Protein AF-A0A1M3D3Q3-F1 (afdb_monomer_lite)

pLDDT: mean 92.06, std 8.74, range [41.97, 98.81]

Secondary structure (DSSP, 8-state):
---HHHHHHHHHHHHTT--EEE--SSS-EEEEETT-HHHHHHHHHHHT--TTS--EEE-SSGGGHHHHBSS--HHHHHHHHHH-SSSEEEEEEBPTTS-HHHHTT-SEEEEE--S-HHHHHHHHHHTS-EE--BSS-TTBPPPSSHHHHHHH-TT-SEE----S-SS-SPPEEEEE-SSSEEEEE--SS-HHHHTTTS-B-------S---TT-SSS-SB-SSEEEETTS--TT--GGGEEEEESSSSS-TT-SEEEES-SS--HHHHHHHHHHHHHHHHH-TT-SEEEEPP--SSTHHHHHHHHHHHHHHHHHHHHS-GGGGSBHHHHHHHHHHHHHTTT--HHHHHHHHHHHH---HHHHHHHHHTT-BHHHHHHS-S---GGGGG--SEETTEEGGG---HHHHHHHHHHHHHHHHHTT--HHHHTT-

Structure (mmCIF, N/CA/C/O backbone):
data_AF-A0A1M3D3Q3-F1
#
_entry.id   AF-A0A1M3D3Q3-F1
#
loop_
_atom_site.group_PDB
_atom_site.id
_atom_site.type_symbol
_atom_site.label_atom_id
_atom_site.label_alt_id
_atom_site.label_comp_id
_atom_site.label_asym_id
_atom_site.label_entity_id
_atom_site.label_seq_id
_atom_site.pdbx_PDB_ins_code
_atom_site.Cartn_x
_atom_site.Cartn_y
_atom_site.Cartn_z
_atom_site.occupancy
_atom_site.B_iso_or_equiv
_atom_site.auth_seq_id
_atom_site.auth_comp_id
_atom_site.auth_asym_id
_atom_site.auth_atom_id
_atom_site.pdbx_PDB_model_num
ATOM 1 N N . MET A 1 1 ? -12.744 25.791 7.537 1.00 41.97 1 MET A N 1
ATOM 2 C CA . MET A 1 1 ? -13.840 25.163 8.299 1.00 41.97 1 MET A CA 1
ATOM 3 C C . MET A 1 1 ? -14.185 23.881 7.572 1.00 41.97 1 MET A C 1
ATOM 5 O O . MET A 1 1 ? -14.686 23.959 6.459 1.00 41.97 1 MET A O 1
ATOM 9 N N . GLN A 1 2 ? -13.777 22.735 8.120 1.00 51.78 2 GLN A N 1
ATOM 10 C CA . GLN A 1 2 ? -14.192 21.430 7.602 1.00 51.78 2 GLN A CA 1
ATOM 11 C C . GLN A 1 2 ? -15.706 21.309 7.778 1.00 51.78 2 GLN A C 1
ATOM 13 O O . GLN A 1 2 ? -16.252 21.734 8.795 1.00 51.78 2 GLN A O 1
ATOM 18 N N . ASN A 1 3 ? -16.390 20.820 6.752 1.00 68.62 3 ASN A N 1
ATOM 19 C CA . ASN A 1 3 ? -17.842 20.810 6.710 1.00 68.62 3 ASN A CA 1
ATOM 20 C C . ASN A 1 3 ? -18.329 19.594 7.519 1.00 68.62 3 ASN A C 1
ATOM 22 O O . ASN A 1 3 ? -18.394 18.490 6.990 1.00 68.62 3 ASN A O 1
ATOM 26 N N . THR A 1 4 ? -18.637 19.763 8.808 1.00 75.81 4 THR A N 1
ATOM 27 C CA . THR A 1 4 ? -19.152 18.692 9.695 1.00 75.81 4 THR A CA 1
ATOM 28 C C . THR A 1 4 ? -20.324 17.918 9.067 1.00 75.81 4 THR A C 1
ATOM 30 O O . THR A 1 4 ? -20.455 16.712 9.269 1.00 75.81 4 THR A O 1
ATOM 33 N N . ASN A 1 5 ? -21.110 18.587 8.217 1.00 86.56 5 ASN A N 1
ATOM 34 C CA . ASN A 1 5 ? -22.187 17.991 7.424 1.00 86.56 5 ASN A CA 1
ATOM 35 C C . ASN A 1 5 ? -21.713 16.862 6.485 1.00 86.56 5 ASN A C 1
ATOM 37 O O . ASN A 1 5 ? -22.430 15.879 6.309 1.00 86.56 5 ASN A O 1
ATOM 41 N N . ASP A 1 6 ? -20.517 16.976 5.900 1.00 94.75 6 ASP A N 1
ATOM 42 C CA . ASP A 1 6 ? -19.972 15.971 4.977 1.00 94.75 6 ASP A CA 1
ATOM 43 C C . ASP A 1 6 ? -19.587 14.689 5.729 1.00 94.75 6 ASP A C 1
ATOM 45 O O . ASP A 1 6 ? -19.833 13.581 5.251 1.00 94.75 6 ASP A O 1
ATOM 49 N N . ILE A 1 7 ? -19.046 14.827 6.946 1.00 97.00 7 ILE A N 1
ATOM 50 C CA . ILE A 1 7 ? -18.685 13.689 7.805 1.00 97.00 7 ILE A CA 1
ATOM 51 C C . ILE A 1 7 ? -19.946 12.991 8.323 1.00 97.00 7 ILE A C 1
ATOM 53 O O . ILE A 1 7 ? -20.007 11.764 8.342 1.00 97.00 7 ILE A O 1
ATOM 57 N N . GLU A 1 8 ? -20.979 13.745 8.704 1.00 97.19 8 GLU A N 1
ATOM 58 C CA . GLU A 1 8 ? -22.270 13.177 9.113 1.00 97.19 8 GLU A CA 1
ATOM 59 C C . GLU A 1 8 ? -22.953 12.413 7.981 1.00 97.19 8 GLU A C 1
ATOM 61 O O . GLU A 1 8 ? -23.456 11.305 8.188 1.00 97.19 8 GLU A O 1
ATOM 66 N N . PHE A 1 9 ? -22.926 12.965 6.767 1.00 97.94 9 PHE A N 1
ATOM 67 C CA . PHE A 1 9 ? -23.439 12.275 5.591 1.00 97.94 9 PHE A CA 1
ATOM 68 C C . PHE A 1 9 ? -22.643 10.996 5.294 1.00 97.94 9 PHE A C 1
ATOM 70 O O . PHE A 1 9 ? -23.236 9.933 5.107 1.00 97.94 9 PHE A O 1
ATOM 77 N N . ALA A 1 10 ? -21.311 11.070 5.324 1.00 98.25 10 ALA A N 1
ATOM 78 C CA . ALA A 1 10 ? -20.435 9.915 5.156 1.00 98.25 10 ALA A CA 1
ATOM 79 C C . ALA A 1 10 ? -20.693 8.824 6.213 1.00 98.25 10 ALA A C 1
ATOM 81 O O . ALA A 1 10 ? -20.793 7.643 5.878 1.00 98.25 10 ALA A O 1
ATOM 82 N N . ALA A 1 11 ? -20.869 9.203 7.479 1.00 98.56 11 ALA A N 1
ATOM 83 C CA . ALA A 1 11 ? -21.197 8.270 8.553 1.00 98.56 11 ALA A CA 1
ATOM 84 C C . ALA A 1 11 ? -22.536 7.561 8.306 1.00 98.56 11 ALA A C 1
ATOM 86 O O . ALA A 1 11 ? -22.639 6.342 8.460 1.00 98.56 11 ALA A O 1
ATOM 87 N N . LYS A 1 12 ? -23.547 8.300 7.834 1.00 98.38 12 LYS A N 1
ATOM 88 C CA . LYS A 1 12 ? -24.833 7.721 7.432 1.00 98.38 12 LYS A CA 1
ATOM 89 C C . LYS A 1 12 ? -24.676 6.737 6.269 1.00 98.38 12 LYS A C 1
ATOM 91 O O . LYS A 1 12 ? -25.270 5.663 6.301 1.00 98.38 12 LYS A O 1
ATOM 96 N N . CYS A 1 13 ? -23.841 7.047 5.274 1.00 98.56 13 CYS A N 1
ATOM 97 C CA . CYS A 1 13 ? -23.518 6.110 4.195 1.00 98.56 13 CYS A CA 1
ATOM 98 C C . CYS A 1 13 ? -22.936 4.793 4.739 1.00 98.56 13 CYS A C 1
ATOM 100 O O . CYS A 1 13 ? -23.405 3.721 4.355 1.00 98.56 13 CYS A O 1
ATOM 102 N N . ILE A 1 14 ? -21.973 4.854 5.666 1.00 98.75 14 ILE A N 1
ATOM 103 C CA . ILE A 1 14 ? -21.399 3.657 6.306 1.00 98.75 14 ILE A CA 1
ATOM 104 C C . ILE A 1 14 ? -22.479 2.841 7.036 1.00 98.75 14 ILE A C 1
ATOM 106 O O . ILE A 1 14 ? -22.537 1.618 6.880 1.00 98.75 14 ILE A O 1
ATOM 110 N N . GLN A 1 15 ? -23.364 3.504 7.785 1.00 98.50 15 GLN A N 1
ATOM 111 C CA . GLN A 1 15 ? -24.478 2.862 8.498 1.00 98.50 15 GLN A CA 1
ATOM 112 C C . GLN A 1 15 ? -25.476 2.183 7.548 1.00 98.50 15 GLN A C 1
ATOM 114 O O . GLN A 1 15 ? -25.971 1.097 7.842 1.00 98.50 15 GLN A O 1
ATOM 119 N N . GLU A 1 16 ? -25.722 2.775 6.378 1.00 98.25 16 GLU A N 1
ATOM 120 C CA . GLU A 1 16 ? -26.559 2.215 5.308 1.00 98.25 16 GLU A CA 1
ATOM 121 C C . GLU A 1 16 ? -25.864 1.085 4.514 1.00 98.25 16 GLU A C 1
ATOM 123 O O . GLU A 1 16 ? -26.431 0.550 3.560 1.00 98.25 16 GLU A O 1
ATOM 128 N N . GLY A 1 17 ? -24.634 0.702 4.880 1.00 98.19 17 GLY A N 1
ATOM 129 C CA . GLY A 1 17 ? -23.867 -0.340 4.192 1.00 98.19 17 GLY A CA 1
ATOM 130 C C . GLY A 1 17 ? -23.341 0.086 2.817 1.00 98.19 17 GLY A C 1
ATOM 131 O O . GLY A 1 17 ? -23.173 -0.761 1.930 1.00 98.19 17 GLY A O 1
ATOM 132 N N . LYS A 1 18 ? -23.129 1.391 2.616 1.00 98.69 18 LYS A N 1
ATOM 133 C CA . LYS A 1 18 ? -22.458 1.980 1.448 1.00 98.69 18 LYS A CA 1
ATOM 134 C C . LYS A 1 18 ? -20.954 2.116 1.694 1.00 98.69 18 LYS A C 1
ATOM 136 O O . LYS A 1 18 ? -20.482 1.979 2.824 1.00 98.69 18 LYS A O 1
ATOM 141 N N . LEU A 1 19 ? -20.213 2.375 0.623 1.00 98.75 19 LEU A N 1
ATOM 142 C CA . LEU A 1 19 ? -18.771 2.565 0.640 1.00 98.75 19 LEU A CA 1
ATOM 143 C C . LEU A 1 19 ? -18.404 4.044 0.720 1.00 98.75 19 LEU A C 1
ATOM 145 O O . LEU A 1 19 ? -18.843 4.855 -0.092 1.00 98.75 19 LEU A O 1
ATOM 149 N N . VAL A 1 20 ? -17.523 4.386 1.651 1.00 98.81 20 VAL A N 1
ATOM 150 C CA . VAL A 1 20 ? -16.983 5.742 1.763 1.00 98.81 20 VAL A CA 1
ATOM 151 C C . VAL A 1 20 ? -15.482 5.693 1.582 1.00 98.81 20 VAL A C 1
ATOM 153 O O . VAL A 1 20 ? -14.789 5.026 2.343 1.00 98.81 20 VAL A O 1
ATOM 156 N N . ALA A 1 21 ? -14.954 6.434 0.614 1.00 98.69 21 ALA A N 1
ATOM 157 C CA . ALA A 1 21 ? -13.533 6.725 0.589 1.00 98.69 21 ALA A CA 1
ATOM 158 C C . ALA A 1 21 ? -13.222 7.912 1.507 1.00 98.69 21 ALA A C 1
ATOM 160 O O . ALA A 1 21 ? -13.862 8.956 1.394 1.00 98.69 21 ALA A O 1
ATOM 161 N N . PHE A 1 22 ? -12.243 7.766 2.396 1.00 98.50 22 PHE A N 1
ATOM 162 C CA . PHE A 1 22 ? -11.903 8.779 3.398 1.00 98.50 22 PHE A CA 1
ATOM 163 C C . PHE A 1 22 ? -10.381 8.928 3.557 1.00 98.50 22 PHE A C 1
ATOM 165 O O . PHE A 1 22 ? -9.640 7.967 3.315 1.00 98.50 22 PHE A O 1
ATOM 172 N N . PRO A 1 23 ? -9.890 10.123 3.927 1.00 97.88 23 PRO A N 1
ATOM 173 C CA . PRO A 1 23 ? -8.467 10.366 4.132 1.00 97.88 23 PRO A CA 1
ATOM 174 C C . PRO A 1 23 ? -7.971 9.700 5.420 1.00 97.88 23 PRO A C 1
ATOM 176 O O . PRO A 1 23 ? -8.701 9.581 6.397 1.00 97.88 23 PRO A O 1
ATOM 179 N N . THR A 1 24 ? -6.693 9.336 5.440 1.00 98.19 24 THR A N 1
ATOM 180 C CA . THR A 1 24 ? -5.926 9.080 6.671 1.00 98.19 24 THR A CA 1
ATOM 181 C C . THR A 1 24 ? -4.615 9.867 6.589 1.00 98.19 24 THR A C 1
ATOM 183 O O . THR A 1 24 ? -4.335 10.495 5.567 1.00 98.19 24 THR A O 1
ATOM 186 N N . GLU A 1 25 ? -3.771 9.825 7.617 1.00 96.88 25 GLU A N 1
ATOM 187 C CA . GLU A 1 25 ? -2.388 10.303 7.522 1.00 96.88 25 GLU A CA 1
ATOM 188 C C . GLU A 1 25 ? -1.586 9.514 6.475 1.00 96.88 25 GLU A C 1
ATOM 190 O O . GLU A 1 25 ? -0.757 10.086 5.777 1.00 96.88 25 GLU A O 1
ATOM 195 N N . THR A 1 26 ? -1.875 8.220 6.291 1.00 97.56 26 THR A N 1
ATOM 196 C CA . THR A 1 26 ? -1.153 7.333 5.353 1.00 97.56 26 THR A CA 1
ATOM 197 C C . THR A 1 26 ? -1.577 7.486 3.895 1.00 97.56 26 THR A C 1
ATOM 199 O O . THR A 1 26 ? -0.893 8.129 3.108 1.00 97.56 26 THR A O 1
ATOM 202 N N . VAL A 1 27 ? -2.697 6.870 3.526 1.00 98.00 27 VAL A N 1
ATOM 203 C CA . VAL A 1 27 ? -3.311 6.877 2.193 1.00 98.00 27 VAL A CA 1
ATOM 204 C C . VAL A 1 27 ? -4.830 6.947 2.376 1.00 98.00 27 VAL A C 1
ATOM 206 O O . VAL A 1 27 ? -5.338 6.647 3.459 1.00 98.00 27 VAL A O 1
ATOM 209 N N . TYR A 1 28 ? -5.583 7.314 1.343 1.00 98.62 28 TYR A N 1
ATOM 210 C CA . TYR A 1 28 ? -7.044 7.232 1.407 1.00 98.62 28 TYR A CA 1
ATOM 211 C C . TYR A 1 28 ? -7.486 5.771 1.540 1.00 98.62 28 TYR A C 1
ATOM 213 O O . TYR A 1 28 ? -6.978 4.901 0.826 1.00 98.62 28 TYR A O 1
ATOM 221 N N . GLY A 1 29 ? -8.436 5.510 2.436 1.00 98.38 29 GLY A N 1
ATOM 222 C CA . GLY A 1 29 ? -9.042 4.198 2.661 1.00 98.38 29 GLY A CA 1
ATOM 223 C C . GLY A 1 29 ? -10.423 4.092 2.015 1.00 98.38 29 GLY A C 1
ATOM 224 O O . GLY A 1 29 ? -11.132 5.089 1.940 1.00 98.38 29 GLY A O 1
ATOM 225 N N . LEU A 1 30 ? -10.805 2.905 1.535 1.00 98.75 30 LEU A N 1
ATOM 226 C CA . LEU A 1 30 ? -12.163 2.596 1.066 1.00 98.75 30 LEU A CA 1
ATOM 227 C C . LEU A 1 30 ? -12.916 1.855 2.172 1.00 98.75 30 LEU A C 1
ATOM 229 O O . LEU A 1 30 ? -12.751 0.650 2.331 1.00 98.75 30 LEU A O 1
ATOM 233 N N . GLY A 1 31 ? -13.700 2.589 2.949 1.00 98.62 31 GLY A N 1
ATOM 234 C CA . GLY A 1 31 ? -14.368 2.115 4.151 1.00 98.62 31 GLY A CA 1
ATOM 235 C C . GLY A 1 31 ? -15.741 1.506 3.921 1.00 98.62 31 GLY A C 1
ATOM 236 O O . GLY A 1 31 ? -16.542 2.019 3.142 1.00 98.62 31 GLY A O 1
ATOM 237 N N . ALA A 1 32 ? -16.027 0.463 4.693 1.00 98.75 32 ALA A N 1
ATOM 238 C CA . ALA A 1 32 ? -17.362 -0.056 4.960 1.00 98.75 32 ALA A CA 1
ATOM 239 C C . ALA A 1 32 ? -17.476 -0.430 6.445 1.00 98.75 32 ALA A C 1
ATOM 241 O O . ALA A 1 32 ? -16.462 -0.643 7.115 1.00 98.75 32 ALA A O 1
ATOM 242 N N . ASN A 1 33 ? -18.701 -0.563 6.957 1.00 98.69 33 ASN A N 1
ATOM 243 C CA . ASN A 1 33 ? -18.927 -1.095 8.302 1.00 98.69 33 ASN A CA 1
ATOM 244 C C . ASN A 1 33 ? -18.310 -2.503 8.419 1.00 98.69 33 ASN A C 1
ATOM 246 O O . ASN A 1 33 ? -18.761 -3.432 7.745 1.00 98.69 33 ASN A O 1
ATOM 250 N N . ALA A 1 34 ? -17.304 -2.661 9.287 1.00 98.44 34 ALA A N 1
ATOM 251 C CA . ALA A 1 34 ? -16.553 -3.907 9.440 1.00 98.44 34 ALA A CA 1
ATOM 252 C C . ALA A 1 34 ? -17.420 -5.077 9.928 1.00 98.44 34 ALA A C 1
ATOM 254 O O . ALA A 1 34 ? -17.077 -6.230 9.696 1.00 98.44 34 ALA A O 1
ATOM 255 N N . LEU A 1 35 ? -18.543 -4.792 10.591 1.00 98.06 35 LEU A N 1
ATOM 256 C CA . LEU A 1 35 ? -19.449 -5.800 11.145 1.00 98.06 35 LEU A CA 1
ATOM 257 C C . LEU A 1 35 ? -20.557 -6.203 10.158 1.00 98.06 35 LEU A C 1
ATOM 259 O O . LEU A 1 35 ? -21.334 -7.112 10.438 1.00 98.06 35 LEU A O 1
ATOM 263 N N . ASN A 1 36 ? -20.639 -5.546 8.995 1.00 98.31 36 ASN A N 1
ATOM 264 C CA . ASN A 1 36 ? -21.609 -5.858 7.952 1.00 98.31 36 ASN A CA 1
ATOM 265 C C . ASN A 1 36 ? -20.922 -6.598 6.785 1.00 98.31 36 ASN A C 1
ATOM 267 O O . ASN A 1 36 ? -20.307 -5.952 5.931 1.00 98.31 36 ASN A O 1
ATOM 271 N N . PRO A 1 37 ? -21.054 -7.934 6.679 1.00 97.19 37 PRO A N 1
ATOM 272 C CA . PRO A 1 37 ? -20.362 -8.708 5.648 1.00 97.19 37 PRO A CA 1
ATOM 273 C C . PRO A 1 37 ? -20.764 -8.321 4.218 1.00 97.19 37 PRO A C 1
ATOM 275 O O . PRO A 1 37 ? -19.928 -8.386 3.320 1.00 97.19 37 PRO A O 1
ATOM 278 N N . LEU A 1 38 ? -22.007 -7.874 3.992 1.00 97.25 38 LEU A N 1
ATOM 279 C CA . LEU A 1 38 ? -22.459 -7.432 2.668 1.00 97.25 38 LEU A CA 1
ATOM 280 C C . LEU A 1 38 ? -21.819 -6.100 2.269 1.00 97.25 38 LEU A C 1
ATOM 282 O O . LEU A 1 38 ? -21.460 -5.915 1.110 1.00 97.25 38 LEU A O 1
ATOM 286 N N . ALA A 1 39 ? -21.643 -5.181 3.220 1.00 98.00 39 ALA A N 1
ATOM 287 C CA . ALA A 1 39 ? -20.949 -3.922 2.965 1.00 98.00 39 ALA A CA 1
ATOM 288 C C . ALA A 1 39 ? -19.456 -4.164 2.684 1.00 98.00 39 ALA A C 1
ATOM 290 O O . ALA A 1 39 ? -18.897 -3.588 1.754 1.00 98.00 39 ALA A O 1
ATOM 291 N N . VAL A 1 40 ? -18.826 -5.079 3.429 1.00 97.56 40 VAL A N 1
ATOM 292 C CA . VAL A 1 40 ? -17.432 -5.481 3.196 1.00 97.56 40 VAL A CA 1
ATOM 293 C C . VAL A 1 40 ? -17.262 -6.172 1.838 1.00 97.56 40 VAL A C 1
ATOM 295 O O . VAL A 1 40 ? -16.285 -5.902 1.145 1.00 97.56 40 VAL A O 1
ATOM 298 N N . ALA A 1 41 ? -18.215 -6.998 1.397 1.00 92.94 41 ALA A N 1
ATOM 299 C CA . ALA A 1 41 ? -18.161 -7.634 0.076 1.00 92.94 41 ALA A CA 1
ATOM 300 C C . ALA A 1 41 ? -18.060 -6.610 -1.069 1.00 92.94 41 ALA A C 1
ATOM 302 O O . ALA A 1 41 ? -17.276 -6.807 -2.000 1.00 92.94 41 ALA A O 1
ATOM 303 N N . LYS A 1 42 ? -18.759 -5.471 -0.952 1.00 97.25 42 LYS A N 1
ATOM 304 C CA . LYS A 1 42 ? -18.682 -4.377 -1.932 1.00 97.25 42 LYS A CA 1
ATOM 305 C C . LYS A 1 42 ? -17.273 -3.785 -2.052 1.00 97.25 42 LYS A C 1
ATOM 307 O O . LYS A 1 42 ? -16.891 -3.364 -3.139 1.00 97.25 42 LYS A O 1
ATOM 312 N N . ILE A 1 43 ? -16.471 -3.775 -0.976 1.00 95.81 43 ILE A N 1
ATOM 313 C CA . ILE A 1 43 ? -15.059 -3.343 -1.035 1.00 95.81 43 ILE A CA 1
ATOM 314 C C . ILE A 1 43 ? -14.280 -4.242 -1.997 1.00 95.81 43 ILE A C 1
ATOM 316 O O . ILE A 1 43 ? -13.529 -3.742 -2.838 1.00 95.81 43 ILE A O 1
ATOM 320 N N . PHE A 1 44 ? -14.430 -5.563 -1.859 1.00 88.50 44 PHE A N 1
ATOM 321 C CA . PHE A 1 44 ? -13.723 -6.528 -2.700 1.00 88.50 44 PHE A CA 1
ATOM 322 C C . PHE A 1 44 ? -14.160 -6.424 -4.160 1.00 88.50 44 PHE A C 1
ATOM 324 O O . PHE A 1 44 ? -13.302 -6.380 -5.042 1.00 88.50 44 PHE A O 1
ATOM 331 N N . GLU A 1 45 ? -15.468 -6.309 -4.394 1.00 90.19 45 GLU A N 1
ATOM 332 C CA . GLU A 1 45 ? -16.058 -6.135 -5.721 1.00 90.19 45 GLU A CA 1
ATOM 333 C C . GLU A 1 45 ? -15.554 -4.856 -6.401 1.00 90.19 45 GLU A C 1
ATOM 335 O O . GLU A 1 45 ? -14.919 -4.925 -7.454 1.00 90.19 45 GLU A O 1
ATOM 340 N N . LEU A 1 46 ? -15.741 -3.691 -5.770 1.00 92.69 46 LEU A N 1
ATOM 341 C CA . LEU A 1 46 ? -15.387 -2.403 -6.366 1.00 92.69 46 LEU A CA 1
ATOM 342 C C . LEU A 1 46 ? -13.881 -2.298 -6.656 1.00 92.69 46 LEU A C 1
ATOM 344 O O . LEU A 1 46 ? -13.473 -1.729 -7.674 1.00 92.69 46 LEU A O 1
ATOM 348 N N . LYS A 1 47 ? -13.037 -2.867 -5.788 1.00 90.19 47 LYS A N 1
ATOM 349 C CA . LYS A 1 47 ? -11.578 -2.862 -5.970 1.00 90.19 47 LYS A CA 1
ATOM 350 C C . LYS A 1 47 ? -11.066 -3.948 -6.910 1.00 90.19 47 LYS A C 1
ATOM 352 O O . LYS A 1 47 ? -9.885 -3.879 -7.243 1.00 90.19 47 LYS A O 1
ATOM 357 N N . GLU A 1 48 ? -11.887 -4.930 -7.284 1.00 87.81 48 GLU A N 1
ATOM 358 C CA . GLU A 1 48 ? -11.437 -6.177 -7.925 1.00 87.81 48 GLU A CA 1
ATOM 359 C C . GLU A 1 48 ? -10.332 -6.863 -7.096 1.00 87.81 48 GLU A C 1
ATOM 361 O O . GLU A 1 48 ? -9.306 -7.322 -7.600 1.00 87.81 48 GLU A O 1
ATOM 366 N N . ARG A 1 49 ? -10.506 -6.857 -5.769 1.00 84.88 49 ARG A N 1
ATOM 367 C CA . ARG A 1 49 ? -9.536 -7.389 -4.806 1.00 84.88 49 ARG A CA 1
ATOM 368 C C . ARG A 1 49 ? -9.766 -8.894 -4.607 1.00 84.88 49 ARG A C 1
ATOM 370 O O . ARG A 1 49 ? -10.906 -9.296 -4.389 1.00 84.88 49 ARG A O 1
ATOM 377 N N . PRO A 1 50 ? -8.712 -9.729 -4.594 1.00 77.31 50 PRO A N 1
ATOM 378 C CA . PRO A 1 50 ? -8.833 -11.134 -4.229 1.00 77.31 50 PRO A CA 1
ATOM 379 C C . PRO A 1 50 ? -9.299 -11.314 -2.782 1.00 77.31 50 PRO A C 1
ATOM 381 O O . PRO A 1 50 ? -8.797 -10.653 -1.875 1.00 77.31 50 PRO A O 1
ATOM 384 N N . THR A 1 51 ? -10.203 -12.263 -2.555 1.00 78.06 51 THR A N 1
ATOM 385 C CA . THR A 1 51 ? -10.812 -12.535 -1.240 1.00 78.06 51 THR A CA 1
ATOM 386 C C . THR A 1 51 ? -9.861 -13.160 -0.221 1.00 78.06 51 THR A C 1
ATOM 388 O O . THR A 1 51 ? -10.234 -13.301 0.935 1.00 78.06 51 THR A O 1
ATOM 391 N N . PHE A 1 52 ? -8.650 -13.551 -0.631 1.00 76.62 52 PHE A N 1
ATOM 392 C CA . PHE A 1 52 ? -7.624 -14.063 0.278 1.00 76.62 52 PHE A CA 1
ATOM 393 C C . PHE A 1 52 ? -6.800 -12.948 0.942 1.00 76.62 52 PHE A C 1
ATOM 395 O O . PHE A 1 52 ? -6.055 -13.228 1.874 1.00 76.62 52 PHE A O 1
ATOM 402 N N . ASP A 1 53 ? -6.897 -11.694 0.481 1.00 80.06 53 ASP A N 1
ATOM 403 C CA . ASP A 1 53 ? -6.097 -10.576 0.998 1.00 80.06 53 ASP A CA 1
ATOM 404 C C . ASP A 1 53 ? -6.912 -9.773 2.039 1.00 80.06 53 ASP A C 1
ATOM 406 O O . ASP A 1 53 ? -7.820 -9.026 1.643 1.00 80.06 53 ASP A O 1
ATOM 410 N N . PRO A 1 54 ? -6.630 -9.929 3.352 1.00 92.00 54 PRO A N 1
ATOM 411 C CA . PRO A 1 54 ? -7.489 -9.430 4.431 1.00 92.00 54 PRO A CA 1
ATOM 412 C C . PRO A 1 54 ? -7.593 -7.900 4.450 1.00 92.00 54 PRO A C 1
ATOM 414 O O . PRO A 1 54 ? -6.903 -7.195 3.712 1.00 92.00 54 PRO A O 1
ATOM 417 N N . LEU A 1 55 ? -8.477 -7.353 5.281 1.00 96.81 55 LEU A N 1
ATOM 418 C CA . LEU A 1 55 ? -8.663 -5.911 5.459 1.00 96.81 55 LEU A CA 1
ATOM 419 C C . LEU A 1 55 ? -8.165 -5.455 6.836 1.00 96.81 55 LEU A C 1
ATOM 421 O O . LEU A 1 55 ? -8.104 -6.234 7.785 1.00 96.81 55 LEU A O 1
ATOM 425 N N . ILE A 1 56 ? -7.828 -4.168 6.943 1.00 98.44 56 ILE A N 1
ATOM 426 C CA . ILE A 1 56 ? -7.524 -3.524 8.225 1.00 98.44 56 ILE A CA 1
ATOM 427 C C . ILE A 1 56 ? -8.799 -2.869 8.746 1.00 98.44 56 ILE A C 1
ATOM 429 O O . ILE A 1 56 ? -9.453 -2.104 8.031 1.00 98.44 56 ILE A O 1
ATOM 433 N N . VAL A 1 57 ? -9.135 -3.163 9.995 1.00 98.69 57 VAL A N 1
ATOM 434 C CA . VAL A 1 57 ? -10.235 -2.546 10.725 1.00 98.69 57 VAL A CA 1
ATOM 435 C C . VAL A 1 57 ? -9.726 -1.299 11.438 1.00 98.69 57 VAL A C 1
ATOM 437 O O . VAL A 1 57 ? -8.744 -1.343 12.179 1.00 98.69 57 VAL A O 1
ATOM 440 N N . HIS A 1 58 ? -10.398 -0.183 11.193 1.00 98.81 58 HIS A N 1
ATOM 441 C CA . HIS A 1 58 ? -10.096 1.111 11.775 1.00 98.81 58 HIS A CA 1
ATOM 442 C C . HIS A 1 58 ? -11.043 1.395 12.940 1.00 98.81 58 HIS A C 1
ATOM 444 O O . HIS A 1 58 ? -12.259 1.214 12.818 1.00 98.81 58 HIS A O 1
ATOM 450 N N . ILE A 1 59 ? -10.465 1.851 14.047 1.00 98.69 59 ILE A N 1
ATOM 451 C CA . ILE A 1 59 ? -11.154 2.230 15.285 1.00 98.69 59 ILE A CA 1
ATOM 452 C C . ILE A 1 59 ? -10.868 3.698 15.620 1.00 98.69 59 ILE A C 1
ATOM 454 O O . ILE A 1 59 ? -9.865 4.248 15.165 1.00 98.69 59 ILE A O 1
ATOM 458 N N . SER A 1 60 ? -11.738 4.335 16.404 1.00 98.12 60 SER A N 1
ATOM 459 C CA . SER A 1 60 ? -11.556 5.714 16.879 1.00 98.12 60 SER A CA 1
ATOM 460 C C . SER A 1 60 ? -11.271 5.838 18.370 1.00 98.12 60 SER A C 1
ATOM 462 O O . SER A 1 60 ? -10.844 6.902 18.810 1.00 98.12 60 SER A O 1
ATOM 464 N N . THR A 1 61 ? -11.474 4.774 19.146 1.00 96.69 61 THR A N 1
ATOM 465 C CA . THR A 1 61 ? -11.133 4.716 20.571 1.00 96.69 61 THR A CA 1
ATOM 466 C C . THR A 1 61 ? -10.523 3.364 20.907 1.00 96.69 61 THR A C 1
ATOM 468 O O . THR A 1 61 ? -10.797 2.369 20.233 1.00 96.69 61 THR A O 1
ATOM 471 N N . ILE A 1 62 ? -9.713 3.315 21.967 1.00 95.06 62 ILE A N 1
ATOM 472 C CA . ILE A 1 62 ? -9.106 2.060 22.422 1.00 95.06 62 ILE A CA 1
ATOM 473 C C . ILE A 1 62 ? -10.165 1.043 22.872 1.00 95.06 62 ILE A C 1
ATOM 475 O O . ILE A 1 62 ? -10.007 -0.142 22.610 1.00 95.06 62 ILE A O 1
ATOM 479 N N . ASP A 1 63 ? -11.292 1.497 23.426 1.00 92.75 63 ASP A N 1
ATOM 480 C CA . ASP A 1 63 ? -12.393 0.633 23.879 1.00 92.75 63 ASP A CA 1
ATOM 481 C C . ASP A 1 63 ? -13.000 -0.207 22.740 1.00 92.75 63 ASP A C 1
ATOM 483 O O . ASP A 1 63 ? -13.456 -1.333 22.945 1.00 92.75 63 ASP A O 1
ATOM 487 N N . GLN A 1 64 ? -12.977 0.299 21.500 1.00 95.31 64 GLN A N 1
ATOM 488 C CA . GLN A 1 64 ? -13.450 -0.461 20.337 1.00 95.31 64 GLN A CA 1
ATOM 489 C C . GLN A 1 64 ? -12.565 -1.675 20.023 1.00 95.31 64 GLN A C 1
ATOM 491 O O . GLN A 1 64 ? -13.039 -2.615 19.381 1.00 95.31 64 GLN A O 1
ATOM 496 N N . LEU A 1 65 ? -11.305 -1.686 20.473 1.00 95.50 65 LEU A N 1
ATOM 497 C CA . LEU A 1 65 ? -10.377 -2.797 20.270 1.00 95.50 65 LEU A CA 1
ATOM 498 C C . LEU A 1 65 ? -10.931 -4.101 20.855 1.00 95.50 65 LEU A C 1
ATOM 500 O O . LEU A 1 65 ? -10.926 -5.125 20.175 1.00 95.50 65 LEU A O 1
ATOM 504 N N . GLU A 1 66 ? -11.479 -4.042 22.070 1.00 93.06 66 GLU A N 1
ATOM 505 C CA . GLU A 1 66 ? -12.044 -5.197 22.786 1.00 93.06 66 GLU A CA 1
ATOM 506 C C . GLU A 1 66 ? -13.311 -5.747 22.122 1.00 93.06 66 GLU A C 1
ATOM 508 O O . GLU A 1 66 ? -13.694 -6.894 22.337 1.00 93.06 66 GLU A O 1
ATOM 513 N N . THR A 1 67 ? -13.952 -4.953 21.260 1.00 93.75 67 THR A N 1
ATOM 514 C CA . THR A 1 67 ? -15.094 -5.423 20.471 1.00 93.75 67 THR A CA 1
ATOM 515 C C . THR A 1 67 ? -14.640 -6.326 19.322 1.00 93.75 67 THR A C 1
ATOM 517 O O . THR A 1 67 ? -15.302 -7.316 19.012 1.00 93.75 67 THR A O 1
ATOM 520 N N . ILE A 1 68 ? -13.515 -6.011 18.672 1.00 96.81 68 ILE A N 1
ATOM 521 C CA . ILE A 1 68 ? -13.079 -6.664 17.421 1.00 96.81 68 ILE A CA 1
ATOM 522 C C . ILE A 1 68 ? -11.924 -7.658 17.598 1.00 96.81 68 ILE A C 1
ATOM 524 O O . ILE A 1 68 ? -11.707 -8.502 16.727 1.00 96.81 68 ILE A O 1
ATOM 528 N N . ALA A 1 69 ? -11.198 -7.592 18.711 1.00 97.56 69 ALA A N 1
ATOM 529 C CA . ALA A 1 69 ? -10.105 -8.497 19.040 1.00 97.56 69 ALA A CA 1
ATOM 530 C C . ALA A 1 69 ? -10.418 -9.314 20.303 1.00 97.56 69 ALA A C 1
ATOM 532 O O . ALA A 1 69 ? -11.198 -8.900 21.156 1.00 97.56 69 ALA A O 1
ATOM 533 N N . ALA A 1 70 ? -9.813 -10.493 20.413 1.00 95.62 70 ALA A N 1
ATOM 534 C CA . ALA A 1 70 ? -9.934 -11.393 21.556 1.00 95.62 70 ALA A CA 1
ATOM 535 C C . ALA A 1 70 ? -8.548 -11.722 22.126 1.00 95.62 70 ALA A C 1
ATOM 537 O O . ALA A 1 70 ? -7.555 -11.662 21.405 1.00 95.62 70 ALA A O 1
ATOM 538 N N . ASN A 1 71 ? -8.487 -12.110 23.406 1.00 94.19 71 ASN A N 1
ATOM 539 C CA . ASN A 1 71 ? -7.247 -12.522 24.085 1.00 94.19 71 ASN A CA 1
ATOM 540 C C . ASN A 1 71 ? -6.096 -11.515 23.884 1.00 94.19 71 ASN A C 1
ATOM 542 O O . ASN A 1 71 ? -4.993 -11.887 23.485 1.00 94.19 71 ASN A O 1
ATOM 546 N N . ILE A 1 72 ? -6.388 -10.228 24.090 1.00 95.44 72 ILE A N 1
ATOM 547 C CA . ILE A 1 72 ? -5.459 -9.132 23.813 1.00 95.44 72 ILE A CA 1
ATOM 548 C C . ILE A 1 72 ? -4.304 -9.180 24.823 1.00 95.44 72 ILE A C 1
ATOM 550 O O . ILE A 1 72 ? -4.518 -9.172 26.031 1.00 95.44 72 ILE A O 1
ATOM 554 N N . ASP A 1 73 ? -3.076 -9.233 24.314 1.00 95.38 73 ASP A N 1
ATOM 555 C CA . ASP A 1 73 ? -1.850 -9.173 25.114 1.00 95.38 73 ASP A CA 1
ATOM 556 C C . ASP A 1 73 ? -1.652 -7.760 25.693 1.00 95.38 73 ASP A C 1
ATOM 558 O O . ASP A 1 73 ? -1.828 -6.774 24.979 1.00 95.38 73 ASP A O 1
ATOM 562 N N . GLU A 1 74 ? -1.238 -7.632 26.958 1.00 95.31 74 GLU A N 1
ATOM 563 C CA . GLU A 1 74 ? -1.016 -6.326 27.608 1.00 95.31 74 GLU A CA 1
ATOM 564 C C . GLU A 1 74 ? -0.032 -5.426 26.835 1.00 95.31 74 GLU A C 1
ATOM 566 O O . GLU A 1 74 ? -0.167 -4.199 26.819 1.00 95.31 74 GLU A O 1
ATOM 571 N N . ARG A 1 75 ? 0.933 -6.023 26.121 1.00 97.31 75 ARG A N 1
ATOM 572 C CA . ARG A 1 75 ? 1.888 -5.292 25.274 1.00 97.31 75 ARG A CA 1
ATOM 573 C C . ARG A 1 75 ? 1.202 -4.527 24.143 1.00 97.31 75 ARG A C 1
ATOM 575 O O . ARG A 1 75 ? 1.760 -3.533 23.686 1.00 97.31 75 ARG A O 1
ATOM 582 N N . VAL A 1 76 ? 0.010 -4.944 23.708 1.00 97.88 76 VAL A N 1
ATOM 583 C CA . VAL A 1 76 ? -0.793 -4.236 22.696 1.00 97.88 76 VAL A CA 1
ATOM 584 C C . VAL A 1 76 ? -1.156 -2.840 23.186 1.00 97.88 76 VAL A C 1
ATOM 586 O O . VAL A 1 76 ? -0.975 -1.881 22.441 1.00 97.88 76 VAL A O 1
ATOM 589 N N . TYR A 1 77 ? -1.594 -2.704 24.440 1.00 97.69 77 TYR A N 1
ATOM 590 C CA . TYR A 1 77 ? -1.934 -1.403 25.022 1.00 97.69 77 TYR A CA 1
ATOM 591 C C . TYR A 1 77 ? -0.691 -0.522 25.167 1.00 97.69 77 TYR A C 1
ATOM 593 O O . TYR A 1 77 ? -0.716 0.636 24.764 1.00 97.69 77 TYR A O 1
ATOM 601 N N . LYS A 1 78 ? 0.440 -1.092 25.606 1.00 97.44 78 LYS A N 1
ATOM 602 C CA . LYS A 1 78 ? 1.718 -0.364 25.686 1.00 97.44 78 LYS A CA 1
ATOM 603 C C . LYS A 1 78 ? 2.175 0.173 24.322 1.00 97.44 78 LYS A C 1
ATOM 605 O O . LYS A 1 78 ? 2.675 1.290 24.223 1.00 97.44 78 LYS A O 1
ATOM 610 N N . ILE A 1 79 ? 2.023 -0.621 23.262 1.00 98.25 79 ILE A N 1
ATOM 611 C CA . ILE A 1 79 ? 2.323 -0.189 21.891 1.00 98.25 79 ILE A CA 1
ATOM 612 C C . ILE A 1 79 ? 1.316 0.881 21.445 1.00 98.25 79 ILE A C 1
ATOM 614 O O . ILE A 1 79 ? 1.727 1.910 20.913 1.00 98.25 79 ILE A O 1
ATOM 618 N N . ALA A 1 80 ? 0.019 0.677 21.689 1.00 98.00 80 ALA A N 1
ATOM 619 C CA . ALA A 1 80 ? -1.026 1.635 21.337 1.00 98.00 80 ALA A CA 1
ATOM 620 C C . ALA A 1 80 ? -0.792 3.009 21.987 1.00 98.00 80 ALA A C 1
ATOM 622 O O . ALA A 1 80 ? -0.852 4.012 21.292 1.00 98.00 80 ALA A O 1
ATOM 623 N N . GLU A 1 81 ? -0.422 3.073 23.266 1.00 97.44 81 GLU A N 1
ATOM 624 C CA . GLU A 1 81 ? -0.110 4.333 23.963 1.00 97.44 81 GLU A CA 1
ATOM 625 C C . GLU A 1 81 ? 1.012 5.151 23.302 1.00 97.44 81 GLU A C 1
ATOM 627 O O . GLU A 1 81 ? 1.050 6.370 23.444 1.00 97.44 81 GLU A O 1
ATOM 632 N N . ASN A 1 82 ? 1.935 4.493 22.593 1.00 98.12 82 ASN A N 1
ATOM 633 C CA . ASN A 1 82 ? 3.083 5.146 21.958 1.00 98.12 82 ASN A CA 1
ATOM 634 C C . ASN A 1 82 ? 2.858 5.460 20.473 1.00 98.12 82 ASN A C 1
ATOM 636 O O . ASN A 1 82 ? 3.497 6.368 19.945 1.00 98.12 82 ASN A O 1
ATOM 640 N N . PHE A 1 83 ? 2.002 4.696 19.788 1.00 98.25 83 PHE A N 1
ATOM 641 C CA . PHE A 1 83 ? 1.885 4.734 18.326 1.00 98.25 83 PHE A CA 1
ATOM 642 C C . PHE A 1 83 ? 0.451 4.906 17.804 1.00 98.25 83 PHE A C 1
ATOM 644 O O . PHE A 1 83 ? 0.275 4.976 16.587 1.00 98.25 83 PHE A O 1
ATOM 651 N N . TRP A 1 84 ? -0.564 4.943 18.675 1.00 98.25 84 TRP A N 1
ATOM 652 C CA . TRP A 1 84 ? -1.958 5.223 18.328 1.00 98.25 84 TRP A CA 1
ATOM 653 C C . TRP A 1 84 ? -2.471 6.510 18.996 1.00 98.25 84 TRP A C 1
ATOM 655 O O . TRP A 1 84 ? -2.244 6.706 20.189 1.00 98.25 84 TRP A O 1
ATOM 665 N N . PRO A 1 85 ? -3.239 7.348 18.273 1.00 98.50 85 PRO A N 1
ATOM 666 C CA . PRO A 1 85 ? -3.487 7.306 16.826 1.00 98.50 85 PRO A CA 1
ATOM 667 C C . PRO A 1 85 ? -2.196 7.385 16.001 1.00 98.50 85 PRO A C 1
ATOM 669 O O . PRO A 1 85 ? -1.285 8.118 16.364 1.00 98.50 85 PRO A O 1
ATOM 672 N N . GLY A 1 86 ? -2.102 6.623 14.908 1.00 98.19 86 GLY A N 1
ATOM 673 C CA . GLY A 1 86 ? -0.901 6.637 14.075 1.00 98.19 86 GLY A CA 1
ATOM 674 C C . GLY A 1 86 ? -0.796 5.550 13.005 1.00 98.19 86 GLY A C 1
ATOM 675 O O . GLY A 1 86 ? -1.657 4.663 12.871 1.00 98.19 86 GLY A O 1
ATOM 676 N N . PRO A 1 87 ? 0.301 5.584 12.223 1.00 97.94 87 PRO A N 1
ATOM 677 C CA . PRO A 1 87 ? 0.525 4.720 11.069 1.00 97.94 87 PRO A CA 1
ATOM 678 C C . PRO A 1 87 ? 1.054 3.330 11.462 1.00 97.94 87 PRO A C 1
ATOM 680 O O . PRO A 1 87 ? 1.897 2.757 10.765 1.00 97.94 87 PRO A O 1
ATOM 683 N N . LEU A 1 88 ? 0.527 2.756 12.547 1.00 98.62 88 LEU A N 1
ATOM 684 C CA . LEU A 1 88 ? 0.821 1.402 13.008 1.00 98.62 88 LEU A CA 1
ATOM 685 C C . LEU A 1 88 ? -0.438 0.531 12.962 1.00 98.62 88 LEU A C 1
ATOM 687 O O . LEU A 1 88 ? -1.516 0.926 13.398 1.00 98.62 88 LEU A O 1
ATOM 691 N N . THR A 1 89 ? -0.299 -0.682 12.448 1.00 98.75 89 THR A N 1
ATOM 692 C CA . THR A 1 89 ? -1.338 -1.709 12.439 1.00 98.75 89 THR A CA 1
ATOM 693 C C . THR A 1 89 ? -0.850 -2.918 13.221 1.00 98.75 89 THR A C 1
ATOM 695 O O . THR A 1 89 ? 0.252 -3.410 12.981 1.00 98.75 89 THR A O 1
ATOM 698 N N . MET A 1 90 ? -1.690 -3.428 14.117 1.00 98.25 90 MET A N 1
ATOM 699 C CA . MET A 1 90 ? -1.405 -4.629 14.900 1.00 98.25 90 MET A CA 1
ATOM 700 C C . MET A 1 90 ? -2.309 -5.771 14.443 1.00 98.25 90 MET A C 1
ATOM 702 O O . MET A 1 90 ? -3.522 -5.596 14.335 1.00 98.25 90 MET A O 1
ATOM 706 N N . VAL A 1 91 ? -1.721 -6.931 14.150 1.00 97.56 91 VAL A N 1
ATOM 707 C CA . VAL A 1 91 ? -2.456 -8.168 13.865 1.00 97.56 91 VAL A CA 1
ATOM 708 C C . VAL A 1 91 ? -2.717 -8.892 15.179 1.00 97.56 91 VAL A C 1
ATOM 710 O O . VAL A 1 91 ? -1.775 -9.285 15.868 1.00 97.56 91 VAL A O 1
ATOM 713 N N . LEU A 1 92 ? -3.994 -9.048 15.520 1.00 97.00 92 LEU A N 1
ATOM 714 C CA . LEU A 1 92 ? -4.469 -9.563 16.805 1.00 97.00 92 LEU A CA 1
ATOM 715 C C . LEU A 1 92 ? -5.429 -10.738 16.588 1.00 97.00 92 LEU A C 1
ATOM 717 O O . LEU A 1 92 ? -6.045 -10.809 15.522 1.00 97.00 92 LEU A O 1
ATOM 721 N N . PRO A 1 93 ? -5.615 -11.648 17.561 1.00 96.50 93 PRO A N 1
ATOM 722 C CA . PRO A 1 93 ? -6.670 -12.654 17.473 1.00 96.50 93 PRO A CA 1
ATOM 723 C C . PRO A 1 93 ? -8.035 -11.974 17.310 1.00 96.50 93 PRO A C 1
ATOM 725 O O . PRO A 1 93 ? -8.342 -11.020 18.026 1.00 96.50 93 PRO A O 1
ATOM 728 N N . LYS A 1 94 ? -8.849 -12.426 16.352 1.00 97.00 94 LYS A N 1
ATOM 729 C CA . LYS A 1 94 ? -10.152 -11.804 16.075 1.00 97.00 94 LYS A CA 1
ATOM 730 C C . LYS A 1 94 ? -11.208 -12.275 17.068 1.00 97.00 94 LYS A C 1
ATOM 732 O O . LYS A 1 94 ? -11.232 -13.445 17.450 1.00 97.00 94 LYS A O 1
ATOM 737 N N . SER A 1 95 ? -12.123 -11.387 17.436 1.00 97.44 95 SER A N 1
ATOM 738 C CA . SER A 1 95 ? -13.352 -11.784 18.121 1.00 97.44 95 SER A CA 1
ATOM 739 C C . SER A 1 95 ? -14.360 -12.392 17.131 1.00 97.44 95 SER A C 1
ATOM 741 O O . SER A 1 95 ? -14.245 -12.252 15.909 1.00 97.44 95 SER A O 1
ATOM 743 N N . SER A 1 96 ? -15.378 -13.082 17.646 1.00 96.69 96 SER A N 1
ATOM 744 C CA . SER A 1 96 ? -16.393 -13.753 16.821 1.00 96.69 96 SER A CA 1
ATOM 745 C C . SER A 1 96 ? -17.334 -12.797 16.081 1.00 96.69 96 SER A C 1
ATOM 747 O O . SER A 1 96 ? -17.966 -13.213 15.113 1.00 96.69 96 SER A O 1
ATOM 749 N N . ILE A 1 97 ? -17.428 -11.529 16.502 1.00 97.38 97 ILE A N 1
ATOM 750 C CA . ILE A 1 97 ? -18.264 -10.522 15.830 1.00 97.38 97 ILE A CA 1
ATOM 751 C C . ILE A 1 97 ? -17.642 -10.037 14.513 1.00 97.38 97 ILE A C 1
ATOM 753 O O . ILE A 1 97 ? -18.364 -9.515 13.668 1.00 97.38 97 ILE A O 1
ATOM 757 N N . VAL A 1 98 ? -16.327 -10.216 14.311 1.00 98.19 98 VAL A N 1
ATOM 758 C CA . VAL 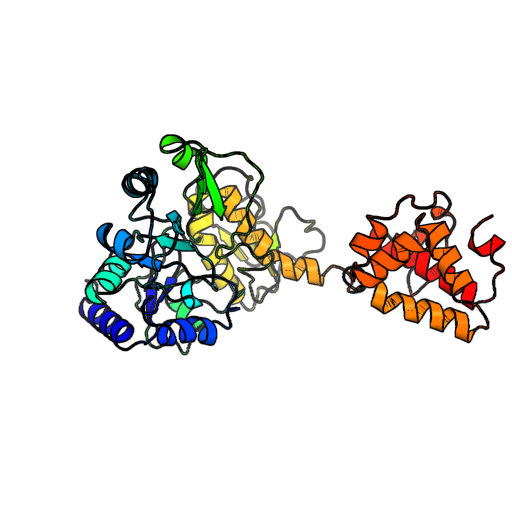A 1 98 ? -15.647 -9.849 13.060 1.00 98.19 98 VAL A CA 1
ATOM 759 C C . VAL A 1 98 ? -15.943 -10.902 11.981 1.00 98.19 98 VAL A C 1
ATOM 761 O O . VAL A 1 98 ? -15.474 -12.044 12.102 1.00 98.19 98 VAL A O 1
ATOM 764 N N . PRO A 1 99 ? -16.669 -10.543 10.903 1.00 97.50 99 PRO A N 1
ATOM 765 C CA . PRO A 1 99 ? -17.000 -11.476 9.833 1.00 97.50 99 PRO A CA 1
ATOM 766 C C . PRO A 1 99 ? -15.753 -11.985 9.104 1.00 97.50 99 PRO A C 1
ATOM 768 O O . PRO A 1 99 ? -14.821 -11.223 8.849 1.00 97.50 99 PRO A O 1
ATOM 771 N N . ASP A 1 100 ? -15.766 -13.247 8.673 1.00 95.75 100 ASP A N 1
ATOM 772 C CA . ASP A 1 100 ? -14.608 -13.880 8.019 1.00 95.75 100 ASP A CA 1
ATOM 773 C C . ASP A 1 100 ? -14.178 -13.186 6.723 1.00 95.75 100 ASP A C 1
ATOM 775 O O . ASP A 1 100 ? -13.004 -13.216 6.373 1.00 95.75 100 ASP A O 1
ATOM 779 N N . ILE A 1 101 ? -15.093 -12.503 6.028 1.00 95.00 101 ILE A N 1
ATOM 780 C CA . ILE A 1 101 ? -14.758 -11.726 4.828 1.00 95.00 101 ILE A CA 1
ATOM 781 C C . ILE A 1 101 ? -13.795 -10.561 5.125 1.00 95.00 101 ILE A C 1
ATOM 783 O O . ILE A 1 101 ? -13.046 -10.147 4.247 1.00 95.00 101 ILE A O 1
ATOM 787 N N . VAL A 1 102 ? -13.766 -10.049 6.361 1.00 96.62 102 VAL A N 1
ATOM 788 C CA . VAL A 1 102 ? -12.805 -9.016 6.782 1.00 96.62 102 VAL A CA 1
ATOM 789 C C . VAL A 1 102 ? -11.405 -9.609 6.924 1.00 96.62 102 VAL A C 1
ATOM 791 O O . VAL A 1 102 ? -10.424 -8.965 6.559 1.00 96.62 102 VAL A O 1
ATOM 794 N N . THR A 1 103 ? -11.306 -10.832 7.444 1.00 95.12 103 THR A N 1
ATOM 795 C CA . THR A 1 103 ? -10.031 -11.486 7.771 1.00 95.12 103 THR A CA 1
ATOM 796 C C . THR A 1 103 ? -9.604 -12.524 6.742 1.00 95.12 103 THR A C 1
ATOM 798 O O . THR A 1 103 ? -8.619 -13.220 6.960 1.00 95.12 103 THR A O 1
ATOM 801 N N . SER A 1 104 ? -10.326 -12.656 5.628 1.00 90.00 104 SER A N 1
ATOM 802 C CA . SER A 1 104 ? -10.121 -13.722 4.639 1.00 90.00 104 SER A CA 1
ATOM 803 C C . SER A 1 104 ? -10.178 -15.132 5.251 1.00 90.00 104 SER A C 1
ATOM 805 O O . SER A 1 104 ? -9.453 -16.030 4.828 1.00 90.00 104 SER A O 1
ATOM 807 N N . GLY A 1 105 ? -11.003 -15.320 6.286 1.00 90.06 105 GLY A N 1
ATOM 808 C CA . GLY A 1 105 ? -11.115 -16.572 7.045 1.00 90.06 105 GLY A CA 1
ATOM 809 C C . GLY A 1 105 ? -9.990 -16.824 8.055 1.00 90.06 105 GLY A C 1
ATOM 810 O O . GLY A 1 105 ? -9.998 -17.855 8.724 1.00 90.06 105 GLY A O 1
ATOM 811 N N . LEU A 1 106 ? -9.033 -15.903 8.205 1.00 92.50 106 LEU A N 1
ATOM 812 C CA . LEU A 1 106 ? -7.957 -16.033 9.189 1.00 92.50 106 LEU A CA 1
ATOM 813 C C . LEU A 1 106 ? -8.494 -15.860 10.619 1.00 92.50 106 LEU A C 1
ATOM 815 O O . LEU A 1 106 ? -9.440 -15.090 10.826 1.00 92.50 106 LEU A O 1
ATOM 819 N N . PRO A 1 107 ? -7.852 -16.488 11.624 1.00 94.56 107 PRO A N 1
ATOM 820 C CA . PRO A 1 107 ? -8.210 -16.325 13.036 1.00 94.56 107 PRO A CA 1
ATOM 821 C C . PRO A 1 107 ? -7.781 -14.967 13.617 1.00 94.56 107 PRO A C 1
ATOM 823 O O . PRO A 1 107 ? -8.003 -14.700 14.796 1.00 94.56 107 PRO A O 1
ATOM 826 N N . THR A 1 108 ? -7.161 -14.105 12.812 1.00 96.31 108 THR A N 1
ATOM 827 C CA . THR A 1 108 ? -6.612 -12.814 13.231 1.00 96.31 108 THR A CA 1
ATOM 828 C C . THR A 1 108 ? -7.198 -11.653 12.435 1.00 96.31 108 THR A C 1
ATOM 830 O O . THR A 1 108 ? -7.508 -11.800 11.255 1.00 96.31 108 THR A O 1
ATOM 833 N N . VAL A 1 109 ? -7.277 -10.478 13.055 1.00 97.69 109 VAL A N 1
ATOM 834 C CA . VAL A 1 109 ? -7.715 -9.212 12.459 1.00 97.69 109 VAL A CA 1
ATOM 835 C C . VAL A 1 109 ? -6.598 -8.171 12.555 1.00 97.69 109 VAL A C 1
ATOM 837 O O . VAL A 1 109 ? -5.930 -8.054 13.581 1.00 97.69 109 VAL A O 1
ATOM 840 N N . GLY A 1 110 ? -6.373 -7.415 11.479 1.00 98.00 110 GLY A N 1
ATOM 841 C CA . GLY A 1 110 ? -5.498 -6.244 11.513 1.00 98.00 110 GLY A CA 1
ATOM 842 C C . GLY A 1 110 ? -6.266 -5.034 12.030 1.00 98.00 110 GLY A C 1
ATOM 843 O O . GLY A 1 110 ? -7.293 -4.688 11.452 1.00 98.00 110 GLY A O 1
ATOM 844 N N . VAL A 1 111 ? -5.775 -4.379 13.080 1.00 98.62 111 VAL A N 1
ATOM 845 C CA . VAL A 1 111 ? -6.427 -3.215 13.702 1.00 98.62 111 VAL A CA 1
ATOM 846 C C . VAL A 1 111 ? -5.525 -1.991 13.633 1.00 98.62 111 VAL A C 1
ATOM 848 O O . VAL A 1 111 ? -4.303 -2.112 13.738 1.00 98.62 111 VAL A O 1
ATOM 851 N N . ARG A 1 112 ? -6.117 -0.808 13.447 1.00 98.62 112 ARG A N 1
ATOM 852 C CA . ARG A 1 112 ? -5.423 0.483 13.477 1.00 98.62 112 ARG A CA 1
ATOM 853 C C . ARG A 1 112 ? -6.325 1.602 13.994 1.00 98.62 112 ARG A C 1
ATOM 855 O O . ARG A 1 112 ? -7.488 1.675 13.616 1.00 98.62 112 ARG A O 1
ATOM 862 N N . MET A 1 113 ? -5.757 2.531 14.754 1.00 98.69 113 MET A N 1
ATOM 863 C CA . MET A 1 113 ? -6.380 3.820 15.062 1.00 98.69 113 MET A CA 1
ATOM 864 C C . MET A 1 113 ? -5.679 4.910 14.232 1.00 98.69 113 MET A C 1
ATOM 866 O O . MET A 1 113 ? -4.513 5.188 14.501 1.00 98.69 113 MET A O 1
ATOM 870 N N . PRO A 1 114 ? -6.300 5.466 13.174 1.00 98.38 114 PRO A N 1
ATOM 871 C CA . PRO A 1 114 ? -5.625 6.394 12.262 1.00 98.38 114 PRO A CA 1
ATOM 872 C C . PRO A 1 114 ? -5.404 7.774 12.901 1.00 98.38 114 PRO A C 1
ATOM 874 O O . PRO A 1 114 ? -6.316 8.317 13.520 1.00 98.38 114 PRO A O 1
ATOM 877 N N . GLU A 1 115 ? -4.233 8.381 12.694 1.00 97.75 115 GLU A N 1
ATOM 878 C CA . GLU A 1 115 ? -3.936 9.764 13.116 1.00 97.75 115 GLU A CA 1
ATOM 879 C C . GLU A 1 115 ? -4.514 10.782 12.125 1.00 97.75 115 GLU A C 1
ATOM 881 O O . GLU A 1 115 ? -3.815 11.505 11.418 1.00 97.75 115 GLU A O 1
ATOM 886 N N . ASN A 1 116 ? -5.839 10.807 12.013 1.00 97.62 116 ASN A N 1
ATOM 887 C CA . ASN A 1 116 ? -6.533 11.755 11.157 1.00 97.62 116 ASN A CA 1
ATOM 888 C C . ASN A 1 116 ? -7.884 12.120 11.770 1.00 97.62 116 ASN A C 1
ATOM 890 O O . ASN A 1 116 ? -8.750 11.259 11.908 1.00 97.62 116 ASN A O 1
ATOM 894 N N . GLU A 1 117 ? -8.070 13.399 12.107 1.00 96.88 117 GLU A N 1
ATOM 895 C CA . GLU A 1 117 ? -9.280 13.895 12.781 1.00 96.88 117 GLU A CA 1
ATOM 896 C C . GLU A 1 117 ? -10.559 13.513 12.026 1.00 96.88 117 GLU A C 1
ATOM 898 O O . GLU A 1 117 ? -11.508 13.011 12.621 1.00 96.88 117 GLU A O 1
ATOM 903 N N . MET A 1 118 ? -10.553 13.653 10.699 1.00 96.81 118 MET A N 1
ATOM 904 C CA . MET A 1 118 ? -11.698 13.335 9.849 1.00 96.81 118 MET A CA 1
ATOM 905 C C . MET A 1 118 ? -11.997 11.828 9.811 1.00 96.81 118 MET A C 1
ATOM 907 O O . MET A 1 118 ? -13.163 11.436 9.828 1.00 96.81 118 MET A O 1
ATOM 911 N N . ALA A 1 119 ? -10.970 10.972 9.805 1.00 98.12 119 ALA A N 1
ATOM 912 C CA . ALA A 1 119 ? -11.145 9.523 9.912 1.00 98.12 119 ALA A CA 1
ATOM 913 C C . ALA A 1 119 ? -11.704 9.114 11.284 1.00 98.12 119 ALA A C 1
ATOM 915 O O . ALA A 1 119 ? -12.643 8.321 11.356 1.00 98.12 119 ALA A O 1
ATOM 916 N N . LEU A 1 120 ? -11.155 9.668 12.370 1.00 98.44 120 LEU A N 1
ATOM 917 C CA . LEU A 1 120 ? -11.605 9.395 13.738 1.00 98.44 120 LEU A CA 1
ATOM 918 C C . LEU A 1 120 ? -13.052 9.858 13.954 1.00 98.44 120 LEU A C 1
ATOM 920 O O . LEU A 1 120 ? -13.855 9.123 14.536 1.00 98.44 120 LEU A O 1
ATOM 924 N N . GLU A 1 121 ? -13.408 11.043 13.453 1.00 98.00 121 GLU A N 1
ATOM 925 C CA . GLU A 1 121 ? -14.768 11.574 13.531 1.00 98.00 121 GLU A CA 1
ATOM 926 C C . GLU A 1 121 ? -15.744 10.744 12.687 1.00 98.00 121 GLU A C 1
ATOM 928 O O . GLU A 1 121 ? -16.834 10.424 13.165 1.00 98.00 121 GLU A O 1
ATOM 933 N N . LEU A 1 122 ? -15.342 10.311 11.484 1.00 98.50 122 LEU A N 1
ATOM 934 C CA . LEU A 1 122 ? -16.137 9.408 10.648 1.00 98.50 122 LEU A CA 1
ATOM 935 C C . LEU A 1 122 ? -16.444 8.094 11.376 1.00 98.50 122 LEU A C 1
ATOM 937 O O . LEU A 1 122 ? -17.606 7.694 11.433 1.00 98.50 122 LEU A O 1
ATOM 941 N N . ILE A 1 123 ? -15.433 7.427 11.941 1.00 98.56 123 ILE A N 1
ATOM 942 C CA . ILE A 1 123 ? -15.606 6.157 12.669 1.00 98.56 123 ILE A CA 1
ATOM 943 C C . ILE A 1 123 ? -16.517 6.363 13.888 1.00 98.56 123 ILE A C 1
ATOM 945 O O . ILE A 1 123 ? -17.456 5.593 14.103 1.00 98.56 123 ILE A O 1
ATOM 949 N N . THR A 1 124 ? -16.296 7.443 14.641 1.00 98.25 124 THR A N 1
ATOM 950 C CA . THR A 1 124 ? -17.097 7.785 15.826 1.00 98.25 124 THR A CA 1
ATOM 951 C C . THR A 1 124 ? -18.562 8.031 15.464 1.00 98.25 124 THR A C 1
ATOM 953 O O . THR A 1 124 ? -19.448 7.408 16.045 1.00 98.25 124 THR A O 1
ATOM 956 N N . LYS A 1 125 ? -18.841 8.877 14.462 1.00 98.12 125 LYS A N 1
ATOM 957 C CA . LYS A 1 125 ? -20.212 9.179 14.013 1.00 98.12 125 LYS A CA 1
ATOM 958 C C . LYS A 1 125 ? -20.887 7.991 13.325 1.00 98.12 125 LYS A C 1
ATOM 960 O O . LYS A 1 125 ? -22.107 7.866 13.396 1.00 98.12 125 LYS A O 1
ATOM 965 N N . SER A 1 126 ? -20.117 7.105 12.690 1.00 98.12 126 SER A N 1
ATOM 966 C CA . SER A 1 126 ? -20.646 5.867 12.100 1.00 98.12 126 SER A CA 1
ATOM 967 C C . SER A 1 126 ? -21.129 4.886 13.167 1.00 98.12 126 SER A C 1
ATOM 969 O O . SER A 1 126 ? -21.986 4.055 12.872 1.00 98.12 126 SER A O 1
ATOM 971 N N . ASN A 1 127 ? -20.638 5.008 14.407 1.00 96.69 127 ASN A N 1
ATOM 972 C CA . ASN A 1 127 ? -20.935 4.111 15.525 1.00 96.69 127 ASN A CA 1
ATOM 973 C C . ASN A 1 127 ? -20.620 2.635 15.208 1.00 96.69 127 ASN A C 1
ATOM 975 O O . ASN A 1 127 ? -21.325 1.717 15.625 1.00 96.69 127 ASN A O 1
ATOM 979 N N . CYS A 1 128 ? -19.569 2.404 14.420 1.00 96.88 128 CYS A N 1
ATOM 980 C CA . CYS A 1 128 ? -19.058 1.076 14.108 1.00 96.88 128 CYS A CA 1
ATOM 981 C C . CYS A 1 128 ? -17.583 1.151 13.685 1.00 96.88 128 CYS A C 1
ATOM 983 O O . CYS A 1 128 ? -17.179 2.146 13.076 1.00 96.88 128 CYS A O 1
ATOM 985 N N . PRO A 1 129 ? -16.789 0.095 13.926 1.00 98.31 129 PRO A N 1
ATOM 986 C CA . PRO A 1 129 ? -15.460 -0.017 13.338 1.00 98.31 129 PRO A CA 1
ATOM 987 C C . PRO A 1 129 ? -15.548 -0.096 11.803 1.00 98.31 129 PRO A C 1
ATOM 989 O O . PRO A 1 129 ? -16.480 -0.691 11.251 1.00 98.31 129 PRO A O 1
ATOM 992 N N . ILE A 1 130 ? -14.574 0.487 11.099 1.00 98.81 130 ILE A N 1
ATOM 993 C CA . ILE A 1 130 ? -14.587 0.596 9.630 1.00 98.81 130 ILE A CA 1
ATOM 994 C C . ILE A 1 130 ? -13.486 -0.276 9.023 1.00 98.81 130 ILE A C 1
ATOM 996 O O . ILE A 1 130 ? -12.299 -0.026 9.221 1.00 98.81 130 ILE A O 1
ATOM 1000 N N . ALA A 1 131 ? -13.854 -1.285 8.237 1.00 98.69 131 ALA A N 1
ATOM 1001 C CA . ALA A 1 131 ? -12.889 -2.057 7.459 1.00 98.69 131 ALA A CA 1
ATOM 1002 C C . ALA A 1 131 ? -12.499 -1.246 6.220 1.00 98.69 131 ALA A C 1
ATOM 1004 O O . ALA A 1 131 ? -13.377 -0.852 5.454 1.00 98.69 131 ALA A O 1
ATOM 1005 N N . ALA A 1 132 ? -11.204 -0.988 6.024 1.00 98.31 132 ALA A N 1
ATOM 1006 C CA . ALA A 1 132 ? -10.732 -0.178 4.906 1.00 98.31 132 ALA A CA 1
ATOM 1007 C C . ALA A 1 132 ? -9.338 -0.609 4.407 1.00 98.31 132 ALA A C 1
ATOM 1009 O O . ALA A 1 132 ? -8.345 -0.448 5.117 1.00 98.31 132 ALA A O 1
ATOM 1010 N N . PRO A 1 133 ? -9.210 -1.130 3.174 1.00 97.00 133 PRO A N 1
ATOM 1011 C CA . PRO A 1 133 ? -7.948 -1.121 2.438 1.00 97.00 133 PRO A CA 1
ATOM 1012 C C . PRO A 1 133 ? -7.741 0.248 1.766 1.00 97.00 133 PRO A C 1
ATOM 1014 O O . PRO A 1 133 ? -8.622 1.104 1.799 1.00 97.00 133 PRO A O 1
ATOM 1017 N N . SER A 1 134 ? -6.614 0.447 1.080 1.00 97.00 134 SER A N 1
ATOM 1018 C CA . SER A 1 134 ? -6.376 1.650 0.267 1.00 97.00 134 SER A CA 1
ATOM 1019 C C . SER A 1 134 ? -7.456 1.855 -0.815 1.00 97.00 134 SER A C 1
ATOM 1021 O O . SER A 1 134 ? -7.968 0.891 -1.384 1.00 97.00 134 SER A O 1
ATOM 1023 N N . ALA A 1 135 ? -7.829 3.095 -1.134 1.00 97.75 135 ALA A N 1
ATOM 1024 C CA . ALA A 1 135 ? -8.950 3.430 -2.027 1.00 97.75 135 ALA A CA 1
ATOM 1025 C C . ALA A 1 135 ? -8.591 3.443 -3.532 1.00 97.75 135 ALA A C 1
ATOM 1027 O O . ALA A 1 135 ? -8.900 4.380 -4.265 1.00 97.75 135 ALA A O 1
ATOM 1028 N N . ASN A 1 136 ? -7.914 2.397 -4.000 1.00 95.94 136 ASN A N 1
ATOM 1029 C CA . ASN A 1 136 ? -7.550 2.178 -5.404 1.00 95.94 136 ASN A CA 1
ATOM 1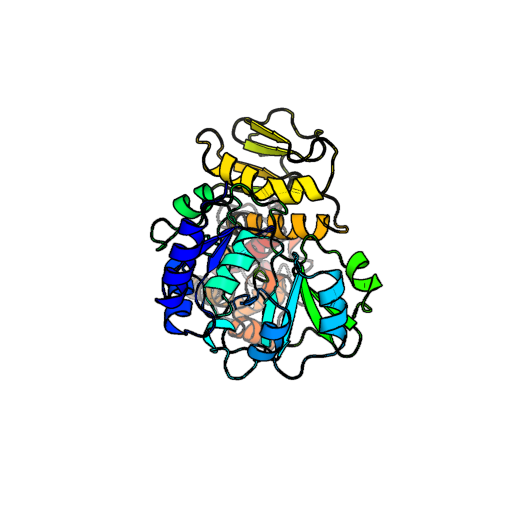030 C C . ASN A 1 136 ? -8.023 0.817 -5.916 1.00 95.94 136 ASN A C 1
ATOM 1032 O O . ASN A 1 136 ? -8.263 -0.103 -5.130 1.00 95.94 136 ASN A O 1
ATOM 1036 N N . LYS A 1 137 ? -8.063 0.644 -7.241 1.00 92.56 137 LYS A N 1
ATOM 1037 C CA . LYS A 1 137 ? -8.161 -0.693 -7.844 1.00 92.56 137 LYS A CA 1
ATOM 1038 C C . LYS A 1 137 ? -6.989 -1.557 -7.382 1.00 92.56 137 LYS A C 1
ATOM 1040 O O . LYS A 1 137 ? -5.869 -1.067 -7.196 1.00 92.56 137 LYS A O 1
ATOM 1045 N N . PHE A 1 138 ? -7.248 -2.836 -7.151 1.00 88.31 138 PHE A N 1
ATOM 1046 C CA . PHE A 1 138 ? -6.248 -3.769 -6.655 1.00 88.31 138 PHE A CA 1
ATOM 1047 C C . PHE A 1 138 ? -5.006 -3.800 -7.563 1.00 88.31 138 PHE A C 1
ATOM 1049 O O . PHE A 1 138 ? -5.101 -3.655 -8.778 1.00 88.31 138 PHE A O 1
ATOM 1056 N N . GLY A 1 139 ? -3.815 -3.908 -6.968 1.00 88.06 139 GLY A N 1
ATOM 1057 C CA . GLY A 1 139 ? -2.549 -3.862 -7.711 1.00 88.06 139 GLY A CA 1
ATOM 1058 C C . GLY A 1 139 ? -2.057 -2.460 -8.107 1.00 88.06 139 GLY A C 1
ATOM 1059 O O . GLY A 1 139 ? -0.863 -2.301 -8.328 1.00 88.06 139 GLY A O 1
ATOM 1060 N N . ARG A 1 140 ? -2.922 -1.438 -8.146 1.00 94.12 140 ARG A N 1
ATOM 1061 C CA . ARG A 1 140 ? -2.595 -0.084 -8.641 1.00 94.12 140 ARG A CA 1
ATOM 1062 C C . ARG A 1 140 ? -1.970 0.829 -7.575 1.00 94.12 140 ARG A C 1
ATOM 1064 O O . ARG A 1 140 ? -1.952 0.473 -6.399 1.00 94.12 140 ARG A O 1
ATOM 1071 N N . ILE A 1 141 ? -1.467 1.997 -7.995 1.00 96.75 141 ILE A N 1
ATOM 1072 C CA . ILE A 1 141 ? -0.875 3.025 -7.115 1.00 96.75 141 ILE A CA 1
ATOM 1073 C C . ILE A 1 141 ? -1.892 3.453 -6.046 1.00 96.75 141 ILE A C 1
ATOM 1075 O O . ILE A 1 141 ? -3.036 3.791 -6.369 1.00 96.75 141 ILE A O 1
ATOM 1079 N N . SER A 1 142 ? -1.471 3.491 -4.784 1.00 97.31 142 SER A N 1
ATOM 1080 C CA . SER A 1 142 ? -2.329 3.939 -3.688 1.00 97.31 142 SER A CA 1
ATOM 1081 C C . SER A 1 142 ? -2.679 5.434 -3.797 1.00 97.31 142 SER A C 1
ATOM 1083 O O . SER A 1 142 ? -1.890 6.231 -4.312 1.00 97.31 142 SER A O 1
ATOM 1085 N N . PRO A 1 143 ? -3.883 5.847 -3.370 1.00 97.69 143 PRO A N 1
ATOM 1086 C CA . PRO A 1 143 ? -4.334 7.231 -3.471 1.00 97.69 143 PRO A CA 1
ATOM 1087 C C . PRO A 1 143 ? -3.906 8.070 -2.259 1.00 97.69 143 PRO A C 1
ATOM 1089 O O . PRO A 1 143 ? -4.240 7.757 -1.120 1.00 97.69 143 PRO A O 1
ATOM 1092 N N . THR A 1 144 ? -3.234 9.189 -2.512 1.00 97.62 144 THR A N 1
ATOM 1093 C CA . THR A 1 144 ? -2.862 10.194 -1.491 1.00 97.62 144 THR A CA 1
ATOM 1094 C C . THR A 1 144 ? -3.727 11.462 -1.517 1.00 97.62 144 THR A C 1
ATOM 1096 O O . THR A 1 144 ? -3.514 12.377 -0.727 1.00 97.62 144 THR A O 1
ATOM 1099 N N . THR A 1 145 ? -4.711 11.532 -2.420 1.00 97.88 145 THR A N 1
ATOM 1100 C CA . THR A 1 145 ? -5.673 12.639 -2.551 1.00 97.88 145 THR A CA 1
ATOM 1101 C C . THR A 1 145 ? -7.038 12.088 -2.966 1.00 97.88 145 THR A C 1
ATOM 1103 O O . THR A 1 145 ? -7.122 11.020 -3.583 1.00 97.88 145 THR A O 1
ATOM 1106 N N . ALA A 1 146 ? -8.114 12.835 -2.713 1.00 97.75 146 ALA A N 1
ATOM 1107 C CA . ALA A 1 146 ? -9.452 12.471 -3.179 1.00 97.75 146 ALA A CA 1
ATOM 1108 C C . ALA A 1 146 ? -9.555 12.413 -4.716 1.00 97.75 146 ALA A C 1
ATOM 1110 O O . ALA A 1 146 ? -10.310 11.610 -5.263 1.00 97.75 146 ALA A O 1
ATOM 1111 N N . ALA A 1 147 ? -8.765 13.217 -5.439 1.00 97.75 147 ALA A N 1
ATOM 1112 C CA . ALA A 1 147 ? -8.689 13.152 -6.899 1.00 97.75 147 ALA A CA 1
ATOM 1113 C C . ALA A 1 147 ? -8.150 11.793 -7.384 1.00 97.75 147 ALA A C 1
ATOM 1115 O O . ALA A 1 147 ? -8.714 11.206 -8.310 1.00 97.75 147 ALA A O 1
ATOM 1116 N N . HIS A 1 148 ? -7.125 11.246 -6.717 1.00 98.00 148 HIS A N 1
ATOM 1117 C CA . HIS A 1 148 ? -6.612 9.904 -7.013 1.00 98.00 148 HIS A CA 1
ATOM 1118 C C . HIS A 1 148 ? -7.675 8.818 -6.792 1.00 98.00 148 HIS A C 1
ATOM 1120 O O . HIS A 1 148 ? -7.744 7.869 -7.575 1.00 98.00 148 HIS A O 1
ATOM 1126 N N . VAL A 1 149 ? -8.515 8.967 -5.759 1.00 98.06 149 VAL A N 1
ATOM 1127 C CA . VAL A 1 149 ? -9.643 8.059 -5.502 1.00 98.06 149 VAL A CA 1
ATOM 1128 C C . VAL A 1 149 ? -10.654 8.125 -6.640 1.00 98.06 149 VAL A C 1
ATOM 1130 O O . VAL A 1 149 ? -10.906 7.105 -7.272 1.00 98.06 149 VAL A O 1
ATOM 1133 N N . ARG A 1 150 ? -11.188 9.316 -6.949 1.00 97.12 150 ARG A N 1
ATOM 1134 C CA . ARG A 1 150 ? -12.227 9.503 -7.984 1.00 97.12 150 ARG A CA 1
ATOM 1135 C C . ARG A 1 150 ? -11.783 8.983 -9.355 1.00 97.12 150 ARG A C 1
ATOM 1137 O O . ARG A 1 150 ? -12.586 8.429 -10.095 1.00 97.12 150 ARG A O 1
ATOM 1144 N N . LYS A 1 151 ? -10.492 9.116 -9.676 1.00 95.50 151 LYS A N 1
ATOM 1145 C CA . LYS A 1 151 ? -9.893 8.589 -10.911 1.00 95.50 151 LYS A CA 1
ATOM 1146 C C . LYS A 1 151 ? -9.900 7.057 -10.974 1.00 95.50 151 LYS A C 1
ATOM 1148 O O . LYS A 1 151 ? -10.092 6.492 -12.047 1.00 95.50 151 LYS A O 1
ATOM 1153 N N . GLN A 1 152 ? -9.613 6.383 -9.860 1.00 94.38 152 GLN A N 1
ATOM 1154 C CA . GLN A 1 152 ? -9.459 4.924 -9.832 1.00 94.38 152 GLN A CA 1
ATOM 1155 C C . GLN A 1 152 ? -10.749 4.181 -9.481 1.00 94.38 152 GLN A C 1
ATOM 1157 O O . GLN A 1 152 ? -10.937 3.058 -9.944 1.00 94.38 152 GLN A O 1
ATOM 1162 N N . LEU A 1 153 ? -11.608 4.793 -8.671 1.00 96.50 153 LEU A N 1
ATOM 1163 C CA . LEU A 1 153 ? -12.866 4.252 -8.169 1.00 96.50 153 LEU A CA 1
ATOM 1164 C C . LEU A 1 153 ? -14.002 5.260 -8.441 1.00 96.50 153 LEU A C 1
ATOM 1166 O O . LEU A 1 153 ? -14.505 5.872 -7.500 1.00 96.50 153 LEU A O 1
ATOM 1170 N N . PRO A 1 154 ? -14.393 5.476 -9.711 1.00 94.69 154 PRO A N 1
ATOM 1171 C CA . PRO A 1 154 ? -15.443 6.439 -10.055 1.00 94.69 154 PRO A CA 1
ATOM 1172 C C . PRO A 1 154 ? -16.819 6.068 -9.478 1.00 94.69 154 PRO A C 1
ATOM 1174 O O . PRO A 1 154 ? -17.636 6.955 -9.260 1.00 94.69 154 PRO A O 1
ATOM 1177 N N . ASP A 1 155 ? -17.045 4.783 -9.189 1.00 94.94 155 ASP A N 1
ATOM 1178 C CA . ASP A 1 155 ? -18.330 4.235 -8.732 1.00 94.94 155 ASP A CA 1
ATOM 1179 C C . ASP A 1 155 ? -18.440 4.099 -7.198 1.00 94.94 155 ASP A C 1
ATOM 1181 O O . ASP A 1 155 ? -19.303 3.383 -6.694 1.00 94.94 155 ASP A O 1
ATOM 1185 N N . VAL A 1 156 ? -17.547 4.732 -6.428 1.00 97.31 156 VAL A N 1
ATOM 1186 C CA . VAL A 1 156 ? -17.653 4.750 -4.957 1.00 97.31 156 VAL A CA 1
ATOM 1187 C C . VAL A 1 156 ? -18.840 5.611 -4.510 1.00 97.31 156 VAL A C 1
ATOM 1189 O O . VAL A 1 156 ? -19.041 6.701 -5.042 1.00 97.31 156 VAL A O 1
ATOM 1192 N N . ASP A 1 157 ? -19.606 5.158 -3.509 1.00 98.12 157 ASP A N 1
ATOM 1193 C CA . ASP A 1 157 ? -20.833 5.857 -3.092 1.00 98.12 157 ASP A CA 1
ATOM 1194 C C . ASP A 1 157 ? -20.559 7.277 -2.566 1.00 98.12 157 ASP A C 1
ATOM 1196 O O . ASP A 1 157 ? -21.368 8.185 -2.772 1.00 98.12 157 ASP A O 1
ATOM 1200 N N . TYR A 1 158 ? -19.430 7.485 -1.878 1.00 98.31 158 TYR A N 1
ATOM 1201 C CA . TYR A 1 158 ? -19.023 8.806 -1.403 1.00 98.31 158 TYR A CA 1
ATOM 1202 C C . TYR A 1 158 ? -17.501 8.939 -1.260 1.00 98.31 158 TYR A C 1
ATOM 1204 O O . TYR A 1 158 ? -16.816 7.996 -0.859 1.00 98.31 158 TYR A O 1
ATOM 1212 N N . VAL A 1 159 ? -16.969 10.132 -1.544 1.00 98.38 159 VAL A N 1
ATOM 1213 C CA . VAL A 1 159 ? -15.561 10.489 -1.304 1.00 98.38 159 VAL A CA 1
ATOM 1214 C C . VAL A 1 159 ? -15.512 11.695 -0.386 1.00 98.38 159 VAL A C 1
ATOM 1216 O O . VAL A 1 159 ? -15.841 12.808 -0.800 1.00 98.38 159 VAL A O 1
ATOM 1219 N N . LEU A 1 160 ? -15.053 11.468 0.838 1.00 97.31 160 LEU A N 1
ATOM 1220 C CA . LEU A 1 160 ? -14.791 12.509 1.812 1.00 97.31 160 LEU A CA 1
ATOM 1221 C C . LEU A 1 160 ? -13.420 13.132 1.510 1.00 97.31 160 LEU A C 1
ATOM 1223 O O . LEU A 1 160 ? -12.405 12.438 1.503 1.00 97.31 160 LEU A O 1
ATOM 1227 N N . ASP A 1 161 ? -13.394 14.425 1.189 1.00 96.81 161 ASP A N 1
ATOM 1228 C CA . ASP A 1 161 ? -12.192 15.120 0.717 1.00 96.81 161 ASP A CA 1
ATOM 1229 C C . ASP A 1 161 ? -11.485 15.845 1.870 1.00 96.81 161 ASP A C 1
ATOM 1231 O O . ASP A 1 161 ? -11.928 16.899 2.323 1.00 96.81 161 ASP A O 1
ATOM 1235 N N . GLY A 1 162 ? -10.383 15.268 2.355 1.00 94.81 162 GLY A N 1
ATOM 1236 C CA . GLY A 1 162 ? -9.540 15.874 3.393 1.00 94.81 162 GLY A CA 1
ATOM 1237 C C . GLY A 1 162 ? -8.208 16.399 2.875 1.00 94.81 162 GLY A C 1
ATOM 1238 O O . GLY A 1 162 ? -7.285 16.578 3.664 1.00 94.81 162 GLY A O 1
ATOM 1239 N N . GLY A 1 163 ? -8.073 16.611 1.562 1.00 95.62 163 GLY A N 1
ATOM 1240 C CA . GLY A 1 163 ? -6.822 17.065 0.959 1.00 95.62 163 GLY A CA 1
ATOM 1241 C C . GLY A 1 163 ? -5.757 15.968 0.853 1.00 95.62 163 GLY A C 1
ATOM 1242 O O . GLY A 1 163 ? -6.070 14.789 0.668 1.00 95.62 163 GLY A O 1
ATOM 1243 N N . LYS A 1 164 ? -4.484 16.369 0.887 1.00 96.12 164 LYS A N 1
ATOM 1244 C CA . LYS A 1 164 ? -3.333 15.475 0.701 1.00 96.12 164 LYS A CA 1
ATOM 1245 C C . LYS A 1 164 ? -2.955 14.775 2.012 1.00 96.12 164 LYS A C 1
ATOM 1247 O O . LYS A 1 164 ? -2.924 15.405 3.063 1.00 96.12 164 LYS A O 1
ATOM 1252 N N . THR A 1 165 ? -2.628 13.487 1.933 1.00 95.75 165 THR A N 1
ATOM 1253 C CA . THR A 1 165 ? -2.122 12.695 3.068 1.00 95.75 165 THR A CA 1
ATOM 1254 C C . THR A 1 165 ? -0.713 13.120 3.496 1.00 95.75 165 THR A C 1
ATOM 1256 O O . THR A 1 165 ? 0.089 13.540 2.661 1.00 95.75 165 THR A O 1
ATOM 1259 N N . THR A 1 166 ? -0.381 12.962 4.777 1.00 94.31 166 THR A N 1
ATOM 1260 C CA . THR A 1 166 ? 0.848 13.499 5.395 1.00 94.31 166 THR A CA 1
ATOM 1261 C C . THR A 1 166 ? 1.989 12.493 5.561 1.00 94.31 166 THR A C 1
ATOM 1263 O O . THR A 1 166 ? 3.108 12.919 5.817 1.00 94.31 166 THR A O 1
ATOM 1266 N N . VAL A 1 167 ? 1.738 11.188 5.403 1.00 93.25 167 VAL A N 1
ATOM 1267 C CA . VAL A 1 167 ? 2.728 10.089 5.462 1.00 93.25 167 VAL A CA 1
ATOM 1268 C C . VAL A 1 167 ? 2.944 9.452 4.082 1.00 93.25 167 VAL A C 1
ATOM 1270 O O . VAL A 1 167 ? 4.061 9.070 3.748 1.00 93.25 167 VAL A O 1
ATOM 1273 N N . GLY A 1 168 ? 1.893 9.341 3.261 1.00 89.19 168 GLY A N 1
ATOM 1274 C CA . GLY A 1 168 ? 1.948 8.968 1.837 1.00 89.19 168 GLY A CA 1
ATOM 1275 C C . GLY A 1 168 ? 2.254 7.505 1.502 1.00 89.19 168 GLY A C 1
ATOM 1276 O O . GLY A 1 168 ? 2.016 7.100 0.369 1.00 89.19 168 GLY A O 1
ATOM 1277 N N . ILE A 1 169 ? 2.688 6.686 2.462 1.00 95.94 169 ILE A N 1
ATOM 1278 C CA . ILE A 1 169 ? 2.745 5.218 2.349 1.00 95.94 169 ILE A CA 1
ATOM 1279 C C . ILE A 1 169 ? 1.870 4.562 3.416 1.00 95.94 169 ILE A C 1
ATOM 1281 O O . ILE A 1 169 ? 1.544 5.173 4.429 1.00 95.94 169 ILE A O 1
ATOM 1285 N N . GLU A 1 170 ? 1.477 3.307 3.206 1.00 96.94 170 GLU A N 1
ATOM 1286 C CA . GLU A 1 170 ? 0.644 2.575 4.161 1.00 96.94 170 GLU A CA 1
ATOM 1287 C C . GLU A 1 170 ? 1.376 2.272 5.479 1.00 96.94 170 GLU A C 1
ATOM 1289 O O . GLU A 1 170 ? 2.606 2.206 5.530 1.00 96.94 170 GLU A O 1
ATOM 1294 N N . SER A 1 171 ? 0.588 2.009 6.527 1.00 97.69 171 SER A N 1
ATOM 1295 C CA . SER A 1 171 ? 1.054 1.726 7.888 1.00 97.69 171 SER A CA 1
ATOM 1296 C C . SER A 1 171 ? 2.072 0.586 7.983 1.00 97.69 171 SER A C 1
ATOM 1298 O O . SER A 1 171 ? 2.018 -0.388 7.218 1.00 97.69 171 SER A O 1
ATOM 1300 N N . THR A 1 172 ? 2.944 0.668 8.987 1.00 98.31 172 THR A N 1
ATOM 1301 C CA . THR A 1 172 ? 3.722 -0.486 9.451 1.00 98.31 172 THR A CA 1
ATOM 1302 C C . THR A 1 172 ? 2.751 -1.527 10.007 1.00 98.31 172 THR A C 1
ATOM 1304 O O . THR A 1 172 ? 1.825 -1.172 10.732 1.00 98.31 172 THR A O 1
ATOM 1307 N N . ILE A 1 173 ? 2.924 -2.803 9.659 1.00 98.12 173 ILE A N 1
ATOM 1308 C CA . ILE A 1 173 ? 2.114 -3.904 10.195 1.00 98.12 173 ILE A CA 1
ATOM 1309 C C . ILE A 1 173 ? 3.007 -4.785 11.053 1.00 98.12 173 ILE A C 1
ATOM 1311 O O . ILE A 1 173 ? 4.030 -5.269 10.566 1.00 98.12 173 ILE A O 1
ATOM 1315 N N . ILE A 1 174 ? 2.584 -5.038 12.289 1.00 97.31 174 ILE A N 1
ATOM 1316 C CA . ILE A 1 174 ? 3.267 -5.945 13.207 1.00 97.31 174 ILE A CA 1
ATOM 1317 C C . ILE A 1 174 ? 2.350 -7.064 13.698 1.00 97.31 174 ILE A C 1
ATOM 1319 O O . ILE A 1 174 ? 1.125 -6.927 13.714 1.00 97.31 174 ILE A O 1
ATOM 1323 N N . ARG A 1 175 ? 2.967 -8.152 14.155 1.00 95.12 175 ARG A N 1
ATOM 1324 C CA . ARG A 1 175 ? 2.345 -9.150 15.034 1.00 95.12 175 ARG A CA 1
ATOM 1325 C C . ARG A 1 175 ? 3.138 -9.263 16.330 1.00 95.12 175 ARG A C 1
ATOM 1327 O O . ARG A 1 175 ? 4.335 -8.974 16.339 1.00 95.12 175 ARG A O 1
ATOM 1334 N N . LEU A 1 176 ? 2.485 -9.725 17.391 1.00 94.81 176 LEU A N 1
ATOM 1335 C CA . LEU A 1 176 ? 3.159 -10.113 18.627 1.00 94.81 176 LEU A CA 1
ATOM 1336 C C . LEU A 1 176 ? 3.416 -11.618 18.650 1.00 94.81 176 LEU A C 1
ATOM 1338 O O . LEU A 1 176 ? 2.596 -12.412 18.195 1.00 94.81 176 LEU A O 1
ATOM 1342 N N . THR A 1 177 ? 4.560 -11.992 19.206 1.00 92.88 177 THR A N 1
ATOM 1343 C CA . THR A 1 177 ? 4.959 -13.368 19.499 1.00 92.88 177 THR A CA 1
ATOM 1344 C C . THR A 1 177 ? 5.271 -13.496 20.989 1.00 92.88 177 THR A C 1
ATOM 1346 O O . THR A 1 177 ? 5.264 -12.513 21.741 1.00 92.88 177 THR A O 1
ATOM 1349 N N . SER A 1 178 ? 5.594 -14.703 21.448 1.00 91.56 178 SER A N 1
ATOM 1350 C CA . SER A 1 178 ? 6.054 -14.921 22.824 1.00 91.56 178 SER A CA 1
ATOM 1351 C C . SER A 1 178 ? 7.358 -14.181 23.156 1.00 91.56 178 SER A C 1
ATOM 1353 O O . SER A 1 178 ? 7.596 -13.872 24.320 1.00 91.56 178 SER A O 1
ATOM 1355 N N . LYS A 1 179 ? 8.189 -13.861 22.153 1.00 93.38 179 LYS A N 1
ATOM 1356 C CA . LYS A 1 179 ? 9.494 -13.203 22.332 1.00 93.38 179 LYS A CA 1
ATOM 1357 C C . LYS A 1 179 ? 9.452 -11.689 22.154 1.00 93.38 179 LYS A C 1
ATOM 1359 O O . LYS A 1 179 ? 10.332 -11.008 22.669 1.00 93.38 179 LYS A O 1
ATOM 1364 N N . GLY A 1 180 ? 8.461 -11.157 21.441 1.00 95.44 180 GLY A N 1
ATOM 1365 C CA . GLY A 1 180 ? 8.495 -9.754 21.051 1.00 95.44 180 GLY A CA 1
ATOM 1366 C C . GLY A 1 180 ? 7.477 -9.383 19.984 1.00 95.44 180 GLY A C 1
ATOM 1367 O O . GLY A 1 180 ? 6.393 -9.961 19.929 1.00 95.44 180 GLY A O 1
ATOM 1368 N N . PHE A 1 181 ? 7.833 -8.418 19.141 1.00 96.19 181 PHE A N 1
ATOM 1369 C CA . PHE A 1 181 ? 7.100 -8.101 17.918 1.00 96.19 181 PHE A CA 1
ATOM 1370 C C . PHE A 1 181 ? 7.874 -8.554 16.676 1.00 96.19 181 PHE A C 1
ATOM 1372 O O . PHE A 1 181 ? 9.103 -8.587 16.666 1.00 96.19 181 PHE A O 1
ATOM 1379 N N . GLN A 1 182 ? 7.139 -8.834 15.604 1.00 95.25 182 GLN A N 1
ATOM 1380 C CA . GLN A 1 182 ? 7.683 -9.029 14.262 1.00 95.25 182 GLN A CA 1
ATOM 1381 C C . GLN A 1 182 ? 7.002 -8.087 13.278 1.00 95.25 182 GLN A C 1
ATOM 1383 O O . GLN A 1 182 ? 5.805 -7.821 13.399 1.00 95.25 182 GLN A O 1
ATOM 1388 N N . ILE A 1 183 ? 7.746 -7.619 12.275 1.00 94.31 183 ILE A N 1
ATOM 1389 C CA . ILE A 1 183 ? 7.218 -6.750 11.220 1.00 94.31 183 ILE A CA 1
ATOM 1390 C C . ILE A 1 183 ? 6.743 -7.607 10.046 1.00 94.31 183 ILE A C 1
ATOM 1392 O O . ILE A 1 183 ? 7.528 -8.314 9.422 1.00 94.31 183 ILE A O 1
ATOM 1396 N N . LEU A 1 184 ? 5.456 -7.501 9.720 1.00 93.00 184 LEU A N 1
ATOM 1397 C CA . LEU A 1 184 ? 4.837 -8.132 8.550 1.00 93.00 184 LEU A CA 1
ATOM 1398 C C . LEU A 1 184 ? 4.880 -7.219 7.318 1.00 93.00 184 LEU A C 1
ATOM 1400 O O . LEU A 1 184 ? 4.940 -7.693 6.184 1.00 93.00 184 LEU A O 1
ATOM 1404 N N . ARG A 1 185 ? 4.851 -5.898 7.530 1.00 94.44 185 ARG A N 1
ATOM 1405 C CA . ARG A 1 185 ? 5.019 -4.890 6.476 1.00 94.44 185 ARG A CA 1
ATOM 1406 C C . ARG A 1 185 ? 5.711 -3.655 7.032 1.00 94.44 185 ARG A C 1
ATOM 1408 O O . ARG A 1 185 ? 5.236 -3.082 8.008 1.00 94.44 185 ARG A O 1
ATOM 1415 N N . ASN A 1 186 ? 6.772 -3.209 6.367 1.00 95.69 186 ASN A N 1
ATOM 1416 C CA . ASN A 1 186 ? 7.462 -1.971 6.717 1.00 95.69 186 ASN A CA 1
ATOM 1417 C C . ASN A 1 186 ? 6.652 -0.738 6.276 1.00 95.69 186 ASN A C 1
ATOM 1419 O O . ASN A 1 186 ? 6.151 -0.667 5.148 1.00 95.69 186 ASN A O 1
ATOM 1423 N N . GLY A 1 187 ? 6.545 0.235 7.173 1.00 96.25 187 GLY A N 1
ATOM 1424 C CA . GLY A 1 187 ? 5.970 1.558 6.941 1.00 96.25 187 GLY A CA 1
ATOM 1425 C C . GLY A 1 187 ? 6.886 2.634 7.521 1.00 96.25 187 GLY A C 1
ATOM 1426 O O . GLY A 1 187 ? 8.100 2.447 7.567 1.00 96.25 187 GLY A O 1
ATOM 1427 N N . ILE A 1 188 ? 6.312 3.763 7.943 1.00 96.00 188 ILE A N 1
ATOM 1428 C CA . ILE A 1 188 ? 7.104 4.878 8.485 1.00 96.00 188 ILE A CA 1
ATOM 1429 C C . ILE A 1 188 ? 7.569 4.646 9.929 1.00 96.00 188 ILE A C 1
ATOM 1431 O O . ILE A 1 188 ? 8.611 5.170 10.299 1.00 96.00 188 ILE A O 1
ATOM 1435 N N . ILE A 1 189 ? 6.825 3.851 10.712 1.00 97.31 189 ILE A N 1
ATOM 1436 C CA . ILE A 1 189 ? 7.249 3.427 12.053 1.00 97.31 189 ILE A CA 1
ATOM 1437 C C . ILE A 1 189 ? 8.295 2.332 11.884 1.00 97.31 189 ILE A C 1
ATOM 1439 O O . ILE A 1 189 ? 7.979 1.265 11.337 1.00 97.31 189 ILE A O 1
ATOM 1443 N N . THR A 1 190 ? 9.522 2.597 12.324 1.00 96.81 190 THR A N 1
ATOM 1444 C CA . THR A 1 190 ? 10.652 1.695 12.094 1.00 96.81 190 THR A CA 1
ATOM 1445 C C . THR A 1 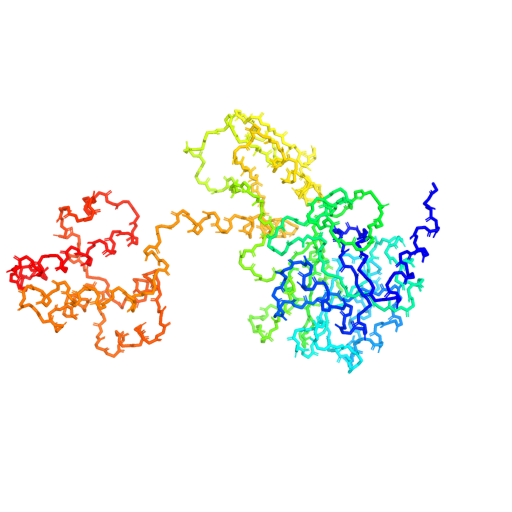190 ? 10.788 0.631 13.183 1.00 96.81 190 THR A C 1
ATOM 1447 O O . THR A 1 190 ? 10.198 0.716 14.265 1.00 96.81 190 THR A O 1
ATOM 1450 N N . LYS A 1 191 ? 11.601 -0.395 12.900 1.00 96.44 191 LYS A N 1
ATOM 1451 C CA . LYS A 1 191 ? 11.973 -1.423 13.880 1.00 96.44 191 LYS A CA 1
ATOM 1452 C C . LYS A 1 191 ? 12.600 -0.790 15.125 1.00 96.44 191 LYS A C 1
ATOM 1454 O O . LYS A 1 191 ? 12.212 -1.129 16.236 1.00 96.44 191 LYS A O 1
ATOM 1459 N N . GLU A 1 192 ? 13.514 0.155 14.929 1.00 96.25 192 GLU A N 1
ATOM 1460 C CA . GLU A 1 192 ? 14.270 0.818 15.994 1.00 96.25 192 GLU A CA 1
ATOM 1461 C C . GLU A 1 192 ? 13.365 1.659 16.904 1.00 96.25 192 GLU A C 1
ATOM 1463 O O . GLU A 1 192 ? 13.665 1.846 18.082 1.00 96.25 192 GLU A O 1
ATOM 1468 N N . GLU A 1 193 ? 12.260 2.193 16.377 1.00 97.31 193 GLU A N 1
ATOM 1469 C CA . GLU A 1 193 ? 11.256 2.897 17.177 1.00 97.31 193 GLU A CA 1
ATOM 1470 C C . GLU A 1 193 ? 10.430 1.923 18.023 1.00 97.31 193 GLU A C 1
ATOM 1472 O O . GLU A 1 193 ? 10.267 2.147 19.222 1.00 97.31 193 GLU A O 1
ATOM 1477 N N . LEU A 1 194 ? 9.965 0.819 17.430 1.00 97.75 194 LEU A N 1
ATOM 1478 C CA . LEU A 1 194 ? 9.178 -0.212 18.118 1.00 97.75 194 LEU A CA 1
ATOM 1479 C C . LEU A 1 194 ? 9.983 -0.950 19.200 1.00 97.75 194 LEU A C 1
ATOM 1481 O O . LEU A 1 194 ? 9.459 -1.204 20.287 1.00 97.75 194 LEU A O 1
ATOM 1485 N N . GLU A 1 195 ? 11.265 -1.226 18.941 1.00 97.12 195 GLU A N 1
ATOM 1486 C CA . GLU A 1 195 ? 12.186 -1.894 19.875 1.00 97.12 195 GLU A CA 1
ATOM 1487 C C . GLU A 1 195 ? 12.376 -1.141 21.196 1.00 97.12 195 GLU A C 1
ATOM 1489 O O . GLU A 1 195 ? 12.693 -1.755 22.215 1.00 97.12 195 GLU A O 1
ATOM 1494 N N . LYS A 1 196 ? 12.124 0.175 21.221 1.00 97.44 196 LYS A N 1
ATOM 1495 C CA . LYS A 1 196 ? 12.149 0.974 22.459 1.00 97.44 196 LYS A CA 1
ATOM 1496 C C . LYS A 1 196 ? 11.005 0.616 23.411 1.00 97.44 196 LYS A C 1
ATOM 1498 O O . LYS A 1 196 ? 11.101 0.890 24.606 1.00 97.44 196 LYS A O 1
ATOM 1503 N N . VAL A 1 197 ? 9.923 0.029 22.896 1.00 97.38 197 VAL A N 1
ATOM 1504 C CA . VAL A 1 197 ? 8.697 -0.267 23.652 1.00 97.38 197 VAL A CA 1
ATOM 1505 C C . VAL A 1 197 ? 8.581 -1.760 23.959 1.00 97.38 197 VAL A C 1
ATOM 1507 O O . VAL A 1 197 ? 8.309 -2.131 25.109 1.00 97.38 197 VAL A O 1
ATOM 1510 N N . VAL A 1 198 ? 8.796 -2.608 22.951 1.00 97.00 198 VAL A N 1
ATOM 1511 C CA . VAL A 1 198 ? 8.698 -4.076 23.019 1.00 97.00 198 VAL A CA 1
ATOM 1512 C C . VAL A 1 198 ? 9.883 -4.677 22.257 1.00 97.00 198 VAL A C 1
ATOM 1514 O O . VAL A 1 198 ? 10.186 -4.184 21.177 1.00 97.00 198 VAL A O 1
ATOM 1517 N N . PRO A 1 199 ? 10.555 -5.730 22.761 1.00 97.12 199 PRO A N 1
ATOM 1518 C CA . PRO A 1 199 ? 11.686 -6.341 22.061 1.00 97.12 199 PRO A CA 1
ATOM 1519 C C . PRO A 1 199 ? 11.290 -6.868 20.679 1.00 97.12 199 PRO A C 1
ATOM 1521 O O . PRO A 1 199 ? 10.172 -7.347 20.485 1.00 97.12 199 PRO A O 1
ATOM 1524 N N . PHE A 1 200 ? 12.217 -6.816 19.727 1.00 96.44 200 PHE A N 1
ATOM 1525 C CA . PHE A 1 200 ? 12.052 -7.461 18.431 1.00 96.44 200 PHE A CA 1
ATOM 1526 C C . PHE A 1 200 ? 12.292 -8.963 18.539 1.00 96.44 200 PHE A C 1
ATOM 1528 O O . PHE A 1 200 ? 13.223 -9.420 19.205 1.00 96.44 200 PHE A O 1
ATOM 1535 N N . ASP A 1 201 ? 11.462 -9.729 17.846 1.00 94.25 201 ASP A N 1
ATOM 1536 C CA . ASP A 1 201 ? 11.640 -11.160 17.688 1.00 94.25 201 ASP A CA 1
ATOM 1537 C C . ASP A 1 201 ? 12.294 -11.466 16.335 1.00 94.25 201 ASP A C 1
ATOM 1539 O O . ASP A 1 201 ? 11.654 -11.397 15.290 1.00 94.25 201 ASP A O 1
ATOM 1543 N N . ASP A 1 202 ? 13.573 -11.837 16.370 1.00 88.44 202 ASP A N 1
ATOM 1544 C CA . ASP A 1 202 ? 14.383 -12.147 15.182 1.00 88.44 202 ASP A CA 1
ATOM 1545 C C . ASP A 1 202 ? 14.211 -13.598 14.685 1.00 88.44 202 ASP A C 1
ATOM 1547 O O . ASP A 1 202 ? 14.999 -14.106 13.887 1.00 88.44 202 ASP A O 1
ATOM 1551 N N . THR A 1 203 ? 13.204 -14.325 15.182 1.00 85.94 203 THR A N 1
ATOM 1552 C CA . THR A 1 203 ? 12.914 -15.673 14.680 1.00 85.94 203 THR A CA 1
ATOM 1553 C C . THR A 1 203 ? 12.320 -15.640 13.273 1.00 85.94 203 THR A C 1
ATOM 1555 O O . THR A 1 203 ? 11.416 -14.870 12.958 1.00 85.94 203 THR A O 1
ATOM 1558 N N . THR A 1 204 ? 12.802 -16.538 12.416 1.00 68.50 204 THR A N 1
ATOM 1559 C CA . THR A 1 204 ? 12.358 -16.669 11.020 1.00 68.50 204 THR A CA 1
ATOM 1560 C C . THR A 1 204 ? 11.086 -17.504 10.852 1.00 68.50 204 THR A C 1
ATOM 1562 O O . THR A 1 204 ? 10.590 -17.639 9.734 1.00 68.50 204 THR A O 1
ATOM 1565 N N . GLU A 1 205 ? 10.539 -18.060 11.937 1.00 60.34 205 GLU A N 1
ATOM 1566 C CA . GLU A 1 205 ? 9.307 -18.852 11.918 1.00 60.34 205 GLU A CA 1
ATOM 1567 C C . GLU A 1 205 ? 8.084 -17.945 11.750 1.00 60.34 205 GLU A C 1
ATOM 1569 O O . GLU A 1 205 ? 7.417 -17.521 12.696 1.00 60.34 205 GLU A O 1
ATOM 1574 N N . ILE A 1 206 ? 7.776 -17.638 10.495 1.00 58.69 206 ILE A N 1
ATOM 1575 C CA . ILE A 1 206 ? 6.502 -17.043 10.117 1.00 58.69 206 ILE A CA 1
ATOM 1576 C C . ILE A 1 206 ? 5.503 -18.196 9.974 1.00 58.69 206 ILE A C 1
ATOM 1578 O O . ILE A 1 206 ? 5.408 -18.805 8.911 1.00 58.69 206 ILE A O 1
ATOM 1582 N N . GLU A 1 207 ? 4.784 -18.527 11.055 1.00 56.66 207 GLU A N 1
ATOM 1583 C CA . GLU A 1 207 ? 3.515 -19.275 10.955 1.00 56.66 207 GLU A CA 1
ATOM 1584 C C . GLU A 1 207 ? 2.638 -18.677 9.840 1.00 56.66 207 GLU A C 1
ATOM 1586 O O . GLU A 1 207 ? 2.722 -17.473 9.599 1.00 56.66 207 GLU A O 1
ATOM 1591 N N . GLU A 1 208 ? 1.807 -19.495 9.177 1.00 57.78 208 GLU A N 1
ATOM 1592 C CA . GLU A 1 208 ? 0.915 -19.106 8.067 1.00 57.78 208 GLU A CA 1
ATOM 1593 C C . GLU A 1 208 ? 0.011 -17.905 8.421 1.00 57.78 208 GLU A C 1
ATOM 1595 O O . GLU A 1 208 ? -1.147 -18.042 8.809 1.00 57.78 208 GLU A O 1
ATOM 1600 N N . LEU A 1 209 ? 0.542 -16.693 8.277 1.00 61.78 209 LEU A N 1
ATOM 1601 C CA . LEU A 1 209 ? -0.142 -15.432 8.524 1.00 61.78 209 LEU A CA 1
ATOM 1602 C C . LEU A 1 209 ? -0.078 -14.585 7.261 1.00 61.78 209 LEU A C 1
ATOM 1604 O O . LEU A 1 209 ? 0.973 -14.427 6.638 1.00 61.78 209 LEU A O 1
ATOM 1608 N N . SER A 1 210 ? -1.231 -14.033 6.890 1.00 68.75 210 SER A N 1
ATOM 1609 C CA . SER A 1 210 ? -1.365 -13.120 5.763 1.00 68.75 210 SER A CA 1
ATOM 1610 C C . SER A 1 210 ? -1.754 -11.737 6.265 1.00 68.75 210 SER A C 1
ATOM 1612 O O . SER A 1 210 ? -2.632 -11.591 7.116 1.00 68.75 210 SER A O 1
ATOM 1614 N N . ALA A 1 211 ? -1.091 -10.717 5.733 1.00 75.06 211 ALA A N 1
ATOM 1615 C CA . ALA A 1 211 ? -1.385 -9.318 5.986 1.00 75.06 211 ALA A CA 1
ATOM 1616 C C . ALA A 1 211 ? -1.403 -8.530 4.666 1.00 75.06 211 ALA A C 1
ATOM 1618 O O . ALA A 1 211 ? -0.736 -8.917 3.695 1.00 75.06 211 ALA A O 1
ATOM 1619 N N . PRO A 1 212 ? -2.115 -7.390 4.617 1.00 71.31 212 PRO A N 1
ATOM 1620 C CA . PRO A 1 212 ? -2.229 -6.620 3.389 1.00 71.31 212 PRO A CA 1
ATOM 1621 C C . PRO A 1 212 ? -0.884 -6.125 2.875 1.00 71.31 212 PRO A C 1
ATOM 1623 O O . PRO A 1 212 ? -0.115 -5.479 3.591 1.00 71.31 212 PRO A O 1
ATOM 1626 N N . GLY A 1 213 ? -0.641 -6.346 1.586 1.00 69.38 213 GLY A N 1
ATOM 1627 C CA . GLY A 1 213 ? 0.563 -5.873 0.910 1.00 69.38 213 GLY A CA 1
ATOM 1628 C C . GLY A 1 213 ? 1.759 -6.821 0.994 1.00 69.38 213 GLY A C 1
ATOM 1629 O O . GLY A 1 213 ? 2.858 -6.384 0.681 1.00 69.38 213 GLY A O 1
ATOM 1630 N N . MET A 1 214 ? 1.584 -8.097 1.351 1.00 75.75 214 MET A N 1
ATOM 1631 C CA . MET A 1 214 ? 2.647 -9.121 1.275 1.00 75.75 214 MET A CA 1
ATOM 1632 C C . MET A 1 214 ? 2.883 -9.681 -0.144 1.00 75.75 214 MET A C 1
ATOM 1634 O O . MET A 1 214 ? 3.773 -10.501 -0.361 1.00 75.75 214 MET A O 1
ATOM 1638 N N . LEU A 1 215 ? 2.095 -9.250 -1.134 1.00 76.31 215 LEU A N 1
ATOM 1639 C CA . LEU A 1 215 ? 2.206 -9.717 -2.517 1.00 76.31 215 LEU A CA 1
ATOM 1640 C C . LEU A 1 215 ? 3.463 -9.200 -3.219 1.00 76.31 215 LEU A C 1
ATOM 1642 O O . LEU A 1 215 ? 3.931 -8.095 -2.958 1.00 76.31 215 LEU A O 1
ATOM 1646 N N . LYS A 1 216 ? 3.971 -9.996 -4.169 1.00 74.44 216 LYS A N 1
ATOM 1647 C CA . LYS A 1 216 ? 5.166 -9.659 -4.962 1.00 74.44 216 LYS A CA 1
ATOM 1648 C C . LYS A 1 216 ? 4.942 -8.504 -5.943 1.00 74.44 216 LYS A C 1
ATOM 1650 O O . LYS A 1 216 ? 5.894 -7.794 -6.235 1.00 74.44 216 LYS A O 1
ATOM 1655 N N . SER A 1 217 ? 3.711 -8.333 -6.429 1.00 81.31 217 SER A N 1
ATOM 1656 C CA . SER A 1 217 ? 3.299 -7.204 -7.268 1.00 81.31 217 SER A CA 1
ATOM 1657 C C . SER A 1 217 ? 2.225 -6.392 -6.558 1.00 81.31 217 SER A C 1
ATOM 1659 O O . SER A 1 217 ? 1.242 -6.959 -6.071 1.00 81.31 217 SER A O 1
ATOM 1661 N N . HIS A 1 218 ? 2.435 -5.079 -6.486 1.00 87.25 218 HIS A N 1
ATOM 1662 C CA . HIS A 1 218 ? 1.475 -4.090 -6.006 1.00 87.25 218 HIS A CA 1
ATOM 1663 C C . HIS A 1 218 ? 1.972 -2.671 -6.335 1.00 87.25 218 HIS A C 1
ATOM 1665 O O . HIS A 1 218 ? 3.121 -2.493 -6.724 1.00 87.25 218 HIS A O 1
ATOM 1671 N N . TYR A 1 219 ? 1.136 -1.650 -6.127 1.00 90.56 219 TYR A N 1
ATOM 1672 C CA . TYR A 1 219 ? 1.458 -0.234 -6.350 1.00 90.56 219 TYR A CA 1
ATOM 1673 C C . TYR A 1 219 ? 1.842 0.130 -7.794 1.00 90.56 219 TYR A C 1
ATOM 1675 O O . TYR A 1 219 ? 2.420 1.188 -8.037 1.00 90.56 219 TYR A O 1
ATOM 1683 N N . SER A 1 220 ? 1.532 -0.727 -8.768 1.00 91.50 220 SER A N 1
ATOM 1684 C CA . SER A 1 220 ? 2.057 -0.603 -10.123 1.00 91.50 220 SER A CA 1
ATOM 1685 C C . SER A 1 220 ? 1.368 0.528 -10.904 1.00 91.50 220 SER A C 1
ATOM 1687 O O . SER A 1 220 ? 0.135 0.522 -11.027 1.00 91.50 220 SER A O 1
ATOM 1689 N N . PRO A 1 221 ? 2.129 1.474 -11.490 1.00 93.00 221 PRO A N 1
ATOM 1690 C CA . PRO A 1 221 ? 1.612 2.414 -12.484 1.00 93.00 221 PRO A CA 1
ATOM 1691 C C . PRO A 1 221 ? 1.146 1.705 -13.769 1.00 93.00 221 PRO A C 1
ATOM 1693 O O . PRO A 1 221 ? 1.365 0.512 -13.971 1.00 93.00 221 PRO A O 1
ATOM 1696 N N . ARG A 1 222 ? 0.426 2.412 -14.654 1.00 90.56 222 ARG A N 1
ATOM 1697 C CA . ARG A 1 222 ? 0.057 1.925 -16.005 1.00 90.56 222 ARG A CA 1
ATOM 1698 C C . ARG A 1 222 ? 1.273 1.963 -16.921 1.00 90.56 222 ARG A C 1
ATOM 1700 O O . ARG A 1 222 ? 1.355 1.200 -17.875 1.00 90.56 222 ARG A O 1
ATOM 1707 N N . LYS A 1 223 ? 2.196 2.873 -16.618 1.00 92.06 223 LYS A N 1
ATOM 1708 C CA . LYS A 1 223 ? 3.473 3.043 -17.300 1.00 92.06 223 LYS A CA 1
ATOM 1709 C C . LYS A 1 223 ? 4.530 2.165 -16.656 1.00 92.06 223 LYS A C 1
ATOM 1711 O O . LYS A 1 223 ? 4.443 1.861 -15.469 1.00 92.06 223 LYS A O 1
ATOM 1716 N N . MET A 1 224 ? 5.535 1.790 -17.441 1.00 92.56 224 MET A N 1
ATOM 1717 C CA . MET A 1 224 ? 6.667 1.024 -16.934 1.00 92.56 224 MET A CA 1
ATOM 1718 C C . MET A 1 224 ? 7.378 1.809 -15.835 1.00 92.56 224 MET A C 1
ATOM 1720 O O . MET A 1 224 ? 7.727 2.965 -16.054 1.00 92.56 224 MET A O 1
ATOM 1724 N N . LEU A 1 225 ? 7.613 1.174 -14.688 1.00 94.69 225 LEU A N 1
ATOM 1725 C CA . LEU A 1 225 ? 8.434 1.723 -13.613 1.00 94.69 225 LEU A CA 1
ATOM 1726 C C . LEU A 1 225 ? 9.692 0.880 -13.440 1.00 94.69 225 LEU A C 1
ATOM 1728 O O . LEU A 1 225 ? 9.601 -0.344 -13.350 1.00 94.69 225 LEU A O 1
ATOM 1732 N N . LEU A 1 226 ? 10.846 1.543 -13.391 1.00 94.50 226 LEU A N 1
ATOM 1733 C CA . LEU A 1 226 ? 12.144 0.944 -13.090 1.00 94.50 226 LEU A CA 1
ATOM 1734 C C . LEU A 1 226 ? 12.816 1.702 -11.947 1.00 94.50 226 LEU A C 1
ATOM 1736 O O . LEU A 1 226 ? 12.598 2.901 -11.769 1.00 94.50 226 LEU A O 1
ATOM 1740 N N . ILE A 1 227 ? 13.665 1.005 -11.203 1.00 95.38 227 ILE A N 1
ATOM 1741 C CA . ILE A 1 227 ? 14.453 1.596 -10.119 1.00 95.38 227 ILE A CA 1
ATOM 1742 C C . ILE A 1 227 ? 15.871 1.887 -10.622 1.00 95.38 227 ILE A C 1
ATOM 1744 O O . ILE A 1 227 ? 16.422 1.131 -11.424 1.00 95.38 227 ILE A O 1
ATOM 1748 N N . SER A 1 228 ? 16.477 2.981 -10.157 1.00 93.44 228 SER A N 1
ATOM 1749 C CA . SER A 1 228 ? 17.795 3.443 -10.620 1.00 93.44 228 SER A CA 1
ATOM 1750 C C . SER A 1 228 ? 18.974 2.529 -10.275 1.00 93.44 228 SER A C 1
ATOM 1752 O O . SER A 1 228 ? 20.080 2.774 -10.742 1.00 93.44 228 SER A O 1
ATOM 1754 N N . ASP A 1 229 ? 18.756 1.492 -9.469 1.00 88.56 229 ASP A N 1
ATOM 1755 C CA . ASP A 1 229 ? 19.739 0.437 -9.200 1.00 88.56 229 ASP A CA 1
ATOM 1756 C C . ASP A 1 229 ? 19.819 -0.633 -10.300 1.00 88.56 229 ASP A C 1
ATOM 1758 O O . ASP A 1 229 ? 20.663 -1.527 -10.251 1.00 88.56 229 ASP A O 1
ATOM 1762 N N . SER A 1 230 ? 18.933 -0.556 -11.293 1.00 81.25 230 SER A N 1
ATOM 1763 C CA . SER A 1 230 ? 18.968 -1.391 -12.489 1.00 81.25 230 SER A CA 1
ATOM 1764 C C . SER A 1 230 ? 19.775 -0.702 -13.595 1.00 81.25 230 SER A C 1
ATOM 1766 O O . SER A 1 230 ? 19.949 0.514 -13.580 1.00 81.25 230 SER A O 1
ATOM 1768 N N . ASP A 1 231 ? 20.257 -1.457 -14.586 1.00 80.06 231 ASP A N 1
ATOM 1769 C CA . ASP A 1 231 ? 20.963 -0.861 -15.728 1.00 80.06 231 ASP A CA 1
ATOM 1770 C C . ASP A 1 231 ? 20.022 0.048 -16.543 1.00 80.06 231 ASP A C 1
ATOM 1772 O O . ASP A 1 231 ? 19.054 -0.411 -17.160 1.00 80.06 231 ASP A O 1
ATOM 1776 N N . LEU A 1 232 ? 20.312 1.353 -16.526 1.00 80.19 232 LEU A N 1
ATOM 1777 C CA . LEU A 1 232 ? 19.560 2.390 -17.234 1.00 80.19 232 LEU A CA 1
ATOM 1778 C C . LEU A 1 232 ? 20.188 2.783 -18.585 1.00 80.19 232 LEU A C 1
ATOM 1780 O O . LEU A 1 232 ? 19.686 3.702 -19.231 1.00 80.19 232 LEU A O 1
ATOM 1784 N N . SER A 1 233 ? 21.264 2.124 -19.031 1.00 78.75 233 SER A N 1
ATOM 1785 C CA . SER A 1 233 ? 22.024 2.510 -20.235 1.00 78.75 233 SER A CA 1
ATOM 1786 C C . SER A 1 233 ? 21.186 2.546 -21.520 1.00 78.75 233 SER A C 1
ATOM 1788 O O . SER A 1 233 ? 21.417 3.384 -22.387 1.00 78.75 233 SER A O 1
ATOM 1790 N N . GLN A 1 234 ? 20.182 1.672 -21.622 1.00 79.06 234 GLN A N 1
ATOM 1791 C CA . GLN A 1 234 ? 19.289 1.551 -22.782 1.00 79.06 234 GLN A CA 1
ATOM 1792 C C . GLN A 1 234 ? 18.008 2.396 -22.666 1.00 79.06 234 GLN A C 1
ATOM 1794 O O . GLN A 1 234 ? 17.126 2.314 -23.522 1.00 79.06 234 GLN A O 1
ATOM 1799 N N . ILE A 1 235 ? 17.853 3.177 -21.594 1.00 86.06 235 ILE A N 1
ATOM 1800 C CA . ILE A 1 235 ? 16.641 3.960 -21.353 1.00 86.06 235 ILE A CA 1
ATOM 1801 C C . ILE A 1 235 ? 16.738 5.316 -22.046 1.00 86.06 235 ILE A C 1
ATOM 1803 O O . ILE A 1 235 ? 17.646 6.108 -21.794 1.00 86.06 235 ILE A O 1
ATOM 1807 N N . ASN A 1 236 ? 15.737 5.628 -22.871 1.00 89.38 236 ASN A N 1
ATOM 1808 C CA . ASN A 1 236 ? 15.598 6.959 -23.442 1.00 89.38 236 ASN A CA 1
ATOM 1809 C C . ASN A 1 236 ? 15.070 7.950 -22.389 1.00 89.38 236 ASN A C 1
ATOM 1811 O O . ASN A 1 236 ? 13.861 8.091 -22.197 1.00 89.38 236 ASN A O 1
ATOM 1815 N N . LYS A 1 237 ? 15.987 8.650 -21.713 1.00 92.62 237 LYS A N 1
ATOM 1816 C CA . LYS A 1 237 ? 15.655 9.607 -20.647 1.00 92.62 237 LYS A CA 1
ATOM 1817 C C . LYS A 1 237 ? 14.744 10.751 -21.110 1.00 92.62 237 LYS A C 1
ATOM 1819 O O . LYS A 1 237 ? 13.897 11.184 -20.334 1.00 92.62 237 LYS A O 1
ATOM 1824 N N . SER A 1 238 ? 14.821 11.180 -22.374 1.00 93.75 238 SER A N 1
ATOM 1825 C CA . SER A 1 238 ? 13.999 12.289 -22.894 1.00 93.75 238 SER A CA 1
ATOM 1826 C C . SER A 1 238 ? 12.505 11.971 -22.993 1.00 93.75 238 SER A C 1
ATOM 1828 O O . SER A 1 238 ? 11.716 12.861 -23.286 1.00 93.75 238 SER A O 1
ATOM 1830 N N . LYS A 1 239 ? 12.115 10.718 -22.730 1.00 93.88 239 LYS A N 1
ATOM 1831 C CA . LYS A 1 239 ? 10.723 10.269 -22.603 1.00 93.88 239 LYS A CA 1
ATOM 1832 C C . LYS A 1 239 ? 10.402 9.677 -21.228 1.00 93.88 239 LYS A C 1
ATOM 1834 O O . LYS A 1 239 ? 9.358 9.053 -21.039 1.00 93.88 239 LYS A O 1
ATOM 1839 N N . ALA A 1 240 ? 11.320 9.814 -20.277 1.00 96.31 240 ALA A N 1
ATOM 1840 C CA . ALA A 1 240 ? 11.192 9.262 -18.941 1.00 96.31 240 ALA A CA 1
ATOM 1841 C C . ALA A 1 240 ? 10.936 10.364 -17.908 1.00 96.31 240 ALA A C 1
ATOM 1843 O O . ALA A 1 240 ? 11.512 11.454 -17.983 1.00 96.31 240 ALA A O 1
ATOM 1844 N N . GLY A 1 241 ? 10.085 10.052 -16.934 1.00 97.94 241 GLY A N 1
ATOM 1845 C CA . GLY A 1 241 ? 9.911 10.834 -15.716 1.00 97.94 241 GLY A CA 1
ATOM 1846 C C . GLY A 1 241 ? 10.835 10.301 -14.625 1.00 97.94 241 GLY A C 1
ATOM 1847 O O . GLY A 1 241 ? 10.897 9.088 -14.436 1.00 97.94 241 GLY A O 1
ATOM 1848 N N . LEU A 1 242 ? 11.549 11.173 -13.915 1.00 98.19 242 LEU A N 1
ATOM 1849 C CA . LEU A 1 242 ? 12.396 10.798 -12.778 1.00 98.19 242 LEU A CA 1
ATOM 1850 C C . LEU A 1 242 ? 11.752 11.220 -11.454 1.00 98.19 242 LEU A C 1
ATOM 1852 O O . LEU A 1 242 ? 11.518 12.407 -11.232 1.00 98.19 242 LEU A O 1
ATOM 1856 N N . ILE A 1 243 ? 11.537 10.263 -10.552 1.00 98.31 243 ILE A N 1
ATOM 1857 C CA . ILE A 1 243 ? 11.327 10.516 -9.122 1.00 98.31 243 ILE A CA 1
ATOM 1858 C C . ILE A 1 243 ? 12.723 10.665 -8.499 1.00 98.31 243 ILE A C 1
ATOM 1860 O O . ILE A 1 243 ? 13.427 9.673 -8.317 1.00 98.31 243 ILE A O 1
ATOM 1864 N N . SER A 1 244 ? 13.142 11.909 -8.256 1.00 97.88 244 SER A N 1
ATOM 1865 C CA . SER A 1 244 ? 14.492 12.286 -7.810 1.00 97.88 244 SER A CA 1
ATOM 1866 C C . SER A 1 244 ? 14.540 12.478 -6.295 1.00 97.88 244 SER A C 1
ATOM 1868 O O . SER A 1 244 ? 13.746 13.251 -5.749 1.00 97.88 244 SER A O 1
ATOM 1870 N N . PHE A 1 245 ? 15.501 11.828 -5.632 1.00 97.75 245 PHE A N 1
ATOM 1871 C CA . PHE A 1 245 ? 15.729 11.916 -4.186 1.00 97.75 245 PHE A CA 1
ATOM 1872 C C . PHE A 1 245 ? 17.077 12.504 -3.780 1.00 97.75 245 PHE A C 1
ATOM 1874 O O . PHE A 1 245 ? 17.086 13.334 -2.885 1.00 97.75 245 PHE A O 1
ATOM 1881 N N . SER A 1 246 ? 18.191 12.241 -4.475 1.00 95.06 246 SER A N 1
ATOM 1882 C CA . SER A 1 246 ? 19.493 12.870 -4.144 1.00 95.06 246 SER A CA 1
ATOM 1883 C C . SER A 1 246 ? 19.801 14.135 -4.950 1.00 95.06 246 SER A C 1
ATOM 1885 O O . SER A 1 246 ? 20.535 15.002 -4.488 1.00 95.06 246 SER A O 1
ATOM 1887 N N . GLY A 1 247 ? 19.227 14.238 -6.154 1.00 93.00 247 GLY A N 1
ATOM 1888 C CA . GLY A 1 247 ? 19.405 15.367 -7.074 1.00 93.00 247 GLY A CA 1
ATOM 1889 C C . GLY A 1 247 ? 20.525 15.109 -8.078 1.00 93.00 247 GLY A C 1
ATOM 1890 O O . GLY A 1 247 ? 20.748 15.891 -8.994 1.00 93.00 247 GLY A O 1
ATOM 1891 N N . VAL A 1 248 ? 21.215 13.975 -7.941 1.00 90.81 248 VAL A N 1
ATOM 1892 C CA . VAL A 1 248 ? 22.367 13.603 -8.767 1.00 90.81 248 VAL A CA 1
ATOM 1893 C C . VAL A 1 248 ? 21.939 13.102 -10.151 1.00 90.81 248 VAL A C 1
ATOM 1895 O O . VAL A 1 248 ? 22.643 13.316 -11.136 1.00 90.81 248 VAL A O 1
ATOM 1898 N N . LEU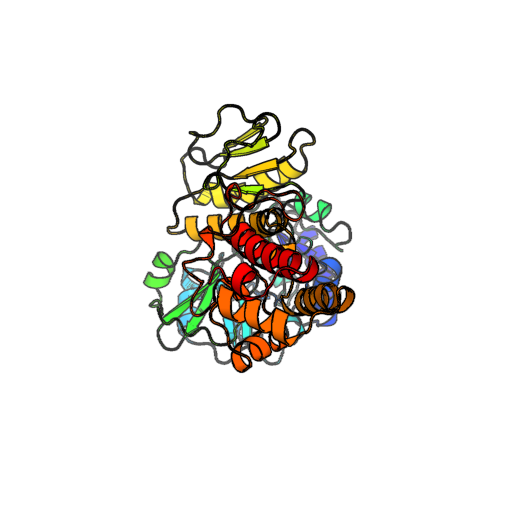 A 1 249 ? 20.783 12.438 -10.256 1.00 88.56 249 LEU A N 1
ATOM 1899 C CA . LEU A 1 249 ? 20.362 11.733 -11.473 1.00 88.56 249 LEU A CA 1
ATOM 1900 C C . LEU A 1 249 ? 19.561 12.587 -12.472 1.00 88.56 249 LEU A C 1
ATOM 1902 O O . LEU A 1 249 ? 19.156 12.071 -13.509 1.00 88.56 249 LEU A O 1
ATOM 1906 N N . GLU A 1 250 ? 19.339 13.874 -12.209 1.00 90.38 250 GLU A N 1
ATOM 1907 C CA . GLU A 1 250 ? 18.312 14.687 -12.891 1.00 90.38 250 GLU A CA 1
ATOM 1908 C C . GLU A 1 250 ? 18.594 14.993 -14.372 1.00 90.38 250 GLU A C 1
ATOM 1910 O O . GLU A 1 250 ? 17.683 15.309 -15.139 1.00 90.38 250 GLU A O 1
ATOM 1915 N N . GLY A 1 251 ? 19.844 14.847 -14.813 1.00 91.25 251 GLY A N 1
ATOM 1916 C CA . GLY A 1 251 ? 20.260 15.167 -16.176 1.00 91.25 251 GLY A CA 1
ATOM 1917 C C . GLY A 1 251 ? 19.592 14.311 -17.263 1.00 91.25 251 GLY A C 1
ATOM 1918 O O . GLY A 1 251 ? 19.708 13.080 -17.278 1.00 91.25 251 GLY A O 1
ATOM 1919 N N . GLY A 1 252 ? 18.973 14.990 -18.236 1.00 92.00 252 GLY A N 1
ATOM 1920 C CA . GLY A 1 252 ? 18.480 14.411 -19.492 1.00 92.00 252 GLY A CA 1
ATOM 1921 C C . GLY A 1 252 ? 17.078 13.799 -19.440 1.00 92.00 252 GLY A C 1
ATOM 1922 O O . GLY A 1 252 ? 16.624 13.269 -20.454 1.00 92.00 252 GLY A O 1
ATOM 1923 N N . PHE A 1 253 ? 16.401 13.855 -18.292 1.00 95.88 253 PHE A N 1
ATOM 1924 C CA . PHE A 1 253 ? 15.027 13.377 -18.149 1.00 95.88 253 PHE A CA 1
ATOM 1925 C C . PHE A 1 253 ? 14.011 14.359 -18.740 1.00 95.88 253 PHE A C 1
ATOM 1927 O O . PHE A 1 253 ? 14.204 15.570 -18.662 1.00 95.88 253 PHE A O 1
ATOM 1934 N N . SER A 1 254 ? 12.910 13.845 -19.301 1.00 96.19 254 SER A N 1
ATOM 1935 C CA . SER A 1 254 ? 11.816 14.684 -19.820 1.00 96.19 254 SER A CA 1
ATOM 1936 C C . SER A 1 254 ? 11.205 15.552 -18.726 1.00 96.19 254 SER A C 1
ATOM 1938 O O . SER A 1 254 ? 10.825 16.695 -18.964 1.00 96.19 254 SER A O 1
ATOM 1940 N N . LYS A 1 255 ? 11.061 14.974 -17.533 1.00 97.62 255 LYS A N 1
ATOM 1941 C CA . LYS A 1 255 ? 10.492 15.634 -16.366 1.00 97.62 255 LYS A CA 1
ATOM 1942 C C . LYS A 1 255 ? 11.070 15.013 -15.109 1.00 97.62 255 LYS A C 1
ATOM 1944 O O . LYS A 1 255 ? 11.241 13.799 -15.029 1.00 97.62 255 LYS A O 1
ATOM 1949 N N . VAL A 1 256 ? 11.342 15.853 -14.124 1.00 97.81 256 VAL A N 1
ATOM 1950 C CA . VAL A 1 256 ? 11.892 15.447 -12.834 1.00 97.81 256 VAL A CA 1
ATOM 1951 C C . VAL A 1 256 ? 10.947 15.938 -11.747 1.00 97.81 256 VAL A C 1
ATOM 1953 O O . VAL A 1 256 ? 10.552 17.102 -11.750 1.00 97.81 256 VAL A O 1
ATOM 1956 N N . ILE A 1 257 ? 10.573 15.049 -10.830 1.00 98.19 257 ILE A N 1
ATOM 1957 C CA . ILE A 1 257 ? 9.861 15.394 -9.601 1.00 98.19 257 ILE A CA 1
ATOM 1958 C C . ILE A 1 257 ? 10.818 15.137 -8.443 1.00 98.19 257 ILE A C 1
ATOM 1960 O O . ILE A 1 257 ? 11.183 13.996 -8.160 1.00 98.19 257 ILE A O 1
ATOM 1964 N N . ARG A 1 258 ? 11.228 16.224 -7.793 1.00 97.62 258 ARG A N 1
ATOM 1965 C CA . ARG A 1 258 ? 12.082 16.221 -6.608 1.00 97.62 258 ARG A CA 1
ATOM 1966 C C . ARG A 1 258 ? 11.232 15.891 -5.381 1.00 97.62 258 ARG A C 1
ATOM 1968 O O . ARG A 1 258 ? 10.470 16.744 -4.933 1.00 97.62 258 ARG A O 1
ATOM 1975 N N . VAL A 1 259 ? 11.327 14.665 -4.861 1.00 97.06 259 VAL A N 1
ATOM 1976 C CA . VAL A 1 259 ? 10.447 14.203 -3.766 1.00 97.06 259 VAL A CA 1
ATOM 1977 C C . VAL A 1 259 ? 10.906 14.625 -2.377 1.00 97.06 259 VAL A C 1
ATOM 1979 O O . VAL A 1 259 ? 10.097 14.597 -1.460 1.00 97.06 259 VAL A O 1
ATOM 1982 N N . SER A 1 260 ? 12.156 15.066 -2.228 1.00 96.44 260 SER A N 1
ATOM 1983 C CA . SER A 1 260 ? 12.654 15.727 -1.019 1.00 96.44 260 SER A CA 1
ATOM 1984 C C . SER A 1 260 ? 13.642 16.829 -1.384 1.00 96.44 260 SER A C 1
ATOM 1986 O O . SER A 1 260 ? 14.518 16.634 -2.228 1.00 96.44 260 SER A O 1
ATOM 1988 N N . GLN A 1 261 ? 13.522 17.987 -0.736 1.00 93.31 261 GLN A N 1
ATOM 1989 C CA . GLN A 1 261 ? 14.488 19.083 -0.885 1.00 93.31 261 GLN A CA 1
ATOM 1990 C C . GLN A 1 261 ? 15.700 18.910 0.039 1.00 93.31 261 GLN A C 1
ATOM 1992 O O . GLN A 1 261 ? 16.774 19.430 -0.247 1.00 93.31 261 GLN A O 1
ATOM 1997 N N . THR A 1 262 ? 15.532 18.169 1.133 1.00 94.31 262 THR A N 1
ATOM 1998 C CA . THR A 1 262 ? 16.517 17.981 2.208 1.00 94.31 262 THR A CA 1
ATOM 1999 C C . THR A 1 262 ? 17.120 16.578 2.228 1.00 94.31 262 THR A C 1
ATOM 2001 O O . THR A 1 262 ? 17.963 16.299 3.076 1.00 94.31 262 THR A O 1
ATOM 2004 N N . ASN A 1 263 ? 16.720 15.708 1.295 1.00 95.25 263 ASN A N 1
ATOM 2005 C CA . ASN A 1 263 ? 17.042 14.279 1.285 1.00 95.25 263 ASN A CA 1
ATOM 2006 C C . ASN A 1 263 ? 16.518 13.550 2.538 1.00 95.25 263 ASN A C 1
ATOM 2008 O O . ASN A 1 263 ? 17.165 12.633 3.042 1.00 95.25 263 ASN A O 1
ATOM 2012 N N . ASP A 1 264 ? 15.346 13.946 3.039 1.00 96.38 264 ASP A N 1
ATOM 2013 C CA . ASP A 1 264 ? 14.630 13.219 4.087 1.00 96.38 264 ASP A CA 1
ATOM 2014 C C . ASP A 1 264 ? 13.798 12.080 3.471 1.00 96.38 264 ASP A C 1
ATOM 2016 O O . ASP A 1 264 ? 12.970 12.286 2.578 1.00 96.38 264 ASP A O 1
ATOM 2020 N N . LEU A 1 265 ? 14.003 10.853 3.955 1.00 96.81 265 LEU A N 1
ATOM 2021 C CA . LEU A 1 265 ? 13.237 9.680 3.527 1.00 96.81 265 LEU A CA 1
ATOM 2022 C C . LEU A 1 265 ? 11.740 9.818 3.840 1.00 96.81 265 LEU A C 1
ATOM 2024 O O . LEU A 1 265 ? 10.918 9.260 3.112 1.00 96.81 265 LEU A O 1
ATOM 2028 N N . LYS A 1 266 ? 11.364 10.583 4.873 1.00 95.81 266 LYS A N 1
ATOM 2029 C CA . LYS A 1 266 ? 9.957 10.893 5.162 1.00 95.81 266 LYS A CA 1
ATOM 2030 C C . LYS A 1 266 ? 9.320 11.634 3.994 1.00 95.81 266 LYS A C 1
ATOM 2032 O O . LYS A 1 266 ? 8.276 11.207 3.513 1.00 95.81 266 LYS A O 1
ATOM 2037 N N . ASP A 1 267 ? 9.983 12.660 3.465 1.00 96.69 267 ASP A N 1
ATOM 2038 C CA . ASP A 1 267 ? 9.488 13.396 2.299 1.00 96.69 267 ASP A CA 1
ATOM 2039 C C . ASP A 1 267 ? 9.350 12.490 1.069 1.00 96.69 267 ASP A C 1
ATOM 2041 O O . ASP A 1 267 ? 8.360 12.585 0.338 1.00 96.69 267 ASP A O 1
ATOM 2045 N N . TYR A 1 268 ? 10.311 11.578 0.852 1.00 97.69 268 TYR A N 1
ATOM 2046 C CA . TYR A 1 268 ? 10.206 10.592 -0.226 1.00 97.69 268 TYR A CA 1
ATOM 2047 C C . TYR A 1 268 ? 8.918 9.784 -0.058 1.00 97.69 268 TYR A C 1
ATOM 2049 O O . TYR A 1 268 ? 8.100 9.745 -0.978 1.00 97.69 268 TYR A O 1
ATOM 2057 N N . ALA A 1 269 ? 8.709 9.170 1.110 1.00 96.50 269 ALA A N 1
ATOM 2058 C CA . ALA A 1 269 ? 7.522 8.365 1.386 1.00 96.50 269 ALA A CA 1
ATOM 2059 C C . ALA A 1 269 ? 6.220 9.152 1.141 1.00 96.50 269 ALA A C 1
ATOM 2061 O O . ALA A 1 269 ? 5.321 8.650 0.463 1.00 96.50 269 ALA A O 1
ATOM 2062 N N . VAL A 1 270 ? 6.163 10.409 1.592 1.00 96.06 270 VAL A N 1
ATOM 2063 C CA . VAL A 1 270 ? 5.000 11.294 1.424 1.00 96.06 270 VAL A CA 1
ATOM 2064 C C . VAL A 1 270 ? 4.686 11.573 -0.045 1.00 96.06 270 VAL A C 1
ATOM 2066 O O . VAL A 1 270 ? 3.522 11.558 -0.454 1.00 96.06 270 VAL A O 1
ATOM 2069 N N . ASN A 1 271 ? 5.716 11.834 -0.851 1.00 97.44 271 ASN A N 1
ATOM 2070 C CA . ASN A 1 271 ? 5.561 12.353 -2.210 1.00 97.44 271 ASN A CA 1
ATOM 2071 C C . ASN A 1 271 ? 5.648 11.272 -3.304 1.00 97.44 271 ASN A C 1
ATOM 2073 O O . ASN A 1 271 ? 5.298 11.539 -4.455 1.00 97.44 271 ASN A O 1
ATOM 2077 N N . MET A 1 272 ? 6.070 10.046 -2.976 1.00 97.31 272 MET A N 1
ATOM 2078 C CA . MET A 1 272 ? 6.308 8.965 -3.942 1.00 97.31 272 MET A CA 1
ATOM 2079 C C . MET A 1 272 ? 5.078 8.638 -4.795 1.00 97.31 272 MET A C 1
ATOM 2081 O O . MET A 1 272 ? 5.157 8.666 -6.023 1.00 97.31 272 MET A O 1
ATOM 2085 N N . PHE A 1 273 ? 3.938 8.320 -4.173 1.00 97.75 273 PHE A N 1
ATOM 2086 C CA . PHE A 1 273 ? 2.744 7.928 -4.929 1.00 97.75 273 PHE A CA 1
ATOM 2087 C C . PHE A 1 273 ? 2.141 9.093 -5.713 1.00 97.75 273 PHE A C 1
ATOM 2089 O O . PHE A 1 273 ? 1.638 8.883 -6.813 1.00 97.75 273 PHE A O 1
ATOM 2096 N N . GLU A 1 274 ? 2.240 10.323 -5.209 1.00 96.44 274 GLU A N 1
ATOM 2097 C CA . GLU A 1 274 ? 1.823 11.510 -5.962 1.00 96.44 274 GLU A CA 1
ATOM 2098 C C . GLU A 1 274 ? 2.691 11.723 -7.209 1.00 96.44 274 GLU A C 1
ATOM 2100 O O . GLU A 1 274 ? 2.161 11.995 -8.289 1.00 96.44 274 GLU A O 1
ATOM 2105 N N . ALA A 1 275 ? 4.009 11.536 -7.097 1.00 97.69 275 ALA A N 1
ATOM 2106 C CA . ALA A 1 275 ? 4.909 11.592 -8.243 1.00 97.69 275 ALA A CA 1
ATOM 2107 C C . ALA A 1 275 ? 4.571 10.500 -9.273 1.00 97.69 275 ALA A C 1
ATOM 2109 O O . ALA A 1 275 ? 4.521 10.775 -10.474 1.00 97.69 275 ALA A O 1
ATOM 2110 N N . MET A 1 276 ? 4.260 9.279 -8.816 1.00 97.81 276 MET A N 1
ATOM 2111 C CA . MET A 1 276 ? 3.804 8.195 -9.693 1.00 97.81 276 MET A CA 1
ATOM 2112 C C . MET A 1 276 ? 2.491 8.532 -10.412 1.00 97.81 276 MET A C 1
ATOM 2114 O O . MET A 1 276 ? 2.413 8.337 -11.624 1.00 97.81 276 MET A O 1
ATOM 2118 N N . HIS A 1 277 ? 1.482 9.059 -9.705 1.00 97.31 277 HIS A N 1
ATOM 2119 C CA . HIS A 1 277 ? 0.217 9.502 -10.317 1.00 97.31 277 HIS A CA 1
ATOM 2120 C C . HIS A 1 277 ? 0.452 10.609 -11.345 1.00 97.31 277 HIS A C 1
ATOM 2122 O O . HIS A 1 277 ? -0.036 10.514 -12.470 1.00 97.31 277 HIS A O 1
ATOM 2128 N N . SER A 1 278 ? 1.271 11.604 -10.994 1.00 96.88 278 SER A N 1
ATOM 2129 C CA . SER A 1 278 ? 1.615 12.727 -11.873 1.00 96.88 278 SER A CA 1
ATOM 2130 C C . SER A 1 278 ? 2.268 12.257 -13.171 1.00 96.88 278 SER A C 1
ATOM 2132 O O . SER A 1 278 ? 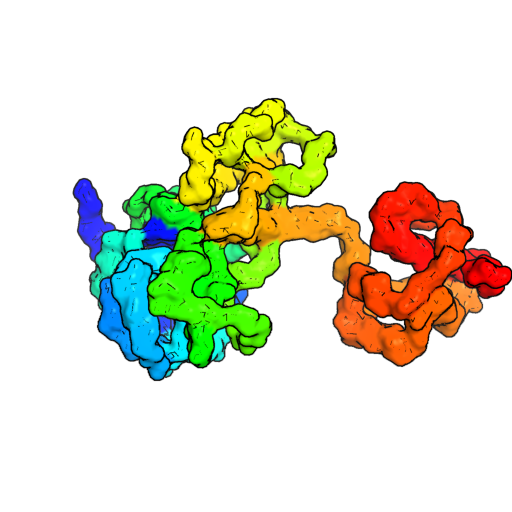1.914 12.726 -14.251 1.00 96.88 278 SER A O 1
ATOM 2134 N N . PHE A 1 279 ? 3.205 11.310 -13.091 1.00 97.75 279 PHE A N 1
ATOM 2135 C CA . PHE A 1 279 ? 3.827 10.743 -14.284 1.00 97.75 279 PHE A CA 1
ATOM 2136 C C . PHE A 1 279 ? 2.904 9.804 -15.054 1.00 97.75 279 PHE A C 1
ATOM 2138 O O . PHE A 1 279 ? 3.002 9.750 -16.277 1.00 97.75 279 PHE A O 1
ATOM 2145 N N . GLU A 1 280 ? 2.010 9.071 -14.388 1.00 94.88 280 GLU A N 1
ATOM 2146 C CA . GLU A 1 280 ? 1.013 8.235 -15.060 1.00 94.88 280 GLU A CA 1
ATOM 2147 C C . GLU A 1 280 ? 0.094 9.069 -15.968 1.00 94.88 280 GLU A C 1
ATOM 2149 O O . GLU A 1 280 ? -0.196 8.636 -17.083 1.00 94.88 280 GLU A O 1
ATOM 2154 N N . ASP A 1 281 ? -0.275 10.278 -15.542 1.00 94.19 281 ASP A N 1
ATOM 2155 C CA . ASP A 1 281 ? -1.163 11.178 -16.293 1.00 94.19 281 ASP A CA 1
ATOM 2156 C C . ASP A 1 281 ? -0.466 12.013 -17.371 1.00 94.19 281 ASP A C 1
ATOM 2158 O O . ASP A 1 281 ? -1.112 12.534 -18.279 1.00 94.19 281 ASP A O 1
ATOM 2162 N N . ASP A 1 282 ? 0.860 12.112 -17.323 1.00 95.75 282 ASP A N 1
ATOM 2163 C CA . ASP A 1 282 ? 1.618 12.947 -18.249 1.00 95.75 282 ASP A CA 1
ATOM 2164 C C . ASP A 1 282 ? 1.869 12.239 -19.590 1.00 95.75 282 ASP A C 1
ATOM 2166 O O . ASP A 1 282 ? 2.733 11.369 -19.689 1.00 95.75 282 ASP A O 1
ATOM 2170 N N . SER A 1 283 ? 1.147 12.598 -20.653 1.00 93.56 283 SER A N 1
ATOM 2171 C CA . SER A 1 283 ? 1.260 11.937 -21.964 1.00 93.56 283 SER A CA 1
ATOM 2172 C C . SER A 1 283 ? 2.657 11.990 -22.603 1.00 93.56 283 SER A C 1
ATOM 2174 O O . SER A 1 283 ? 2.908 11.232 -23.536 1.00 93.56 283 SER A O 1
ATOM 2176 N N . GLN A 1 284 ? 3.559 12.866 -22.140 1.00 93.50 284 GLN A N 1
ATOM 2177 C CA . GLN A 1 284 ? 4.943 12.939 -22.631 1.00 93.50 284 GLN A CA 1
ATOM 2178 C C . GLN A 1 284 ? 5.848 11.870 -22.005 1.00 93.50 284 GLN A C 1
ATOM 2180 O O . GLN A 1 284 ? 6.907 11.550 -22.544 1.00 93.50 284 GLN A O 1
ATOM 2185 N N . ILE A 1 285 ? 5.425 11.307 -20.873 1.00 96.56 285 ILE A N 1
ATOM 2186 C CA . ILE A 1 285 ? 6.168 10.284 -20.148 1.00 96.56 285 ILE A CA 1
ATOM 2187 C C . ILE A 1 285 ? 5.730 8.896 -20.612 1.00 96.56 285 ILE A C 1
ATOM 2189 O O . ILE A 1 285 ? 4.565 8.526 -20.465 1.00 96.56 285 ILE A O 1
ATOM 2193 N N . GLU A 1 286 ? 6.674 8.104 -21.118 1.00 94.44 286 GLU A N 1
ATOM 2194 C CA . GLU A 1 286 ? 6.470 6.701 -21.509 1.00 94.44 286 GLU A CA 1
ATOM 2195 C C . GLU A 1 286 ? 6.888 5.723 -20.396 1.00 94.44 286 GLU A C 1
ATOM 2197 O O . GLU A 1 286 ? 6.338 4.625 -20.288 1.00 94.44 286 GLU A O 1
ATOM 2202 N N . LEU A 1 287 ? 7.836 6.120 -19.538 1.00 94.81 287 LEU A N 1
ATOM 2203 C CA . LEU A 1 287 ? 8.322 5.308 -18.419 1.00 94.81 287 LEU A CA 1
ATOM 2204 C C . LEU A 1 287 ? 8.732 6.163 -17.210 1.00 94.81 287 LEU A C 1
ATOM 2206 O O . LEU A 1 287 ? 9.092 7.330 -17.342 1.00 94.81 287 LEU A O 1
ATOM 2210 N N . ILE A 1 288 ? 8.700 5.559 -16.030 1.00 97.31 288 ILE A N 1
ATOM 2211 C CA . ILE A 1 288 ? 9.033 6.180 -14.751 1.00 97.31 288 ILE A CA 1
ATOM 2212 C C . ILE A 1 288 ? 10.323 5.548 -14.236 1.00 97.31 288 ILE A C 1
ATOM 2214 O O . ILE A 1 288 ? 10.433 4.324 -14.162 1.00 97.31 288 ILE A O 1
ATOM 2218 N N . ILE A 1 289 ? 11.291 6.378 -13.863 1.00 97.38 289 ILE A N 1
ATOM 2219 C CA . ILE A 1 289 ? 12.478 5.969 -13.117 1.00 97.38 289 ILE A CA 1
ATOM 2220 C C . ILE A 1 289 ? 12.335 6.481 -11.690 1.00 97.38 289 ILE A C 1
ATOM 2222 O O . ILE A 1 289 ? 12.133 7.675 -11.482 1.00 97.38 289 ILE A O 1
ATOM 2226 N N . ALA A 1 290 ? 12.444 5.588 -10.715 1.00 97.94 290 ALA A N 1
ATOM 2227 C CA . ALA A 1 290 ? 12.511 5.953 -9.309 1.00 97.94 290 ALA A CA 1
ATOM 2228 C C . ALA A 1 290 ? 13.947 5.845 -8.805 1.00 97.94 290 ALA A C 1
ATOM 2230 O O . ALA A 1 290 ? 14.594 4.809 -8.976 1.00 97.94 290 ALA A O 1
ATOM 2231 N N . GLU A 1 291 ? 14.454 6.914 -8.199 1.00 97.62 291 GLU A N 1
ATOM 2232 C CA . GLU A 1 291 ? 15.761 6.879 -7.562 1.00 97.62 291 GLU A CA 1
ATOM 2233 C C . GLU A 1 291 ? 15.728 5.958 -6.336 1.00 97.62 291 GLU A C 1
ATOM 2235 O O . GLU A 1 291 ? 14.861 6.097 -5.469 1.00 97.62 291 GLU A O 1
ATOM 2240 N N . ALA A 1 292 ? 16.656 5.001 -6.298 1.00 96.81 292 ALA A N 1
ATOM 2241 C CA . ALA A 1 292 ? 16.835 4.086 -5.181 1.00 96.81 292 ALA A CA 1
ATOM 2242 C C . ALA A 1 292 ? 17.325 4.832 -3.936 1.00 96.81 292 ALA A C 1
ATOM 2244 O O . ALA A 1 292 ? 18.098 5.787 -4.028 1.00 96.81 292 ALA A O 1
ATOM 2245 N N . VAL A 1 293 ? 16.923 4.340 -2.769 1.00 96.62 293 VAL A N 1
ATOM 2246 C CA . VAL A 1 293 ? 17.371 4.850 -1.471 1.00 96.62 293 VAL A CA 1
ATOM 2247 C C . VAL A 1 293 ? 18.065 3.746 -0.668 1.00 96.62 293 VAL A C 1
ATOM 2249 O O . VAL A 1 293 ? 17.847 2.562 -0.953 1.00 96.62 293 VAL A O 1
ATOM 2252 N N . PRO A 1 294 ? 18.906 4.105 0.318 1.00 94.69 294 PRO A N 1
ATOM 2253 C CA . PRO A 1 294 ? 19.463 3.153 1.276 1.00 94.69 294 PRO A CA 1
ATOM 2254 C C . PRO A 1 294 ? 18.395 2.259 1.938 1.00 94.69 294 PRO A C 1
ATOM 2256 O O . PRO A 1 294 ? 17.249 2.665 2.117 1.00 94.69 294 PRO A O 1
ATOM 2259 N N . LEU A 1 295 ? 18.760 1.013 2.261 1.00 94.75 295 LEU A N 1
ATOM 2260 C CA . LEU A 1 295 ? 17.860 -0.011 2.819 1.00 94.75 295 LEU A CA 1
ATOM 2261 C C . LEU A 1 295 ? 17.873 -0.025 4.357 1.00 94.75 295 LEU A C 1
ATOM 2263 O O . LEU A 1 295 ? 18.015 -1.079 4.975 1.00 94.75 295 LEU A O 1
ATOM 2267 N N . ASP A 1 296 ? 17.722 1.141 4.972 1.00 89.88 296 ASP A N 1
ATOM 2268 C CA . ASP A 1 296 ? 17.657 1.339 6.420 1.00 89.88 296 ASP A CA 1
ATOM 2269 C C . ASP A 1 296 ? 16.449 2.207 6.808 1.00 89.88 296 ASP A C 1
ATOM 2271 O O . ASP A 1 296 ? 15.976 3.040 6.029 1.00 89.88 296 ASP A O 1
ATOM 2275 N N . GLY A 1 297 ? 15.894 1.957 8.000 1.00 93.12 297 GLY A N 1
ATOM 2276 C CA . GLY A 1 297 ? 14.704 2.646 8.506 1.00 93.12 297 GLY A CA 1
ATOM 2277 C C . GLY A 1 297 ? 13.554 2.688 7.488 1.00 93.12 297 GLY A C 1
ATOM 2278 O O . GLY A 1 297 ? 13.103 1.660 6.977 1.00 93.12 297 GLY A O 1
ATOM 2279 N N . ILE A 1 298 ? 13.100 3.899 7.153 1.00 96.25 298 ILE A N 1
ATOM 2280 C CA . ILE A 1 298 ? 12.007 4.154 6.194 1.00 96.25 298 ILE A CA 1
ATOM 2281 C C . ILE A 1 298 ? 12.386 3.734 4.762 1.00 96.25 298 ILE A C 1
ATOM 2283 O O . ILE A 1 298 ? 11.513 3.381 3.964 1.00 96.25 298 ILE A O 1
ATOM 2287 N N . GLY A 1 299 ? 13.678 3.718 4.426 1.00 97.00 299 GLY A N 1
ATOM 2288 C CA . GLY A 1 299 ? 14.171 3.317 3.110 1.00 97.00 299 GLY A CA 1
ATOM 2289 C C . GLY A 1 299 ? 13.797 1.877 2.751 1.00 97.00 299 GLY A C 1
ATOM 2290 O O . GLY A 1 299 ? 13.454 1.598 1.601 1.00 97.00 299 GLY A O 1
ATOM 2291 N N . ILE A 1 300 ? 13.717 0.987 3.751 1.00 95.88 300 ILE A N 1
ATOM 2292 C CA . ILE A 1 300 ? 13.203 -0.383 3.591 1.00 95.88 300 ILE A CA 1
ATOM 2293 C C . ILE A 1 300 ? 11.758 -0.357 3.087 1.00 95.88 300 ILE A C 1
ATOM 2295 O O . ILE A 1 300 ? 11.415 -1.077 2.147 1.00 95.88 300 ILE A O 1
ATOM 2299 N N . ALA A 1 301 ? 10.912 0.486 3.689 1.00 96.44 301 ALA A N 1
ATOM 2300 C CA . ALA A 1 301 ? 9.528 0.635 3.266 1.00 96.44 301 ALA A CA 1
ATOM 2301 C C . ALA A 1 301 ? 9.467 1.187 1.838 1.00 96.44 301 ALA A C 1
ATOM 2303 O O . ALA A 1 301 ? 8.876 0.545 0.979 1.00 96.44 301 ALA A O 1
ATOM 2304 N N . ILE A 1 302 ? 10.122 2.314 1.540 1.00 97.75 302 ILE A N 1
ATOM 2305 C CA . ILE A 1 302 ? 10.123 2.921 0.193 1.00 97.75 302 ILE A CA 1
ATOM 2306 C C . ILE A 1 302 ? 10.527 1.897 -0.873 1.00 97.75 302 ILE A C 1
ATOM 2308 O O . ILE A 1 302 ? 9.795 1.682 -1.843 1.00 97.75 302 ILE A O 1
ATOM 2312 N N . MET A 1 303 ? 11.655 1.215 -0.667 1.00 97.06 303 MET A N 1
ATOM 2313 C CA . MET A 1 303 ? 12.175 0.249 -1.629 1.00 97.06 303 MET A CA 1
ATOM 2314 C C . MET A 1 303 ? 11.260 -0.966 -1.794 1.00 97.06 303 MET A C 1
ATOM 2316 O O . MET A 1 303 ? 11.100 -1.434 -2.919 1.00 97.06 303 MET A O 1
ATOM 2320 N N . ASP A 1 304 ? 10.594 -1.443 -0.737 1.00 94.81 304 ASP A N 1
ATOM 2321 C CA . ASP A 1 304 ? 9.578 -2.501 -0.843 1.00 94.81 304 ASP A CA 1
ATOM 2322 C C . ASP A 1 304 ? 8.443 -2.108 -1.808 1.00 94.81 304 ASP A C 1
ATOM 2324 O O . ASP A 1 304 ? 8.068 -2.888 -2.689 1.00 94.81 304 ASP A O 1
ATOM 2328 N N . ARG A 1 305 ? 7.944 -0.868 -1.715 1.00 96.81 305 ARG A N 1
ATOM 2329 C CA . ARG A 1 305 ? 6.868 -0.365 -2.588 1.00 96.81 305 ARG A CA 1
ATOM 2330 C C . ARG A 1 305 ? 7.344 -0.221 -4.025 1.00 96.81 305 ARG A C 1
ATOM 2332 O O . ARG A 1 305 ? 6.655 -0.678 -4.937 1.00 96.81 305 ARG A O 1
ATOM 2339 N N . LEU A 1 306 ? 8.526 0.363 -4.228 1.00 96.75 306 LEU A N 1
ATOM 2340 C CA . LEU A 1 306 ? 9.118 0.514 -5.557 1.00 96.75 306 LEU A CA 1
ATOM 2341 C C . LEU A 1 306 ? 9.355 -0.846 -6.224 1.00 96.75 306 LEU A C 1
ATOM 2343 O O . LEU A 1 306 ? 9.032 -1.021 -7.398 1.00 96.75 306 LEU A O 1
ATOM 2347 N N . ARG A 1 307 ? 9.870 -1.833 -5.482 1.00 94.38 307 ARG A N 1
ATOM 2348 C CA . ARG A 1 307 ? 10.128 -3.185 -6.002 1.00 94.38 307 ARG A CA 1
ATOM 2349 C C . ARG A 1 307 ? 8.849 -3.909 -6.387 1.00 94.38 307 ARG A C 1
ATOM 2351 O O . ARG A 1 307 ? 8.819 -4.559 -7.430 1.00 94.38 307 ARG A O 1
ATOM 2358 N N . LYS A 1 308 ? 7.790 -3.763 -5.590 1.00 92.56 308 LYS A N 1
ATOM 2359 C CA . LYS A 1 308 ? 6.458 -4.282 -5.925 1.00 92.56 308 LYS A CA 1
ATOM 2360 C C . LYS A 1 308 ? 5.886 -3.603 -7.168 1.00 92.56 308 LYS A C 1
ATOM 2362 O O . LYS A 1 308 ? 5.350 -4.299 -8.027 1.00 92.56 308 LYS A O 1
ATOM 2367 N N . ALA A 1 309 ? 6.079 -2.290 -7.314 1.00 93.81 309 ALA A N 1
ATOM 2368 C CA . ALA A 1 309 ? 5.632 -1.545 -8.490 1.00 93.81 309 ALA A CA 1
ATOM 2369 C C . ALA A 1 309 ? 6.396 -1.947 -9.766 1.00 93.81 309 ALA A C 1
ATOM 2371 O O . ALA A 1 309 ? 5.807 -2.007 -10.847 1.00 93.81 309 ALA A O 1
ATOM 2372 N N . GLU A 1 310 ? 7.692 -2.253 -9.640 1.00 93.12 310 GLU A N 1
ATOM 2373 C CA . GLU A 1 310 ? 8.585 -2.707 -10.716 1.00 93.12 310 GLU A CA 1
ATOM 2374 C C . GLU A 1 310 ? 8.359 -4.185 -11.116 1.00 93.12 310 GLU A C 1
ATOM 2376 O O . GLU A 1 310 ? 8.669 -4.575 -12.247 1.00 93.12 310 GLU A O 1
ATOM 2381 N N . TYR A 1 311 ? 7.820 -5.020 -10.216 1.00 85.62 311 TYR A N 1
ATOM 2382 C CA . TYR A 1 311 ? 7.812 -6.485 -10.338 1.00 85.62 311 TYR A CA 1
ATOM 2383 C C . TYR A 1 311 ? 7.244 -7.000 -11.666 1.00 85.62 311 TYR A C 1
ATOM 2385 O O . TYR A 1 311 ? 7.900 -7.786 -12.360 1.00 85.62 311 TYR A O 1
ATOM 2393 N N . ASP A 1 312 ? 6.052 -6.540 -12.054 1.00 76.50 312 ASP A N 1
ATOM 2394 C CA . ASP A 1 312 ? 5.392 -7.008 -13.277 1.00 76.50 312 ASP A CA 1
ATOM 2395 C C . ASP A 1 312 ? 6.162 -6.610 -14.542 1.00 76.50 312 ASP A C 1
ATOM 2397 O O . ASP A 1 312 ? 6.206 -7.372 -15.511 1.00 76.50 312 ASP A O 1
ATOM 2401 N N . TRP A 1 313 ? 6.866 -5.477 -14.516 1.00 79.19 313 TRP A N 1
ATOM 2402 C CA . TRP A 1 313 ? 7.690 -5.014 -15.632 1.00 79.19 313 TRP A CA 1
ATOM 2403 C C . TRP A 1 313 ? 8.969 -5.839 -15.782 1.00 79.19 313 TRP A C 1
ATOM 2405 O O . TRP A 1 313 ? 9.349 -6.203 -16.900 1.00 79.19 313 TRP A O 1
ATOM 2415 N N . LYS A 1 314 ? 9.608 -6.215 -14.667 1.00 70.00 314 LYS A N 1
ATOM 2416 C CA . LYS A 1 314 ? 10.741 -7.156 -14.681 1.00 70.00 314 LYS A CA 1
ATOM 2417 C C . LYS A 1 314 ? 10.309 -8.553 -15.129 1.00 70.00 314 LYS A C 1
ATOM 2419 O O . LYS A 1 314 ? 11.017 -9.182 -15.917 1.00 70.00 314 LYS A O 1
ATOM 2424 N N . LYS A 1 315 ? 9.128 -9.017 -14.710 1.00 59.75 315 LYS A N 1
ATOM 2425 C CA . LYS A 1 315 ? 8.553 -10.285 -15.184 1.00 59.75 315 LYS A CA 1
ATOM 2426 C C . LYS A 1 315 ? 8.247 -10.248 -16.684 1.00 59.75 315 LYS A C 1
ATOM 2428 O O . LYS A 1 315 ? 8.542 -11.222 -17.369 1.00 59.75 315 LYS A O 1
ATOM 2433 N N . ALA A 1 316 ? 7.718 -9.138 -17.200 1.00 56.72 316 ALA A N 1
ATOM 2434 C CA . ALA A 1 316 ? 7.445 -8.952 -18.626 1.00 56.72 316 ALA A CA 1
ATOM 2435 C C . ALA A 1 316 ? 8.723 -8.881 -19.489 1.00 56.72 316 ALA A C 1
ATOM 2437 O O . ALA A 1 316 ? 8.686 -9.279 -20.652 1.00 56.72 316 ALA A O 1
ATOM 2438 N N . LYS A 1 317 ? 9.854 -8.417 -18.927 1.00 52.09 317 LYS A N 1
ATOM 2439 C CA . LYS A 1 317 ? 11.178 -8.438 -19.582 1.00 52.09 317 LYS A CA 1
ATOM 2440 C C . LYS A 1 317 ? 11.835 -9.823 -19.605 1.00 52.09 317 LYS A C 1
ATOM 2442 O O . LYS A 1 317 ? 12.620 -10.087 -20.514 1.00 52.09 317 LYS A O 1
ATOM 2447 N N . LYS A 1 318 ? 11.537 -10.711 -18.647 1.00 55.94 318 LYS A N 1
ATOM 2448 C CA . LYS A 1 318 ? 12.016 -12.101 -18.699 1.00 55.94 318 LYS A CA 1
ATOM 2449 C C . LYS A 1 318 ? 11.321 -12.822 -19.870 1.00 55.94 318 LYS A C 1
ATOM 2451 O O . LYS A 1 318 ? 10.090 -12.823 -19.932 1.00 55.94 318 LYS A O 1
ATOM 2456 N N . PRO A 1 319 ? 12.065 -13.445 -20.803 1.00 62.38 319 PRO A N 1
ATOM 2457 C CA . PRO A 1 319 ? 11.476 -14.230 -21.883 1.00 62.38 319 PRO A CA 1
ATOM 2458 C C . PRO A 1 319 ? 10.461 -15.234 -21.327 1.00 62.38 319 PRO A C 1
ATOM 2460 O O . PRO A 1 319 ? 10.773 -15.936 -20.367 1.00 62.38 319 PRO A O 1
ATOM 2463 N N . ARG A 1 320 ? 9.258 -15.321 -21.924 1.00 70.31 320 ARG A N 1
ATOM 2464 C CA . ARG A 1 320 ? 8.141 -16.154 -21.413 1.00 70.31 320 ARG A CA 1
ATOM 2465 C C . ARG A 1 320 ? 8.575 -17.568 -21.023 1.00 70.31 320 ARG A C 1
ATOM 2467 O O . ARG A 1 320 ? 8.110 -18.083 -20.014 1.00 70.31 320 ARG A O 1
ATOM 2474 N N . ILE A 1 321 ? 9.506 -18.138 -21.789 1.00 77.12 321 ILE A N 1
ATOM 2475 C CA . ILE A 1 321 ? 10.064 -19.474 -21.578 1.00 77.12 321 ILE A CA 1
ATOM 2476 C C . ILE A 1 321 ? 10.669 -19.678 -20.179 1.00 77.12 321 ILE A C 1
ATOM 2478 O O . ILE A 1 321 ? 10.611 -20.788 -19.677 1.00 77.12 321 ILE A O 1
ATOM 2482 N N . PHE A 1 322 ? 11.169 -18.638 -19.500 1.00 79.50 322 PHE A N 1
ATOM 2483 C CA . PHE A 1 322 ? 11.755 -18.771 -18.154 1.00 79.50 322 PHE A CA 1
ATOM 2484 C C . PHE A 1 322 ? 10.722 -19.187 -17.104 1.00 79.50 322 PHE A C 1
ATOM 2486 O O . PHE A 1 322 ? 11.040 -19.954 -16.201 1.00 79.50 322 PHE A O 1
ATOM 2493 N N . ASN A 1 323 ? 9.487 -18.701 -17.254 1.00 77.75 323 ASN A N 1
ATOM 2494 C CA . ASN A 1 323 ? 8.394 -18.925 -16.309 1.00 77.75 323 ASN A CA 1
ATOM 2495 C C . ASN A 1 323 ? 7.425 -20.026 -16.773 1.00 77.75 323 ASN A C 1
ATOM 2497 O O . ASN A 1 323 ? 6.416 -20.260 -16.112 1.00 77.75 323 ASN A O 1
ATOM 2501 N N . MET A 1 324 ? 7.675 -20.657 -17.925 1.00 84.12 324 MET A N 1
ATOM 2502 C CA . MET A 1 324 ? 6.851 -21.772 -18.390 1.00 84.12 324 MET A CA 1
ATOM 2503 C C . MET A 1 324 ? 7.174 -23.022 -17.564 1.00 84.12 324 MET A C 1
ATOM 2505 O O . MET A 1 324 ? 8.359 -23.316 -17.380 1.00 84.12 324 MET A O 1
ATOM 2509 N N . PRO A 1 325 ? 6.168 -23.775 -17.086 1.00 90.06 325 PRO A N 1
ATOM 2510 C CA . PRO A 1 325 ? 6.405 -25.073 -16.470 1.00 90.06 325 PRO A CA 1
ATOM 2511 C C . PRO A 1 325 ? 7.156 -25.994 -17.436 1.00 90.06 325 PRO A C 1
ATOM 2513 O O . PRO A 1 325 ? 6.736 -26.175 -18.581 1.00 90.06 325 PRO A O 1
ATOM 2516 N N . PHE A 1 326 ? 8.244 -26.619 -16.981 1.00 89.88 326 PHE A N 1
ATOM 2517 C CA . PHE A 1 326 ? 9.008 -27.567 -17.800 1.00 89.88 326 PHE A CA 1
ATOM 2518 C C . PHE A 1 326 ? 8.117 -28.715 -18.302 1.00 89.88 326 PHE A C 1
ATOM 2520 O O . PHE A 1 326 ? 8.238 -29.146 -19.448 1.00 89.88 326 PHE A O 1
ATOM 2527 N N . ALA A 1 327 ? 7.150 -29.132 -17.478 1.00 90.50 327 ALA A N 1
ATOM 2528 C CA . ALA A 1 327 ? 6.144 -30.140 -17.800 1.00 90.50 327 ALA A CA 1
ATOM 2529 C C . ALA A 1 327 ? 5.280 -29.811 -19.032 1.00 90.50 327 ALA A C 1
ATOM 2531 O O . ALA A 1 327 ? 4.785 -30.725 -19.684 1.00 90.50 327 ALA A O 1
ATOM 2532 N N . GLU A 1 328 ? 5.112 -28.532 -19.386 1.00 89.94 328 GLU A N 1
ATOM 2533 C CA . GLU A 1 328 ? 4.374 -28.132 -20.593 1.00 89.94 328 GLU A CA 1
ATOM 2534 C C . GLU A 1 328 ? 5.231 -28.244 -21.863 1.00 89.94 328 GLU A C 1
ATOM 2536 O O . GLU A 1 328 ? 4.702 -28.450 -22.955 1.00 89.94 328 GLU A O 1
ATOM 2541 N N . VAL A 1 329 ? 6.558 -28.136 -21.737 1.00 89.06 329 VAL A N 1
ATOM 2542 C CA . VAL A 1 329 ? 7.492 -28.171 -22.875 1.00 89.06 329 VAL A CA 1
ATOM 2543 C C . VAL A 1 329 ? 8.069 -29.568 -23.104 1.00 89.06 329 VAL A C 1
ATOM 2545 O O . VAL A 1 329 ? 8.312 -29.948 -24.248 1.00 89.06 329 VAL A O 1
ATOM 2548 N N . TYR A 1 330 ? 8.231 -30.371 -22.052 1.00 93.50 330 TYR A N 1
ATOM 2549 C CA . TYR A 1 330 ? 8.765 -31.732 -22.133 1.00 93.50 330 TYR A CA 1
ATOM 2550 C C . TYR A 1 330 ? 8.040 -32.634 -23.160 1.00 93.50 330 TYR A C 1
ATOM 2552 O O . TYR A 1 330 ? 8.725 -33.218 -24.007 1.00 93.50 330 TYR A O 1
ATOM 2560 N N . PRO A 1 331 ? 6.690 -32.679 -23.224 1.00 94.00 331 PRO A N 1
ATOM 2561 C CA . PRO A 1 331 ? 5.984 -33.434 -24.262 1.00 94.00 331 PRO A CA 1
ATOM 2562 C C . PRO A 1 331 ? 6.313 -32.964 -25.685 1.00 94.00 331 PRO A C 1
ATOM 2564 O O . PRO A 1 331 ? 6.338 -33.770 -26.612 1.00 94.00 331 PRO A O 1
ATOM 2567 N N . LEU A 1 332 ? 6.606 -31.674 -25.877 1.00 92.44 332 LEU A N 1
ATOM 2568 C CA . LEU A 1 332 ? 6.968 -31.122 -27.185 1.00 92.44 332 LEU A CA 1
ATOM 2569 C C . LEU A 1 332 ? 8.358 -31.591 -27.633 1.00 92.44 332 LEU A C 1
ATOM 2571 O O . LEU A 1 332 ? 8.570 -31.801 -28.830 1.00 92.44 332 LEU A O 1
ATOM 2575 N N . TYR A 1 333 ? 9.296 -31.792 -26.701 1.00 93.75 333 TYR A N 1
ATOM 2576 C CA . TYR A 1 333 ? 10.600 -32.383 -27.011 1.00 93.75 333 TYR A CA 1
ATOM 2577 C C . TYR A 1 333 ? 10.475 -33.844 -27.436 1.00 93.75 333 TYR A C 1
ATOM 2579 O O . TYR A 1 333 ? 11.054 -34.218 -28.458 1.00 93.75 333 TYR A O 1
ATOM 2587 N N . ILE A 1 334 ? 9.665 -34.631 -26.721 1.00 93.88 334 ILE A N 1
ATOM 2588 C CA . ILE A 1 334 ? 9.367 -36.024 -27.085 1.00 93.88 334 ILE A CA 1
ATOM 2589 C C . ILE A 1 334 ? 8.736 -36.073 -28.477 1.00 93.88 334 ILE A C 1
ATOM 2591 O O . ILE A 1 334 ? 9.285 -36.703 -29.376 1.00 93.88 334 ILE A O 1
ATOM 2595 N N . GLN A 1 335 ? 7.666 -35.308 -28.710 1.00 92.50 335 GLN A N 1
ATOM 2596 C CA . GLN A 1 335 ? 6.998 -35.259 -30.014 1.00 92.50 335 GLN A CA 1
ATOM 2597 C C . GLN A 1 335 ? 7.946 -34.844 -31.147 1.00 92.50 335 GLN A C 1
ATOM 2599 O O . GLN A 1 335 ? 7.833 -35.332 -32.274 1.00 92.50 335 GLN A O 1
ATOM 2604 N N . LYS A 1 336 ? 8.883 -33.921 -30.886 1.00 89.88 336 LYS A N 1
ATOM 2605 C CA . LYS A 1 336 ? 9.887 -33.498 -31.872 1.00 89.88 336 LYS A CA 1
ATOM 2606 C C . LYS A 1 336 ? 10.854 -34.636 -32.219 1.00 89.88 336 LYS A C 1
ATOM 2608 O O . LYS A 1 336 ? 11.210 -34.766 -33.392 1.00 89.88 336 LYS A O 1
ATOM 2613 N N . ALA A 1 337 ? 11.260 -35.436 -31.236 1.00 91.88 337 ALA A N 1
ATOM 2614 C CA . ALA A 1 337 ? 12.118 -36.602 -31.422 1.00 91.88 337 ALA A CA 1
ATOM 2615 C C . ALA A 1 337 ? 11.368 -37.749 -32.135 1.00 91.88 337 ALA A C 1
ATOM 2617 O O . ALA A 1 337 ? 11.828 -38.245 -33.166 1.00 91.88 337 ALA A O 1
ATOM 2618 N N . GLU A 1 338 ? 10.166 -38.093 -31.673 1.00 93.31 338 GLU A N 1
ATOM 2619 C CA . GLU A 1 338 ? 9.328 -39.175 -32.215 1.00 93.31 338 GLU A CA 1
ATOM 2620 C C . GLU A 1 338 ? 8.950 -38.961 -33.681 1.00 93.31 338 GLU A C 1
ATOM 2622 O O . GLU A 1 338 ? 9.029 -39.890 -34.487 1.00 93.31 338 GLU A O 1
ATOM 2627 N N . LYS A 1 339 ? 8.666 -37.714 -34.089 1.00 90.31 339 LYS A N 1
ATOM 2628 C CA . LYS A 1 339 ? 8.446 -37.349 -35.507 1.00 90.31 339 LYS A CA 1
ATOM 2629 C C . LYS A 1 339 ? 9.612 -37.717 -36.431 1.00 90.31 339 LYS A C 1
ATOM 2631 O O . LYS A 1 339 ? 9.472 -37.654 -37.653 1.00 90.31 339 LYS A O 1
ATOM 2636 N N . LYS A 1 340 ? 10.778 -38.029 -35.870 1.00 90.44 340 LYS A N 1
ATOM 2637 C CA . LYS A 1 340 ? 12.011 -38.377 -36.578 1.00 90.44 340 LYS A CA 1
ATOM 2638 C C . LYS A 1 340 ? 12.492 -39.792 -36.246 1.00 90.44 340 LYS A C 1
ATOM 2640 O O . LYS A 1 340 ? 13.641 -40.114 -36.532 1.00 90.44 340 LYS A O 1
ATOM 2645 N N . GLY A 1 341 ? 11.611 -40.631 -35.691 1.00 90.75 341 GLY A N 1
ATOM 2646 C CA . GLY A 1 341 ? 11.896 -42.029 -35.364 1.00 90.75 341 GLY A CA 1
ATOM 2647 C C . GLY A 1 341 ? 12.810 -42.206 -34.152 1.00 90.75 341 GLY A C 1
ATOM 2648 O O . GLY A 1 341 ? 13.474 -43.232 -34.044 1.00 90.75 341 GLY A O 1
ATOM 2649 N N . ARG A 1 342 ? 12.888 -41.194 -33.282 1.00 95.56 342 ARG A N 1
ATOM 2650 C CA . ARG A 1 342 ? 13.639 -41.225 -32.021 1.00 95.56 342 ARG A CA 1
ATOM 2651 C C . ARG A 1 342 ? 12.699 -41.475 -30.847 1.00 95.56 342 ARG A C 1
ATOM 2653 O O . ARG A 1 342 ? 11.489 -41.320 -30.977 1.00 95.56 342 ARG A O 1
ATOM 2660 N N . THR A 1 343 ? 13.259 -41.869 -29.717 1.00 95.12 343 THR A N 1
ATOM 2661 C CA . THR A 1 343 ? 12.520 -42.359 -28.548 1.00 95.12 343 THR A CA 1
ATOM 2662 C C . THR A 1 343 ? 12.487 -41.342 -27.410 1.00 95.12 343 THR A C 1
ATOM 2664 O O . THR A 1 343 ? 13.313 -40.426 -27.345 1.00 95.12 343 THR A O 1
ATOM 2667 N N . LYS A 1 344 ? 11.536 -41.514 -26.486 1.00 96.06 344 LYS A N 1
ATOM 2668 C CA . LYS A 1 344 ? 11.480 -40.751 -25.233 1.00 96.06 344 LYS A CA 1
ATOM 2669 C C . LYS A 1 344 ? 12.741 -40.983 -24.397 1.00 96.06 344 LYS A C 1
ATOM 2671 O O . LYS A 1 344 ? 13.301 -40.035 -23.859 1.00 96.06 344 LYS A O 1
ATOM 2676 N N . GLU A 1 345 ? 13.231 -42.215 -24.354 1.00 95.62 345 GLU A N 1
ATOM 2677 C CA . GLU A 1 345 ? 14.419 -42.605 -23.597 1.00 95.62 345 GLU A CA 1
ATOM 2678 C C . GLU A 1 345 ? 15.668 -41.853 -24.085 1.00 95.62 345 GLU A C 1
ATOM 2680 O O . GLU A 1 345 ? 16.503 -41.441 -23.284 1.00 95.62 345 GLU A O 1
ATOM 2685 N N . GLU A 1 346 ? 15.783 -41.601 -25.394 1.00 95.94 346 GLU A N 1
ATOM 2686 C CA . GLU A 1 346 ? 16.855 -40.772 -25.960 1.00 95.94 346 GLU A CA 1
ATOM 2687 C C . GLU A 1 346 ? 16.750 -39.293 -25.535 1.00 95.94 346 GLU A C 1
ATOM 2689 O O . GLU A 1 346 ? 17.773 -38.636 -25.332 1.00 95.94 346 GLU A O 1
ATOM 2694 N N . VAL A 1 347 ? 15.534 -38.758 -25.377 1.00 95.69 347 VAL A N 1
ATOM 2695 C CA . VAL A 1 347 ? 15.302 -37.396 -24.856 1.00 95.69 347 VAL A CA 1
ATOM 2696 C C . VAL A 1 347 ? 15.679 -37.312 -23.377 1.00 95.69 347 VAL A C 1
ATOM 2698 O O . VAL A 1 347 ? 16.378 -36.379 -22.974 1.00 95.69 347 VAL A O 1
ATOM 2701 N N . ASP A 1 348 ? 15.282 -38.307 -22.587 1.00 96.94 348 ASP A N 1
ATOM 2702 C CA . ASP A 1 348 ? 15.597 -38.387 -21.159 1.00 96.94 348 ASP A CA 1
ATOM 2703 C C . ASP A 1 348 ? 17.114 -38.488 -20.942 1.00 96.94 348 ASP A C 1
ATOM 2705 O O . ASP A 1 348 ? 17.678 -37.734 -20.148 1.00 96.94 348 ASP A O 1
ATOM 2709 N N . GLN A 1 349 ? 17.815 -39.298 -21.744 1.00 96.25 349 GLN A N 1
ATOM 2710 C CA . GLN A 1 349 ? 19.281 -39.380 -21.721 1.00 96.25 349 GLN A CA 1
ATOM 2711 C C . GLN A 1 349 ? 19.968 -38.032 -21.970 1.00 96.25 349 GLN A C 1
ATOM 2713 O O . GLN A 1 349 ? 20.977 -37.733 -21.327 1.00 96.25 349 GLN A O 1
ATOM 2718 N N . ILE A 1 350 ? 19.440 -37.206 -22.880 1.00 96.62 350 ILE A N 1
ATOM 2719 C CA . ILE A 1 350 ? 19.964 -35.855 -23.129 1.00 96.62 350 ILE A CA 1
ATOM 2720 C C . ILE A 1 350 ? 19.775 -34.967 -21.899 1.00 96.62 350 ILE A C 1
ATOM 2722 O O . ILE A 1 350 ? 20.709 -34.265 -21.506 1.00 96.62 350 ILE A O 1
ATOM 2726 N N . ILE A 1 351 ? 18.587 -34.999 -21.290 1.00 96.12 351 ILE A N 1
ATOM 2727 C CA . ILE A 1 351 ? 18.281 -34.217 -20.087 1.00 96.12 351 ILE A CA 1
ATOM 2728 C C . ILE A 1 351 ? 19.214 -34.637 -18.951 1.00 96.12 351 ILE A C 1
ATOM 2730 O O . ILE A 1 351 ? 19.892 -33.786 -18.379 1.00 96.12 351 ILE A O 1
ATOM 2734 N N . PHE A 1 352 ? 19.322 -35.938 -18.680 1.00 96.69 352 PHE A N 1
ATOM 2735 C CA . PHE A 1 352 ? 20.175 -36.486 -17.624 1.00 96.69 352 PHE A CA 1
ATOM 2736 C C . PHE A 1 352 ? 21.638 -36.140 -17.839 1.00 96.69 352 PHE A C 1
ATOM 2738 O O . PHE A 1 352 ? 22.316 -35.704 -16.911 1.00 96.69 352 PHE A O 1
ATOM 2745 N N . TRP A 1 353 ? 22.120 -36.268 -19.075 1.00 95.88 353 TRP A N 1
ATOM 2746 C CA . TRP A 1 353 ? 23.483 -35.886 -19.399 1.00 95.88 353 TRP A CA 1
ATOM 2747 C C . TRP A 1 353 ? 23.724 -34.394 -19.174 1.00 95.88 353 TRP A C 1
ATOM 2749 O O . TRP A 1 353 ? 24.783 -34.049 -18.659 1.00 95.88 353 TRP A O 1
ATOM 2759 N N . LEU A 1 354 ? 22.778 -33.520 -19.533 1.00 95.81 354 LEU A N 1
ATOM 2760 C CA . LEU A 1 354 ? 22.943 -32.070 -19.431 1.00 95.81 354 LEU A CA 1
ATOM 2761 C C . LEU A 1 354 ? 22.833 -31.552 -17.988 1.00 95.81 354 LEU A C 1
ATOM 2763 O O . LEU A 1 354 ? 23.591 -30.657 -17.615 1.00 95.81 354 LEU A O 1
ATOM 2767 N N . THR A 1 355 ? 21.894 -32.074 -17.194 1.00 95.31 355 THR A N 1
ATOM 2768 C CA . THR A 1 355 ? 21.528 -31.515 -15.877 1.00 95.31 355 THR A CA 1
ATOM 2769 C C . THR A 1 355 ? 21.925 -32.384 -14.683 1.00 95.31 355 THR A C 1
ATOM 2771 O O . THR A 1 355 ? 21.878 -31.905 -13.547 1.00 95.31 355 THR A O 1
ATOM 2774 N N . GLY A 1 356 ? 22.275 -33.654 -14.904 1.00 93.12 356 GLY A N 1
ATOM 2775 C CA . GLY A 1 356 ? 22.539 -34.621 -13.837 1.00 93.12 356 GLY A CA 1
ATOM 2776 C C . GLY A 1 356 ? 21.276 -35.136 -13.139 1.00 93.12 356 GLY A C 1
ATOM 2777 O O . GLY A 1 356 ? 21.365 -35.696 -12.046 1.00 93.12 356 GLY A O 1
ATOM 2778 N N . TYR A 1 357 ? 20.091 -34.922 -13.723 1.00 94.56 357 TYR A N 1
ATOM 2779 C CA . TYR A 1 357 ? 18.868 -35.572 -13.250 1.00 94.56 357 TYR A CA 1
ATOM 2780 C C . TYR A 1 357 ? 18.888 -37.081 -13.521 1.00 94.56 357 TYR A C 1
ATOM 2782 O O . TYR A 1 357 ? 19.633 -37.569 -14.366 1.00 94.56 357 TYR A O 1
ATOM 2790 N N . ASN A 1 358 ? 18.048 -37.801 -12.784 1.00 93.62 358 ASN A N 1
ATOM 2791 C CA . ASN A 1 358 ? 17.677 -39.190 -13.026 1.00 93.62 358 ASN A CA 1
ATOM 2792 C C . ASN A 1 358 ? 16.149 -39.272 -13.189 1.00 93.62 358 ASN A C 1
ATOM 2794 O O . ASN A 1 358 ? 15.458 -38.261 -13.023 1.00 93.62 358 ASN A O 1
ATOM 2798 N N . ASP A 1 359 ? 15.629 -40.463 -13.480 1.00 92.56 359 ASP A N 1
ATOM 2799 C CA . ASP A 1 359 ? 14.197 -40.680 -13.720 1.00 92.56 359 ASP A CA 1
ATOM 2800 C C . ASP A 1 359 ? 13.318 -40.173 -12.564 1.00 92.56 359 ASP A C 1
ATOM 2802 O O . ASP A 1 359 ? 12.375 -39.414 -12.787 1.00 92.56 359 ASP A O 1
ATOM 2806 N N . GLU A 1 360 ? 13.671 -40.505 -11.317 1.00 92.00 360 GLU A N 1
ATOM 2807 C CA . GLU A 1 360 ? 12.913 -40.101 -10.124 1.00 92.00 360 GLU A CA 1
ATOM 2808 C C . GLU A 1 360 ? 12.824 -38.575 -9.978 1.00 92.00 360 GLU A C 1
ATOM 2810 O O . GLU A 1 360 ? 11.741 -38.016 -9.792 1.00 92.00 360 GLU A O 1
ATOM 2815 N N . LYS A 1 361 ? 13.958 -37.871 -10.094 1.00 91.44 361 LYS A N 1
ATOM 2816 C CA . LYS A 1 361 ? 13.989 -36.407 -9.967 1.00 91.44 361 LYS A CA 1
ATOM 2817 C C . LYS A 1 361 ? 13.282 -35.720 -11.126 1.00 91.44 361 LYS A C 1
ATOM 2819 O O . LYS A 1 361 ? 12.631 -34.700 -10.904 1.00 91.44 361 LYS A O 1
ATOM 2824 N N . LEU A 1 362 ? 13.401 -36.256 -12.341 1.00 91.62 362 LEU A N 1
ATOM 2825 C CA . LEU A 1 362 ? 12.693 -35.715 -13.495 1.00 91.62 362 LEU A CA 1
ATOM 2826 C C . LEU A 1 362 ? 11.177 -35.837 -13.303 1.00 91.62 362 LEU A C 1
ATOM 2828 O O . LEU A 1 362 ? 10.469 -34.862 -13.543 1.00 91.62 362 LEU A O 1
ATOM 2832 N N . GLN A 1 363 ? 10.685 -36.962 -12.779 1.00 92.06 363 GLN A N 1
ATOM 2833 C CA . GLN A 1 363 ? 9.258 -37.133 -12.501 1.00 92.06 363 GLN A CA 1
ATOM 2834 C C . GLN A 1 363 ? 8.742 -36.127 -11.456 1.00 92.06 363 GLN A C 1
ATOM 2836 O O . GLN A 1 363 ? 7.734 -35.466 -11.694 1.00 92.06 363 GLN A O 1
ATOM 2841 N N . ILE A 1 364 ? 9.480 -35.902 -10.360 1.00 89.06 364 ILE A N 1
ATOM 2842 C CA . ILE A 1 364 ? 9.123 -34.895 -9.337 1.00 89.06 364 ILE A CA 1
ATOM 2843 C C . ILE A 1 364 ? 9.006 -33.485 -9.943 1.00 89.06 364 ILE A C 1
ATOM 2845 O O . ILE A 1 364 ? 8.130 -32.694 -9.580 1.00 89.06 364 ILE A O 1
ATOM 2849 N N . ILE A 1 365 ? 9.891 -33.140 -10.878 1.00 88.44 365 ILE A N 1
ATOM 2850 C CA . ILE A 1 365 ? 9.867 -31.844 -11.571 1.00 88.44 365 ILE A CA 1
ATOM 2851 C C . ILE A 1 365 ? 8.620 -31.719 -12.446 1.00 88.44 365 ILE A C 1
ATOM 2853 O O . ILE A 1 365 ? 7.988 -30.658 -12.452 1.00 88.44 365 ILE A O 1
ATOM 2857 N N . LEU A 1 366 ? 8.270 -32.788 -13.167 1.00 89.62 366 LEU A N 1
ATOM 2858 C CA . LEU A 1 366 ? 7.084 -32.825 -14.019 1.00 89.62 366 LEU A CA 1
ATOM 2859 C C . LEU A 1 366 ? 5.800 -32.679 -13.186 1.00 89.62 366 LEU A C 1
ATOM 2861 O O . LEU A 1 366 ? 4.927 -31.892 -13.554 1.00 89.62 366 LEU A O 1
ATOM 2865 N N . ASP A 1 367 ? 5.730 -33.331 -12.024 1.00 88.62 367 ASP A N 1
ATOM 2866 C CA . ASP A 1 367 ? 4.557 -33.296 -11.140 1.00 88.62 367 ASP A CA 1
ATOM 2867 C C . ASP A 1 367 ? 4.416 -31.953 -10.399 1.00 88.62 367 ASP A C 1
ATOM 2869 O O . ASP A 1 367 ? 3.314 -31.427 -10.236 1.00 88.62 367 ASP A O 1
ATOM 2873 N N . SER A 1 368 ? 5.536 -31.343 -9.994 1.00 83.75 368 SER A N 1
ATOM 2874 C CA . SER A 1 368 ? 5.560 -30.069 -9.250 1.00 83.75 368 SER A CA 1
ATOM 2875 C C . SER A 1 368 ? 5.298 -28.822 -10.104 1.00 83.75 368 SER A C 1
ATOM 2877 O O . SER A 1 368 ? 5.293 -27.710 -9.569 1.00 83.75 368 SER A O 1
ATOM 2879 N N . LYS A 1 369 ? 5.107 -28.975 -11.425 1.00 82.69 369 LYS A N 1
ATOM 2880 C CA . LYS A 1 369 ? 5.003 -27.867 -12.397 1.00 82.69 369 LYS A CA 1
ATOM 2881 C C . LYS A 1 369 ? 6.136 -26.842 -12.249 1.00 82.69 369 LYS A C 1
ATOM 2883 O O . LYS A 1 369 ? 5.920 -25.636 -12.381 1.00 82.69 369 LYS A O 1
ATOM 2888 N N . SER A 1 370 ? 7.348 -27.317 -11.966 1.00 82.62 370 SER A N 1
ATOM 2889 C CA . SER A 1 370 ? 8.525 -26.456 -11.829 1.00 82.62 370 SER A CA 1
ATOM 2890 C C . SER A 1 370 ? 8.800 -25.699 -13.134 1.00 82.62 370 SER A C 1
ATOM 2892 O O . SER A 1 370 ? 8.815 -26.296 -14.210 1.00 82.62 370 SER A O 1
ATOM 2894 N N . ASP A 1 371 ? 9.006 -24.384 -13.044 1.00 87.50 371 ASP A N 1
ATOM 2895 C CA . ASP A 1 371 ? 9.383 -23.543 -14.186 1.00 87.50 371 ASP A CA 1
ATOM 2896 C C . ASP A 1 371 ? 10.838 -23.790 -14.636 1.00 87.50 371 ASP A C 1
ATOM 2898 O O . ASP A 1 371 ? 11.617 -24.459 -13.950 1.00 87.50 371 ASP A O 1
ATOM 2902 N N . PHE A 1 372 ? 11.218 -23.278 -15.812 1.00 86.94 372 PHE A N 1
ATOM 2903 C CA . PHE A 1 372 ? 12.570 -23.455 -16.359 1.00 86.94 372 PHE A CA 1
ATOM 2904 C C . PHE A 1 372 ? 13.674 -22.860 -15.472 1.00 86.94 372 PHE A C 1
ATOM 2906 O O . PHE A 1 372 ? 14.782 -23.400 -15.435 1.00 86.94 372 PHE A O 1
ATOM 2913 N N . GLU A 1 373 ? 13.390 -21.765 -14.761 1.00 84.94 373 GLU A N 1
ATOM 2914 C CA . GLU A 1 373 ? 14.333 -21.154 -13.818 1.00 84.94 373 GLU A CA 1
ATOM 2915 C C . GLU A 1 373 ? 14.662 -22.132 -12.680 1.00 84.94 373 GLU A C 1
ATOM 2917 O O . GLU A 1 373 ? 15.835 -22.449 -12.457 1.00 84.94 373 GLU A O 1
ATOM 2922 N N . LYS A 1 374 ? 13.642 -22.709 -12.035 1.00 87.50 374 LYS A N 1
ATOM 2923 C CA . LYS A 1 374 ? 13.812 -23.739 -10.998 1.00 87.50 374 LYS A CA 1
ATOM 2924 C C . LYS A 1 374 ? 14.414 -25.028 -11.545 1.00 87.50 374 LYS A C 1
ATOM 2926 O O . LYS A 1 374 ? 15.287 -25.595 -10.896 1.00 87.50 374 LYS A O 1
ATOM 2931 N N . PHE A 1 375 ? 13.998 -25.471 -12.731 1.00 91.81 375 PHE A N 1
ATOM 2932 C CA . PHE A 1 375 ? 14.530 -26.670 -13.385 1.00 91.81 375 PHE A CA 1
ATOM 2933 C C . PHE A 1 375 ? 16.052 -26.602 -13.570 1.00 91.81 375 PHE A C 1
ATOM 2935 O O . PHE A 1 375 ? 16.763 -27.542 -13.236 1.00 91.81 375 PHE A O 1
ATOM 2942 N N . PHE A 1 376 ? 16.589 -25.482 -14.061 1.00 91.69 376 PHE A N 1
ATOM 2943 C CA . PHE A 1 376 ? 18.038 -25.358 -14.250 1.00 91.69 376 PHE A CA 1
ATOM 2944 C C . PHE A 1 376 ? 18.797 -24.953 -12.983 1.00 91.69 376 PHE A C 1
ATOM 2946 O O . PHE A 1 376 ? 19.996 -25.225 -12.895 1.00 91.69 376 PHE A O 1
ATOM 2953 N N . CYS A 1 377 ? 18.144 -24.296 -12.021 1.00 88.06 377 CYS A N 1
ATOM 2954 C CA . CYS A 1 377 ? 18.743 -23.967 -10.727 1.00 88.06 377 CYS A CA 1
ATOM 2955 C C . CYS A 1 377 ? 18.910 -25.215 -9.848 1.00 88.06 377 CYS A C 1
ATOM 2957 O O . CYS A 1 377 ? 19.960 -25.398 -9.239 1.00 88.06 377 CYS A O 1
ATOM 2959 N N . ASN A 1 378 ? 17.922 -26.114 -9.862 1.00 88.38 378 ASN A N 1
ATOM 2960 C CA . ASN A 1 378 ? 17.913 -27.347 -9.073 1.00 88.38 378 ASN A CA 1
ATOM 2961 C C . ASN A 1 378 ? 18.621 -28.521 -9.770 1.00 88.38 378 ASN A C 1
ATOM 2963 O O . ASN A 1 378 ? 18.503 -29.661 -9.313 1.00 88.38 378 ASN A O 1
ATOM 2967 N N . ALA A 1 379 ? 19.284 -28.281 -10.903 1.00 89.44 379 ALA A N 1
ATOM 2968 C CA . ALA A 1 379 ? 20.025 -29.298 -11.637 1.00 89.44 379 ALA A CA 1
ATOM 2969 C C . ALA A 1 379 ? 21.188 -29.816 -10.762 1.00 89.44 379 ALA A C 1
ATOM 2971 O O . ALA A 1 379 ? 22.056 -29.016 -10.406 1.00 89.44 379 ALA A O 1
ATOM 2972 N N . PRO A 1 380 ? 21.238 -31.119 -10.407 1.00 87.19 380 PRO A N 1
ATOM 2973 C CA . PRO A 1 380 ? 22.234 -31.656 -9.482 1.00 87.19 380 PRO A CA 1
ATOM 2974 C C . PRO A 1 380 ? 23.667 -31.417 -9.944 1.00 87.19 380 PRO A C 1
ATOM 2976 O O . PRO A 1 380 ? 24.541 -31.129 -9.129 1.00 87.19 380 PRO A O 1
ATOM 2979 N N . GLN A 1 381 ? 23.905 -31.538 -11.250 1.00 90.38 381 GLN A N 1
ATOM 2980 C CA . GLN A 1 381 ? 25.208 -31.290 -11.841 1.00 90.38 381 GLN A CA 1
ATOM 2981 C C . GLN A 1 381 ? 25.055 -30.917 -13.312 1.00 90.38 381 GLN A C 1
ATOM 2983 O O . GLN A 1 381 ? 24.828 -31.768 -14.170 1.00 90.38 381 GLN A O 1
ATOM 2988 N N . PHE A 1 382 ? 25.239 -29.637 -13.621 1.00 93.31 382 PHE A N 1
ATOM 2989 C CA . PHE A 1 382 ? 25.261 -29.197 -15.010 1.00 93.31 382 PHE A CA 1
ATOM 2990 C C . PHE A 1 382 ? 26.536 -29.688 -15.713 1.00 93.31 382 PHE A C 1
ATOM 2992 O O . PHE A 1 382 ? 27.638 -29.546 -15.178 1.00 93.31 382 PHE A O 1
ATOM 2999 N N . ASN A 1 383 ? 26.401 -30.271 -16.905 1.00 92.88 383 ASN A N 1
ATOM 3000 C CA . ASN A 1 383 ? 27.517 -30.933 -17.578 1.00 92.88 383 ASN A CA 1
ATOM 3001 C C . ASN A 1 383 ? 28.637 -29.955 -17.951 1.00 92.88 383 ASN A C 1
ATOM 3003 O O . ASN A 1 383 ? 28.407 -28.964 -18.649 1.00 92.88 383 ASN A O 1
ATOM 3007 N N . SER A 1 384 ? 29.878 -30.274 -17.577 1.00 91.44 384 SER A N 1
ATOM 3008 C CA . SER A 1 384 ? 31.037 -29.437 -17.896 1.00 91.44 384 SER A CA 1
ATOM 3009 C C . SER A 1 384 ? 31.310 -29.344 -19.398 1.00 91.44 384 SER A C 1
ATOM 3011 O O . SER A 1 384 ? 31.836 -28.330 -19.841 1.00 91.44 384 SER A O 1
ATOM 3013 N N . ASN A 1 385 ? 30.906 -30.334 -20.203 1.00 92.50 385 ASN A N 1
ATOM 3014 C CA . ASN A 1 385 ? 31.040 -30.316 -21.663 1.00 92.50 385 ASN A CA 1
ATOM 3015 C C . ASN A 1 385 ? 29.941 -29.512 -22.381 1.00 92.50 385 ASN A C 1
ATOM 3017 O O . ASN A 1 385 ? 29.992 -29.408 -23.607 1.00 92.50 385 ASN A O 1
ATOM 3021 N N . ALA A 1 386 ? 28.975 -28.915 -21.671 1.00 90.31 386 ALA A N 1
ATOM 3022 C CA . ALA A 1 386 ? 27.899 -28.140 -22.296 1.00 90.31 386 ALA A CA 1
ATOM 3023 C C . ALA A 1 386 ? 28.417 -26.952 -23.135 1.00 90.31 386 ALA A C 1
ATOM 3025 O O . ALA A 1 386 ? 27.836 -26.637 -24.168 1.00 90.31 386 ALA A O 1
ATOM 3026 N N . HIS A 1 387 ? 29.566 -26.366 -22.776 1.00 89.81 387 HIS A N 1
ATOM 3027 C CA . HIS A 1 387 ? 30.217 -25.301 -23.557 1.00 89.81 387 HIS A CA 1
ATOM 3028 C C . HIS A 1 387 ? 30.628 -25.731 -24.983 1.00 89.81 387 HIS A C 1
ATOM 3030 O O . HIS A 1 387 ? 30.882 -24.885 -25.834 1.00 89.81 387 HIS A O 1
ATOM 3036 N N . LYS A 1 388 ? 30.691 -27.042 -25.271 1.00 91.50 388 LYS A N 1
ATOM 3037 C CA . LYS A 1 388 ? 30.965 -27.591 -26.613 1.00 91.50 388 LYS A CA 1
ATOM 3038 C C . LYS A 1 388 ? 29.719 -27.618 -27.510 1.00 91.50 388 LYS A C 1
ATOM 3040 O O . LYS A 1 388 ? 29.771 -28.122 -28.635 1.00 91.50 388 LYS A O 1
ATOM 3045 N N . ILE A 1 389 ? 28.569 -27.163 -27.018 1.00 91.75 389 ILE A N 1
ATOM 3046 C CA . ILE A 1 389 ? 27.328 -27.078 -27.787 1.00 91.75 389 ILE A CA 1
ATOM 3047 C C . ILE A 1 389 ? 27.300 -25.718 -28.488 1.00 91.75 389 ILE A C 1
ATOM 3049 O O . ILE A 1 389 ? 27.052 -24.696 -27.861 1.00 91.75 389 ILE A O 1
ATOM 3053 N N . THR A 1 390 ? 27.543 -25.710 -29.797 1.00 91.31 390 THR A N 1
ATOM 3054 C CA . THR A 1 390 ? 27.646 -24.477 -30.591 1.00 91.31 390 THR A CA 1
ATOM 3055 C C . THR A 1 390 ? 26.679 -24.455 -31.775 1.00 91.31 390 THR A C 1
ATOM 3057 O O . THR A 1 390 ? 26.074 -25.467 -32.163 1.00 91.31 390 THR A O 1
ATOM 3060 N N . GLY A 1 391 ? 26.532 -23.277 -32.379 1.00 88.44 391 GLY A N 1
ATOM 3061 C CA . GLY A 1 391 ? 25.748 -23.040 -33.584 1.00 88.44 391 GLY A CA 1
ATOM 3062 C C . GLY A 1 391 ? 24.356 -22.482 -33.300 1.00 88.44 391 GLY A C 1
ATOM 3063 O O . GLY A 1 391 ? 24.046 -22.033 -32.204 1.00 88.44 391 GLY A O 1
ATOM 3064 N N . VAL A 1 392 ? 23.498 -22.487 -34.323 1.00 86.00 392 VAL A N 1
ATOM 3065 C CA . VAL A 1 392 ? 22.212 -21.772 -34.270 1.00 86.00 392 VAL A CA 1
ATOM 3066 C C . VAL A 1 392 ? 21.059 -22.690 -33.845 1.00 86.00 392 VAL A C 1
ATOM 3068 O O . VAL A 1 392 ? 20.973 -23.830 -34.319 1.00 86.00 392 VAL A O 1
ATOM 3071 N N . ILE A 1 393 ? 20.173 -22.197 -32.974 1.00 84.44 393 ILE A N 1
ATOM 3072 C CA . ILE A 1 393 ? 18.878 -22.797 -32.614 1.00 84.44 393 ILE A CA 1
ATOM 3073 C C . ILE A 1 393 ? 17.867 -21.699 -32.261 1.00 84.44 393 ILE A C 1
ATOM 3075 O O . ILE A 1 393 ? 18.191 -20.737 -31.569 1.00 84.44 393 ILE A O 1
ATOM 3079 N N . CYS A 1 394 ? 16.638 -21.818 -32.772 1.00 71.19 394 CYS A N 1
ATOM 3080 C CA . CYS A 1 394 ? 15.557 -20.848 -32.549 1.00 71.19 394 CYS A CA 1
ATOM 3081 C C . CYS A 1 394 ? 15.951 -19.377 -32.813 1.00 71.19 394 CYS A C 1
ATOM 3083 O O . CYS A 1 394 ? 15.500 -18.483 -32.106 1.00 71.19 394 CYS A O 1
ATOM 3085 N N . GLY A 1 395 ? 16.802 -19.133 -33.817 1.00 71.44 395 GLY A N 1
ATOM 3086 C CA . GLY A 1 395 ? 17.268 -17.792 -34.196 1.00 71.44 395 GLY A CA 1
ATOM 3087 C C . GLY A 1 395 ? 18.456 -17.254 -33.390 1.00 71.44 395 GLY A C 1
ATOM 3088 O O . GLY A 1 395 ? 18.961 -16.190 -33.723 1.00 71.44 395 GLY A O 1
ATOM 3089 N N . TYR A 1 396 ? 18.944 -17.991 -32.387 1.00 72.19 396 TYR A N 1
ATOM 3090 C CA . TYR A 1 396 ? 20.089 -17.602 -31.560 1.00 72.19 396 TYR A CA 1
ATOM 3091 C C . TYR A 1 396 ? 21.306 -18.464 -31.865 1.00 72.19 396 TYR A C 1
ATOM 3093 O O . TYR A 1 396 ? 21.171 -19.675 -32.054 1.00 72.19 396 TYR A O 1
ATOM 3101 N N . ARG A 1 397 ? 22.497 -17.863 -31.854 1.00 84.62 397 ARG A N 1
ATOM 3102 C CA . ARG A 1 397 ? 23.761 -18.597 -31.798 1.00 84.62 397 ARG A CA 1
ATOM 3103 C C . ARG A 1 397 ? 24.113 -18.841 -30.333 1.00 84.62 397 ARG A C 1
ATOM 3105 O O . ARG A 1 397 ? 24.244 -17.888 -29.575 1.00 84.62 397 ARG A O 1
ATOM 3112 N N . VAL A 1 398 ? 24.170 -20.105 -29.918 1.00 85.00 398 VAL A N 1
ATOM 3113 C CA . VAL A 1 398 ? 24.123 -20.472 -28.491 1.00 85.00 398 VAL A CA 1
ATOM 3114 C C . VAL A 1 398 ? 25.315 -19.916 -27.702 1.00 85.00 398 VAL A C 1
ATOM 3116 O O . VAL A 1 398 ? 25.148 -19.423 -26.587 1.00 85.00 398 VAL A O 1
ATOM 3119 N N . GLU A 1 399 ? 26.497 -19.917 -28.309 1.00 87.62 399 GLU A N 1
ATOM 3120 C CA . GLU A 1 399 ? 27.738 -19.393 -27.735 1.00 87.62 399 GLU A CA 1
ATOM 3121 C C . GLU A 1 399 ? 27.761 -17.861 -27.557 1.00 87.62 399 GLU A C 1
ATOM 3123 O O . GLU A 1 399 ? 28.583 -17.353 -26.802 1.00 87.62 399 GLU A O 1
ATOM 3128 N N . GLU A 1 400 ? 26.850 -17.122 -28.199 1.00 83.19 400 GLU A N 1
ATOM 3129 C CA . GLU A 1 400 ? 26.767 -15.652 -28.116 1.00 83.19 400 GLU A CA 1
ATOM 3130 C C . GLU A 1 400 ? 25.716 -15.170 -27.096 1.00 83.19 400 GLU A C 1
ATOM 3132 O O . GLU A 1 400 ? 25.584 -13.969 -26.845 1.00 83.19 400 GLU A O 1
ATOM 3137 N N . ILE A 1 401 ? 24.954 -16.091 -26.493 1.00 79.88 401 ILE A N 1
ATOM 3138 C CA . ILE A 1 401 ? 23.897 -15.762 -25.530 1.00 79.88 401 ILE A CA 1
ATOM 3139 C C . ILE A 1 401 ? 24.518 -15.322 -24.200 1.00 79.88 401 ILE A C 1
ATOM 3141 O O . ILE A 1 401 ? 25.166 -16.113 -23.522 1.00 79.88 401 ILE A O 1
ATOM 3145 N N . GLN A 1 402 ? 24.256 -14.072 -23.809 1.00 76.81 402 GLN A N 1
ATOM 3146 C CA . GLN A 1 402 ? 24.755 -13.484 -22.557 1.00 76.81 402 GLN A CA 1
ATOM 3147 C C . GLN A 1 402 ? 23.963 -13.931 -21.318 1.00 76.81 402 GLN A C 1
ATOM 3149 O O . GLN A 1 402 ? 24.527 -14.078 -20.238 1.00 76.81 402 GLN A O 1
ATOM 3154 N N . ASP A 1 403 ? 22.651 -14.152 -21.456 1.00 82.31 403 ASP A N 1
ATOM 3155 C CA . ASP A 1 403 ? 21.817 -14.605 -20.341 1.00 82.31 403 ASP A CA 1
ATOM 3156 C C . ASP A 1 403 ? 22.057 -16.096 -20.059 1.00 82.31 403 ASP A C 1
ATOM 3158 O O . ASP A 1 403 ? 21.769 -16.963 -20.890 1.00 82.31 403 ASP A O 1
ATOM 3162 N N . ALA A 1 404 ? 22.579 -16.394 -18.868 1.00 85.06 404 ALA A N 1
ATOM 3163 C CA . ALA A 1 404 ? 22.995 -17.741 -18.493 1.00 85.06 404 ALA A CA 1
ATOM 3164 C C . ALA A 1 404 ? 21.838 -18.756 -18.490 1.00 85.06 404 ALA A C 1
ATOM 3166 O O . ALA A 1 404 ? 22.040 -19.916 -18.853 1.00 85.06 404 ALA A O 1
ATOM 3167 N N . LEU A 1 405 ? 20.624 -18.351 -18.101 1.00 86.81 405 LEU A N 1
ATOM 3168 C CA . LEU A 1 405 ? 19.467 -19.247 -18.095 1.00 86.81 405 LEU A CA 1
ATOM 3169 C C . LEU A 1 405 ? 18.974 -19.502 -19.522 1.00 86.81 405 LEU A C 1
ATOM 3171 O O . LEU A 1 405 ? 18.742 -20.653 -19.893 1.00 86.81 405 LEU A O 1
ATOM 3175 N N . MET A 1 406 ? 18.886 -18.458 -20.349 1.00 86.38 406 MET A N 1
ATOM 3176 C CA . MET A 1 406 ? 18.565 -18.599 -21.769 1.00 86.38 406 MET A CA 1
ATOM 3177 C C . MET A 1 406 ? 19.567 -19.515 -22.467 1.00 86.38 406 MET A C 1
ATOM 3179 O O . MET A 1 406 ? 19.161 -20.379 -23.241 1.00 86.38 406 MET A O 1
ATOM 3183 N N . GLN A 1 407 ? 20.862 -19.374 -22.182 1.00 90.00 407 GLN A N 1
ATOM 3184 C CA . GLN A 1 407 ? 21.887 -20.221 -22.782 1.00 90.00 407 GLN A CA 1
ATOM 3185 C C . GLN A 1 407 ? 21.686 -21.694 -22.401 1.00 90.00 407 GLN A C 1
ATOM 3187 O O . GLN A 1 407 ? 21.701 -22.555 -23.280 1.00 90.00 407 GLN A O 1
ATOM 3192 N N . LYS A 1 408 ? 21.399 -21.990 -21.126 1.00 93.31 408 LYS A N 1
ATOM 3193 C CA . LYS A 1 408 ? 21.077 -23.351 -20.660 1.00 93.31 408 LYS A CA 1
ATOM 3194 C C . LYS A 1 408 ? 19.842 -23.937 -21.351 1.00 93.31 408 LYS A C 1
ATOM 3196 O O . LYS A 1 408 ? 19.887 -25.080 -21.805 1.00 93.31 408 LYS A O 1
ATOM 3201 N N . ILE A 1 409 ? 18.777 -23.148 -21.497 1.00 91.31 409 ILE A N 1
ATOM 3202 C CA . ILE A 1 409 ? 17.572 -23.549 -22.243 1.00 91.31 409 ILE A CA 1
ATOM 3203 C C . ILE A 1 409 ? 17.932 -23.865 -23.701 1.00 91.31 409 ILE A C 1
ATOM 3205 O O . ILE A 1 409 ? 17.550 -24.911 -24.226 1.00 91.31 409 ILE A O 1
ATOM 3209 N N . ARG A 1 410 ? 18.725 -23.005 -24.354 1.00 92.38 410 ARG A N 1
ATOM 3210 C CA . ARG A 1 410 ? 19.136 -23.211 -25.750 1.00 92.38 410 ARG A CA 1
ATOM 3211 C C . ARG A 1 410 ? 20.108 -24.371 -25.935 1.00 92.38 410 ARG A C 1
ATOM 3213 O O . ARG A 1 410 ? 20.058 -24.998 -26.992 1.00 92.38 410 ARG A O 1
ATOM 3220 N N . TYR A 1 411 ? 20.924 -24.718 -24.939 1.00 93.94 411 TYR A N 1
ATOM 3221 C CA . TYR A 1 411 ? 21.694 -25.964 -24.959 1.00 93.94 411 TYR A CA 1
ATOM 3222 C C . TYR A 1 411 ? 20.769 -27.176 -25.053 1.00 93.94 411 TYR A C 1
ATOM 3224 O O . TYR A 1 411 ? 20.959 -28.009 -25.939 1.00 93.94 411 TYR A O 1
ATOM 3232 N N . LEU A 1 412 ? 19.735 -27.244 -24.209 1.00 94.75 412 LEU A N 1
ATOM 3233 C CA . LEU A 1 412 ? 18.763 -28.335 -24.259 1.00 94.75 412 LEU A CA 1
ATOM 3234 C C . LEU A 1 412 ? 18.034 -28.373 -25.611 1.00 94.75 412 LEU A C 1
ATOM 3236 O O . LEU A 1 412 ? 18.054 -29.405 -26.281 1.00 94.75 412 LEU A O 1
ATOM 3240 N N . ASP A 1 413 ? 17.493 -27.239 -26.073 1.00 91.81 413 ASP A N 1
ATOM 3241 C CA . ASP A 1 413 ? 16.829 -27.143 -27.383 1.00 91.81 413 ASP A CA 1
ATOM 3242 C C . ASP A 1 413 ? 17.728 -27.636 -28.525 1.00 91.81 413 ASP A C 1
ATOM 3244 O O . ASP A 1 413 ? 17.265 -28.314 -29.448 1.00 91.81 413 ASP A O 1
ATOM 3248 N N . LYS A 1 414 ? 19.019 -27.285 -28.473 1.00 92.44 414 LYS A N 1
ATOM 3249 C CA . LYS A 1 414 ? 20.005 -27.659 -29.485 1.00 92.44 414 LYS A CA 1
ATOM 3250 C C . LYS A 1 414 ? 20.257 -29.159 -29.499 1.00 92.44 414 LYS A C 1
ATOM 3252 O O . LYS A 1 414 ? 20.295 -29.734 -30.583 1.00 92.44 414 LYS A O 1
ATOM 3257 N N . LEU A 1 415 ? 20.419 -29.791 -28.339 1.00 94.56 415 LEU A N 1
ATOM 3258 C CA . LEU A 1 415 ? 20.646 -31.236 -28.249 1.00 94.56 415 LEU A CA 1
ATOM 3259 C C . LEU A 1 415 ? 19.429 -32.019 -28.759 1.00 94.56 415 LEU A C 1
ATOM 3261 O O . LEU A 1 415 ? 19.589 -32.943 -29.556 1.00 94.56 415 LEU A O 1
ATOM 3265 N N . ILE A 1 416 ? 18.213 -31.592 -28.399 1.00 94.25 416 ILE A N 1
ATOM 3266 C CA . ILE A 1 416 ? 16.975 -32.191 -28.921 1.00 94.25 416 ILE A CA 1
ATOM 3267 C C . ILE A 1 416 ? 16.848 -31.977 -30.438 1.00 94.25 416 ILE A C 1
ATOM 3269 O O . ILE A 1 416 ? 16.422 -32.870 -31.170 1.00 94.25 416 ILE A O 1
ATOM 3273 N N . ASP A 1 417 ? 17.246 -30.812 -30.953 1.00 91.94 417 ASP A N 1
ATOM 3274 C CA . ASP A 1 417 ? 17.286 -30.553 -32.396 1.00 91.94 417 ASP A CA 1
ATOM 3275 C C . ASP A 1 417 ? 18.300 -31.439 -33.134 1.00 91.94 417 ASP A C 1
ATOM 3277 O O . ASP A 1 417 ? 18.020 -31.932 -34.225 1.00 91.94 417 ASP A O 1
ATOM 3281 N N . GLU A 1 418 ? 19.468 -31.673 -32.538 1.00 93.38 418 GLU A N 1
ATOM 3282 C CA . GLU A 1 418 ? 20.482 -32.586 -33.062 1.00 93.38 418 GLU A CA 1
ATOM 3283 C C . GLU A 1 418 ? 19.992 -34.038 -33.100 1.00 93.38 418 GLU A C 1
ATOM 3285 O O . GLU A 1 418 ? 20.208 -34.719 -34.108 1.00 93.38 418 GLU A O 1
ATOM 3290 N N . LEU A 1 419 ? 19.282 -34.474 -32.055 1.00 93.25 419 LEU A N 1
ATOM 3291 C CA . LEU A 1 419 ? 18.620 -35.778 -31.998 1.00 93.25 419 LEU A CA 1
ATOM 3292 C C . LEU A 1 419 ? 17.592 -35.925 -33.125 1.00 93.25 419 LEU A C 1
ATOM 3294 O O . LEU A 1 419 ? 17.649 -36.878 -33.907 1.00 93.25 419 LEU A O 1
ATOM 3298 N N . ALA A 1 420 ? 16.712 -34.933 -33.279 1.00 89.44 420 ALA A N 1
ATOM 3299 C CA . ALA A 1 420 ? 15.694 -34.901 -34.328 1.00 89.44 420 ALA A CA 1
ATOM 3300 C C . ALA A 1 420 ? 16.294 -34.829 -35.750 1.00 89.44 420 ALA A C 1
ATOM 3302 O O . ALA A 1 420 ? 15.683 -35.282 -36.717 1.00 89.44 420 ALA A O 1
ATOM 3303 N N . LYS A 1 421 ? 17.511 -34.297 -35.907 1.00 90.94 421 LYS A N 1
ATOM 3304 C CA . LYS A 1 421 ? 18.264 -34.310 -37.176 1.00 90.94 421 LYS A CA 1
ATOM 3305 C C . LYS A 1 421 ? 18.983 -35.632 -37.451 1.00 90.94 421 LYS A C 1
ATOM 3307 O O . LYS A 1 421 ? 19.692 -35.739 -38.448 1.00 90.94 421 LYS A O 1
ATOM 3312 N N . GLY A 1 422 ? 18.812 -36.631 -36.588 1.00 89.31 422 GLY A N 1
ATOM 3313 C CA . GLY A 1 422 ? 19.367 -37.963 -36.782 1.00 89.31 422 GLY A CA 1
ATOM 3314 C C . GLY A 1 422 ? 20.831 -38.099 -36.365 1.00 89.31 422 GLY A C 1
ATOM 3315 O O . GLY A 1 422 ? 21.444 -39.108 -36.711 1.00 89.31 422 GLY A O 1
ATOM 3316 N N . LYS A 1 423 ? 21.409 -37.148 -35.613 1.00 92.25 423 LYS A N 1
ATOM 3317 C CA . LYS A 1 423 ? 22.772 -37.328 -35.083 1.00 92.25 423 LYS A CA 1
ATOM 3318 C C . LYS A 1 423 ? 22.824 -38.536 -34.134 1.00 92.25 423 LYS A C 1
ATOM 3320 O O . LYS A 1 423 ? 21.863 -38.827 -33.431 1.00 92.25 423 LYS A O 1
ATOM 3325 N N . ALA A 1 424 ? 23.953 -39.243 -34.133 1.00 92.25 424 ALA A N 1
ATOM 3326 C CA . ALA A 1 424 ? 24.202 -40.345 -33.202 1.00 92.25 424 ALA A CA 1
ATOM 3327 C C . ALA A 1 424 ? 24.359 -39.829 -31.763 1.00 92.25 424 ALA A C 1
ATOM 3329 O O . ALA A 1 424 ? 24.943 -38.760 -31.563 1.00 92.25 424 ALA A O 1
ATOM 3330 N N . MET A 1 425 ? 23.887 -40.603 -30.780 1.00 92.69 425 MET A N 1
ATOM 3331 C CA . MET A 1 425 ? 23.844 -40.184 -29.376 1.00 92.69 425 MET A CA 1
ATOM 3332 C C . MET A 1 425 ? 25.229 -39.826 -28.821 1.00 92.69 425 MET A C 1
ATOM 3334 O O . MET A 1 425 ? 25.374 -38.770 -28.218 1.00 92.69 425 MET A O 1
ATOM 3338 N N . ASP A 1 426 ? 26.278 -40.594 -29.128 1.00 90.44 426 ASP A N 1
ATOM 3339 C CA . ASP A 1 426 ? 27.645 -40.279 -28.670 1.00 90.44 426 ASP A CA 1
ATOM 3340 C C . ASP A 1 426 ? 28.119 -38.895 -29.136 1.00 90.44 426 ASP A C 1
ATOM 3342 O O . ASP A 1 426 ? 28.692 -38.124 -28.366 1.00 90.44 426 ASP A O 1
ATOM 3346 N N . LYS A 1 427 ? 27.769 -38.515 -30.375 1.00 90.44 427 LYS A N 1
ATOM 3347 C CA . LYS A 1 427 ? 28.062 -37.174 -30.899 1.00 90.44 427 LYS A CA 1
ATOM 3348 C C . LYS A 1 427 ? 27.245 -36.102 -30.183 1.00 90.44 427 LYS A C 1
ATOM 3350 O O . LYS A 1 427 ? 27.769 -35.020 -29.927 1.00 90.44 427 LYS A O 1
ATOM 3355 N N . ILE A 1 428 ? 25.977 -36.373 -29.872 1.00 91.00 428 ILE A N 1
ATOM 3356 C CA . ILE A 1 428 ? 25.092 -35.441 -29.153 1.00 91.00 428 ILE A CA 1
ATOM 3357 C C . ILE A 1 428 ? 25.637 -35.190 -27.744 1.00 91.00 428 ILE A C 1
ATOM 3359 O O . ILE A 1 428 ? 25.838 -34.040 -27.367 1.00 91.00 428 ILE A O 1
ATOM 3363 N N . LEU A 1 429 ? 25.995 -36.252 -27.025 1.00 91.25 429 LEU A N 1
ATOM 3364 C CA . LEU A 1 429 ? 26.516 -36.207 -25.656 1.00 91.25 429 LEU A CA 1
ATOM 3365 C C . LEU A 1 429 ? 27.998 -35.803 -25.572 1.00 91.25 429 LEU A C 1
ATOM 3367 O O . LEU A 1 429 ? 28.598 -35.879 -24.499 1.00 91.25 429 LEU A O 1
ATOM 3371 N N . ARG A 1 430 ? 28.600 -35.390 -26.697 1.00 91.19 430 ARG A N 1
ATOM 3372 C CA . ARG A 1 430 ? 30.000 -34.942 -26.798 1.00 91.19 430 ARG A CA 1
ATOM 3373 C C . ARG A 1 430 ? 30.977 -35.941 -26.147 1.00 91.19 430 ARG A C 1
ATOM 3375 O O . ARG A 1 430 ? 31.915 -35.513 -25.468 1.00 91.19 430 ARG A O 1
ATOM 3382 N N . LYS A 1 431 ? 30.701 -37.238 -26.324 1.00 78.31 431 LYS A N 1
ATOM 3383 C CA . LYS A 1 431 ? 31.495 -38.366 -25.823 1.00 78.31 431 LYS A CA 1
ATOM 3384 C C . LYS A 1 431 ? 32.569 -38.784 -26.816 1.00 78.31 431 LYS A C 1
ATOM 3386 O O . LYS A 1 431 ? 32.339 -38.624 -28.039 1.00 78.31 431 LYS A O 1
#

Sequence (431 aa):
MQNTNDIEFAAKCIQEGKLVAFPTETVYGLGANALNPLAVAKIF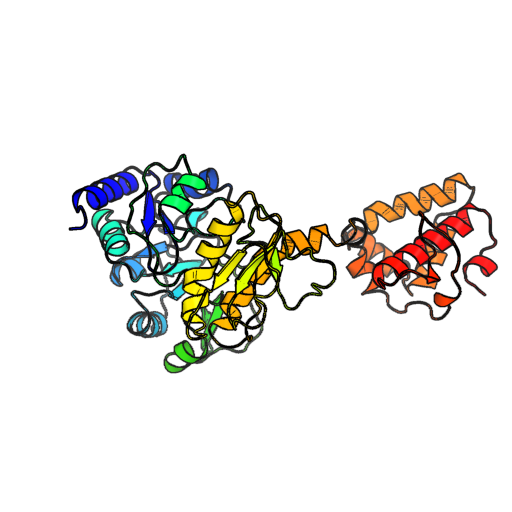ELKERPTFDPLIVHISTIDQLETIAANIDERVYKIAENFWPGPLTMVLPKSSIVPDIVTSGLPTVGVRMPENEMALELITKSNCPIAAPSANKFGRISPTTAAHVRKQLPDVDYVLDGGKTTVGIESTIIRLTSKGFQILRNGIITKEELEKVVPFDDTTEIEELSAPGMLKSHYSPRKMLLISDSDLSQINKSKAGLISFSGVLEGGFSKVIRVSQTNDLKDYAVNMFEAMHSFEDDSQIELIIAEAVPLDGIGIAIMDRLRKAEYDWKKAKKPRIFNMPFAEVYPLYIQKAEKKGRTKEEVDQIIFWLTGYNDEKLQIILDSKSDFEKFFCNAPQFNSNAHKITGVICGYRVEEIQDALMQKIRYLDKLIDELAKGKAMDKILRK

Radius of gyration: 26.56 Å; chains: 1; bounding box: 58×68×65 Å

Foldseek 3Di:
DQDVVQLLVLLVCQLVLAWEFEDFLAFTWTKHFQLDLSSLVVVCVLQVNDQQAAWEWEALDPVCCPVFAPPDDPLVVLLCVVAPLHQEKEKGQTDPSGDCSRQSVDRTHIYHHTPDPSSSSSNVSNVGIITIDFLARWLAAGHQFLVRNCVGRVPGPYYRGPGGRNQQHHGFYWYDDPQWIDTPAAGQCFPVNRCVRINYDPDPPDDPHHHHPNDQAHNAAPAAEDEPVDDCPPPQQLQEEEADQPPVPPPRHVYYDHQDPVSDLSSCSRCVSVSSVVLSPDPSHRYYYYYQDDCDRNSVNSVSSSSNNNRVVVVVPPDPQQFFQVLVCLVVLQVLLVVQVHHSVLLQVLLCLAQVDDPVVVVVSNVVSPGLNCSNVVRPDGHPCLCVQFDDDPRDTLNPDPDPSVSSVVSSRSLSVCSSVVHDSCVSSVD